Protein AF-0000000087794026 (afdb_homodimer)

Nearest PDB structures (foldseek):
  5hmq-assembly2_B  TM=9.025E-01  e=1.278E-15  Pseudomonas putida KT2440
  5hmq-assembly1_C  TM=8.848E-01  e=8.235E-16  Pseudomonas putida KT2440
  5hmq-assembly3_E  TM=8.953E-01  e=4.053E-15  Pseudomonas putida KT2440
  5hmq-assembly1_A  TM=8.916E-01  e=6.292E-15  Pseudomonas putida KT2440
  3dx5-assembly1_A  TM=8.039E-01  e=3.290E-13  Bacillus anthracis

Organism: NCBI:txid1960156

Structure (mmCIF, N/CA/C/O backbone):
data_AF-0000000087794026-model_v1
#
loop_
_entity.id
_entity.type
_entity.pdbx_description
1 polymer 'Sugar phosphate isomerase/epimerase'
#
loop_
_atom_site.group_PDB
_atom_site.id
_atom_site.type_symbol
_atom_site.label_atom_id
_atom_site.label_alt_id
_atom_site.label_comp_id
_atom_site.label_asym_id
_atom_site.label_entity_id
_atom_site.label_seq_id
_atom_site.pdbx_PDB_ins_code
_atom_site.Cartn_x
_atom_site.Cartn_y
_atom_site.Cartn_z
_atom_site.occupancy
_atom_site.B_iso_or_equiv
_atom_site.auth_seq_id
_atom_site.auth_comp_id
_atom_site.auth_asym_id
_atom_site.auth_atom_id
_atom_site.pdbx_PDB_model_num
ATOM 1 N N . MET A 1 1 ? -10.797 -4.504 -21.172 1 78.38 1 MET A N 1
ATOM 2 C CA . MET A 1 1 ? -11.219 -5.824 -20.719 1 78.38 1 MET A CA 1
ATOM 3 C C . MET A 1 1 ? -10.094 -6.523 -19.969 1 78.38 1 MET A C 1
ATOM 5 O O . MET A 1 1 ? -8.93 -6.418 -20.328 1 78.38 1 MET A O 1
ATOM 9 N N . PHE A 1 2 ? -10.461 -7.211 -18.781 1 92.44 2 PHE A N 1
ATOM 10 C CA . PHE A 1 2 ? -9.461 -7.938 -18.016 1 92.44 2 PHE A CA 1
ATOM 11 C C . PHE A 1 2 ? -9 -9.18 -18.766 1 92.44 2 PHE A C 1
ATOM 13 O O . PHE A 1 2 ? -9.797 -9.852 -19.422 1 92.44 2 PHE A O 1
ATOM 20 N N . LYS A 1 3 ? -7.754 -9.453 -18.75 1 96.81 3 LYS A N 1
ATOM 21 C CA . LYS A 1 3 ? -7.199 -10.695 -19.266 1 96.81 3 LYS A CA 1
ATOM 22 C C . LYS A 1 3 ? -7.449 -11.852 -18.297 1 96.81 3 LYS A C 1
ATOM 24 O O . LYS A 1 3 ? -7.355 -11.68 -17.078 1 96.81 3 LYS A O 1
ATOM 29 N N . THR A 1 4 ? -7.824 -12.977 -18.891 1 98.31 4 THR A N 1
ATOM 30 C CA . THR A 1 4 ? -8.219 -14.117 -18.062 1 98.31 4 THR A CA 1
ATOM 31 C C . THR A 1 4 ? -7.129 -15.188 -18.062 1 98.31 4 THR A C 1
ATOM 33 O O . THR A 1 4 ? -6.441 -15.375 -19.078 1 98.31 4 THR A O 1
ATOM 36 N N . CYS A 1 5 ? -6.957 -15.852 -16.953 1 98.81 5 CYS A N 1
ATOM 37 C CA . CYS A 1 5 ? -5.969 -16.891 -16.734 1 98.81 5 CYS A CA 1
ATOM 38 C C . CYS A 1 5 ? -6.598 -18.109 -16.047 1 98.81 5 CYS A C 1
ATOM 40 O O . CYS A 1 5 ? -7.52 -17.953 -15.242 1 98.81 5 CYS A O 1
ATOM 42 N N . LEU A 1 6 ? -6.172 -19.297 -16.438 1 98.88 6 LEU A N 1
ATOM 43 C CA . LEU A 1 6 ? -6.613 -20.516 -15.789 1 98.88 6 LEU A CA 1
ATOM 44 C C . LEU A 1 6 ? -5.539 -21.047 -14.844 1 98.88 6 LEU A C 1
ATOM 46 O O . LEU A 1 6 ? -4.48 -21.5 -15.289 1 98.88 6 LEU A O 1
ATOM 50 N N . ASN A 1 7 ? -5.766 -20.938 -13.562 1 98.88 7 ASN A N 1
ATOM 51 C CA . ASN A 1 7 ? -4.961 -21.672 -12.602 1 98.88 7 ASN A CA 1
ATOM 52 C C . ASN A 1 7 ? -5.242 -23.172 -12.68 1 98.88 7 ASN A C 1
ATOM 54 O O . ASN A 1 7 ? -6.398 -23.594 -12.586 1 98.88 7 ASN A O 1
ATOM 58 N N . THR A 1 8 ? -4.242 -23.984 -12.75 1 98.62 8 THR A N 1
ATOM 59 C CA . THR A 1 8 ? -4.434 -25.406 -13.055 1 98.62 8 THR A CA 1
ATOM 60 C C . THR A 1 8 ? -5.023 -26.141 -11.859 1 98.62 8 THR A C 1
ATOM 62 O O . THR A 1 8 ? -5.5 -27.266 -12 1 98.62 8 THR A O 1
ATOM 65 N N . SER A 1 9 ? -5.062 -25.516 -10.695 1 98.25 9 SER A N 1
ATOM 66 C CA . SER A 1 9 ? -5.766 -26.125 -9.57 1 98.25 9 SER A CA 1
ATOM 67 C C . SER A 1 9 ? -7.238 -26.344 -9.906 1 98.25 9 SER A C 1
ATOM 69 O O . SER A 1 9 ? -7.859 -27.281 -9.383 1 98.25 9 SER A O 1
ATOM 71 N N . THR A 1 10 ? -7.773 -25.516 -10.797 1 98.75 10 THR A N 1
ATOM 72 C CA . THR A 1 10 ? -9.164 -25.641 -11.219 1 98.75 10 THR A CA 1
ATOM 73 C C . THR A 1 10 ? -9.414 -27 -11.883 1 98.75 10 THR A C 1
ATOM 75 O O . THR A 1 10 ? -10.539 -27.5 -11.859 1 98.75 10 THR A O 1
ATOM 78 N N . LEU A 1 11 ? -8.375 -27.656 -12.398 1 98.56 11 LEU A N 1
ATOM 79 C CA . LEU A 1 11 ? -8.492 -28.906 -13.125 1 98.56 11 LEU A CA 1
ATOM 80 C C . LEU A 1 11 ? -7.789 -30.031 -12.367 1 98.56 11 LEU A C 1
ATOM 82 O O . LEU A 1 11 ? -7.598 -31.125 -12.906 1 98.56 11 LEU A O 1
ATOM 86 N N . ARG A 1 12 ? -7.402 -29.828 -11.109 1 96.5 12 ARG A N 1
ATOM 87 C CA . ARG A 1 12 ? -6.465 -30.672 -10.383 1 96.5 12 ARG A CA 1
ATOM 88 C C . ARG A 1 12 ? -7.031 -32.094 -10.211 1 96.5 12 ARG A C 1
ATOM 90 O O . ARG A 1 12 ? -6.281 -33.062 -10.219 1 96.5 12 ARG A O 1
ATOM 97 N N . GLY A 1 13 ? -8.289 -32.281 -10.25 1 96.81 13 GLY A N 1
ATOM 98 C CA . GLY A 1 13 ? -8.898 -33.562 -9.977 1 96.81 13 GLY A CA 1
ATOM 99 C C . GLY A 1 13 ? -8.992 -34.438 -11.203 1 96.81 13 GLY A C 1
ATOM 100 O O . GLY A 1 13 ? -9.359 -35.625 -11.094 1 96.81 13 GLY A O 1
ATOM 101 N N . TYR A 1 14 ? -8.773 -34.094 -12.531 1 95.81 14 TYR A N 1
ATOM 102 C CA . TYR A 1 14 ? -8.945 -34.812 -13.781 1 95.81 14 TYR A CA 1
ATOM 103 C C . TYR A 1 14 ? -7.676 -35.594 -14.141 1 95.81 14 TYR A C 1
ATOM 105 O O . TYR A 1 14 ? -7.652 -36.344 -15.125 1 95.81 14 TYR A O 1
ATOM 113 N N . ASP A 1 15 ? -6.684 -35.844 -13.359 1 87.88 15 ASP A N 1
ATOM 114 C CA . ASP A 1 15 ? -5.445 -36.562 -13.656 1 87.88 15 ASP A CA 1
ATOM 115 C C . ASP A 1 15 ? -4.887 -36.156 -15.016 1 87.88 15 ASP A C 1
ATOM 117 O O . ASP A 1 15 ? -4.746 -36.969 -15.914 1 87.88 15 ASP A O 1
ATOM 121 N N . LEU A 1 16 ? -4.672 -34.969 -15.375 1 97.25 16 LEU A N 1
ATOM 122 C CA . LEU A 1 16 ? -4.121 -34.406 -16.609 1 97.25 16 LEU A CA 1
ATOM 123 C C . LEU A 1 16 ? -2.652 -34.031 -16.422 1 97.25 16 LEU A C 1
ATOM 125 O O . LEU A 1 16 ? -2.227 -33.688 -15.305 1 97.25 16 LEU A O 1
ATOM 129 N N . ASN A 1 17 ? -1.905 -34.188 -17.5 1 97.75 17 ASN A N 1
ATOM 130 C CA . ASN A 1 17 ? -0.588 -33.562 -17.469 1 97.75 17 ASN A CA 1
ATOM 131 C C . ASN A 1 17 ? -0.649 -32.094 -17.938 1 97.75 17 ASN A C 1
ATOM 133 O O . ASN A 1 17 ? -1.682 -31.656 -18.438 1 97.75 17 ASN A O 1
ATOM 137 N N . LEU A 1 18 ? 0.445 -31.359 -17.766 1 98.44 18 LEU A N 1
ATOM 138 C CA . LEU A 1 18 ? 0.449 -29.922 -18.016 1 98.44 18 LEU A CA 1
ATOM 139 C C . LEU A 1 18 ? 0.168 -29.625 -19.484 1 98.44 18 LEU A C 1
ATOM 141 O O . LEU A 1 18 ? -0.511 -28.656 -19.812 1 98.44 18 LEU A O 1
ATOM 145 N N . SER A 1 19 ? 0.687 -30.453 -20.406 1 98.44 19 SER A N 1
ATOM 146 C CA . SER A 1 19 ? 0.435 -30.281 -21.844 1 98.44 19 SER A CA 1
ATOM 147 C C . SER A 1 19 ? -1.058 -30.328 -22.141 1 98.44 19 SER A C 1
ATOM 149 O O . SER A 1 19 ? -1.566 -29.516 -22.922 1 98.44 19 SER A O 1
ATOM 151 N N . GLN A 1 20 ? -1.771 -31.25 -21.547 1 98.5 20 GLN A N 1
ATOM 152 C CA . GLN A 1 20 ? -3.215 -31.375 -21.719 1 98.5 20 GLN A CA 1
ATOM 153 C C . GLN A 1 20 ? -3.949 -30.172 -21.141 1 98.5 20 GLN A C 1
ATOM 155 O O . GLN A 1 20 ? -4.93 -29.703 -21.719 1 98.5 20 GLN A O 1
ATOM 160 N N . GLU A 1 21 ? -3.504 -29.703 -20.016 1 98.75 21 GLU A N 1
ATOM 161 C CA . GLU A 1 21 ? -4.113 -28.531 -19.391 1 98.75 21 GLU A CA 1
ATOM 162 C C . GLU A 1 21 ? -3.943 -27.281 -20.266 1 98.75 21 GLU A C 1
ATOM 164 O O . GLU A 1 21 ? -4.848 -26.453 -20.359 1 98.75 21 GLU A O 1
ATOM 169 N N . ILE A 1 22 ? -2.777 -27.156 -20.906 1 98.75 22 ILE A N 1
ATOM 170 C CA . ILE A 1 22 ? -2.525 -26.078 -21.844 1 98.75 22 ILE A CA 1
ATOM 171 C C . ILE A 1 22 ? -3.527 -26.141 -23 1 98.75 22 ILE A C 1
ATOM 173 O O . ILE A 1 22 ? -4.125 -25.125 -23.375 1 98.75 22 ILE A O 1
ATOM 177 N N . ASP A 1 23 ? -3.781 -27.375 -23.516 1 98.75 23 ASP A N 1
ATOM 178 C CA . ASP A 1 23 ? -4.754 -27.562 -24.594 1 98.75 23 ASP A CA 1
ATOM 179 C C . ASP A 1 23 ? -6.148 -27.125 -24.156 1 98.75 23 ASP A C 1
ATOM 181 O O . ASP A 1 23 ? -6.867 -26.469 -24.906 1 98.75 23 ASP A O 1
ATOM 185 N N . ILE A 1 24 ? -6.492 -27.484 -22.953 1 98.81 24 ILE A N 1
ATOM 186 C CA . ILE A 1 24 ? -7.82 -27.203 -22.422 1 98.81 24 ILE A CA 1
ATOM 187 C C . ILE A 1 24 ? -7.988 -25.703 -22.219 1 98.81 24 ILE A C 1
ATOM 189 O O . ILE A 1 24 ? -9.016 -25.125 -22.594 1 98.81 24 ILE A O 1
ATOM 193 N N . ALA A 1 25 ? -6.984 -25.031 -21.625 1 98.81 25 ALA A N 1
ATOM 194 C CA . ALA A 1 25 ? -7.039 -23.594 -21.422 1 98.81 25 ALA A CA 1
ATOM 195 C C . ALA A 1 25 ? -7.219 -22.844 -22.75 1 98.81 25 ALA A C 1
ATOM 197 O O . ALA A 1 25 ? -8.047 -21.938 -22.859 1 98.81 25 ALA A O 1
ATOM 198 N N . ALA A 1 26 ? -6.438 -23.297 -23.766 1 98.75 26 ALA A N 1
ATOM 199 C CA . ALA A 1 26 ? -6.504 -22.688 -25.094 1 98.75 26 ALA A CA 1
ATOM 200 C C . ALA A 1 26 ? -7.875 -22.891 -25.719 1 98.75 26 ALA A C 1
ATOM 202 O O . ALA A 1 26 ? -8.484 -21.953 -26.234 1 98.75 26 ALA A O 1
ATOM 203 N N . ARG A 1 27 ? -8.352 -24.125 -25.703 1 98.62 27 ARG A N 1
ATOM 204 C CA . ARG A 1 27 ? -9.641 -24.469 -26.297 1 98.62 27 ARG A CA 1
ATOM 205 C C . ARG A 1 27 ? -10.781 -23.719 -25.609 1 98.62 27 ARG A C 1
ATOM 207 O O . ARG A 1 27 ? -11.75 -23.328 -26.266 1 98.62 27 ARG A O 1
ATOM 214 N N . ALA A 1 28 ? -10.688 -23.531 -24.312 1 98.75 28 ALA A N 1
ATOM 215 C CA . ALA A 1 28 ? -11.734 -22.859 -23.547 1 98.75 28 ALA A CA 1
ATOM 216 C C . ALA A 1 28 ? -11.734 -21.359 -23.828 1 98.75 28 ALA A C 1
ATOM 218 O O . ALA A 1 28 ? -12.742 -20.688 -23.609 1 98.75 28 ALA A O 1
ATOM 219 N N . GLY A 1 29 ? -10.555 -20.797 -24.188 1 98.56 29 GLY A N 1
ATOM 220 C CA . GLY A 1 29 ? -10.516 -19.406 -24.578 1 98.56 29 GLY A CA 1
ATOM 221 C C . GLY A 1 29 ? -9.836 -18.516 -23.562 1 98.56 29 GLY A C 1
ATOM 222 O O . GLY A 1 29 ? -10.031 -17.297 -23.562 1 98.56 29 GLY A O 1
ATOM 223 N N . TYR A 1 30 ? -9.078 -19.047 -22.656 1 98.69 30 TYR A N 1
ATOM 224 C CA . TYR A 1 30 ? -8.312 -18.234 -21.719 1 98.69 30 TYR A CA 1
ATOM 225 C C . TYR A 1 30 ? -7.184 -17.5 -22.422 1 98.69 30 TYR A C 1
ATOM 227 O O . TYR A 1 30 ? -6.77 -17.891 -23.516 1 98.69 30 TYR A O 1
ATOM 235 N N . ASN A 1 31 ? -6.75 -16.375 -21.844 1 98.44 31 ASN A N 1
ATOM 236 C CA . ASN A 1 31 ? -5.609 -15.641 -22.359 1 98.44 31 ASN A CA 1
ATOM 237 C C . ASN A 1 31 ? -4.289 -16.203 -21.844 1 98.44 31 ASN A C 1
ATOM 239 O O . ASN A 1 31 ? -3.244 -16.031 -22.469 1 98.44 31 ASN A O 1
ATOM 243 N N . ALA A 1 32 ? -4.328 -16.906 -20.688 1 98.81 32 ALA A N 1
ATOM 244 C CA . ALA A 1 32 ? -3.109 -17.359 -20.016 1 98.81 32 ALA A CA 1
ATOM 245 C C . ALA A 1 32 ? -3.371 -18.609 -19.172 1 98.81 32 ALA A C 1
ATOM 247 O O . ALA A 1 32 ? -4.523 -18.984 -18.969 1 98.81 32 ALA A O 1
ATOM 248 N N . ILE A 1 33 ? -2.309 -19.25 -18.781 1 98.75 33 ILE A N 1
ATOM 249 C CA . ILE A 1 33 ? -2.354 -20.391 -17.875 1 98.75 33 ILE A CA 1
ATOM 250 C C . ILE A 1 33 ? -1.404 -20.172 -16.703 1 98.75 33 ILE A C 1
ATOM 252 O O . ILE A 1 33 ? -0.383 -19.484 -16.844 1 98.75 33 ILE A O 1
ATOM 256 N N . GLU A 1 34 ? -1.772 -20.625 -15.555 1 98.88 34 GLU A N 1
ATOM 257 C CA . GLU A 1 34 ? -0.992 -20.547 -14.32 1 98.88 34 GLU A CA 1
ATOM 258 C C . GLU A 1 34 ? -0.77 -21.938 -13.727 1 98.88 34 GLU A C 1
ATOM 260 O O . GLU A 1 34 ? -1.564 -22.406 -12.906 1 98.88 34 GLU A O 1
ATOM 265 N N . PRO A 1 35 ? 0.297 -22.578 -14.117 1 98.75 35 PRO A N 1
ATOM 266 C CA . PRO A 1 35 ? 0.576 -23.922 -13.617 1 98.75 35 PRO A CA 1
ATOM 267 C C . PRO A 1 35 ? 1.189 -23.922 -12.219 1 98.75 35 PRO A C 1
ATOM 269 O O . PRO A 1 35 ? 1.544 -22.859 -11.695 1 98.75 35 PRO A O 1
ATOM 272 N N . TRP A 1 36 ? 1.216 -25.047 -11.664 1 98.25 36 TRP A N 1
ATOM 273 C CA . TRP A 1 36 ? 1.954 -25.281 -10.43 1 98.25 36 TRP A CA 1
ATOM 274 C C . TRP A 1 36 ? 3.324 -25.875 -10.711 1 98.25 36 TRP A C 1
ATOM 276 O O . TRP A 1 36 ? 3.48 -26.672 -11.648 1 98.25 36 TRP A O 1
ATOM 286 N N . ILE A 1 37 ? 4.285 -25.578 -9.898 1 98.5 37 ILE A N 1
ATOM 287 C CA . ILE A 1 37 ? 5.672 -25.969 -10.133 1 98.5 37 ILE A CA 1
ATOM 288 C C . ILE A 1 37 ? 5.762 -27.5 -10.234 1 98.5 37 ILE A C 1
ATOM 290 O O . ILE A 1 37 ? 6.504 -28.031 -11.07 1 98.5 37 ILE A O 1
ATOM 294 N N . PHE A 1 38 ? 5.023 -28.219 -9.422 1 97.19 38 PHE A N 1
ATOM 295 C CA . PHE A 1 38 ? 5.129 -29.672 -9.445 1 97.19 38 PHE A CA 1
ATOM 296 C C . PHE A 1 38 ? 4.68 -30.219 -10.789 1 97.19 38 PHE A C 1
ATOM 298 O O . PHE A 1 38 ? 5.156 -31.281 -11.227 1 97.19 38 PHE A O 1
ATOM 305 N N . GLU A 1 39 ? 3.752 -29.562 -11.531 1 98.12 39 GLU A N 1
ATOM 306 C CA . GLU A 1 39 ? 3.326 -30 -12.859 1 98.12 39 GLU A CA 1
ATOM 307 C C . GLU A 1 39 ? 4.434 -29.781 -13.883 1 98.12 39 GLU A C 1
ATOM 309 O O . GLU A 1 39 ? 4.613 -30.609 -14.789 1 98.12 39 GLU A O 1
ATOM 314 N N . ILE A 1 40 ? 5.105 -28.641 -13.719 1 98.56 40 ILE A N 1
ATOM 315 C CA . ILE A 1 40 ? 6.242 -28.359 -14.594 1 98.56 40 ILE A CA 1
ATOM 316 C C . ILE A 1 40 ? 7.34 -29.406 -14.359 1 98.56 40 ILE A C 1
ATOM 318 O O . ILE A 1 40 ? 7.898 -29.953 -15.312 1 98.56 40 ILE A O 1
ATOM 322 N N . GLU A 1 41 ? 7.582 -29.719 -13.125 1 97.69 41 GLU A N 1
ATOM 323 C CA . GLU A 1 41 ? 8.562 -30.734 -12.758 1 97.69 41 GLU A CA 1
ATOM 324 C C . GLU A 1 41 ? 8.18 -32.094 -13.312 1 97.69 41 GLU A C 1
ATOM 326 O O . GLU A 1 41 ? 9.039 -32.844 -13.797 1 97.69 41 GLU A O 1
ATOM 331 N N . ALA A 1 42 ? 6.93 -32.406 -13.195 1 97.69 42 ALA A N 1
ATOM 332 C CA . ALA A 1 42 ? 6.445 -33.688 -13.695 1 97.69 42 ALA A CA 1
ATOM 333 C C . ALA A 1 42 ? 6.672 -33.812 -15.203 1 97.69 42 ALA A C 1
ATOM 335 O O . ALA A 1 42 ? 7.047 -34.875 -15.695 1 97.69 42 ALA A O 1
ATOM 336 N N . HIS A 1 43 ? 6.406 -32.75 -15.906 1 98.25 43 HIS A N 1
ATOM 337 C CA . HIS A 1 43 ? 6.652 -32.75 -17.344 1 98.25 43 HIS A CA 1
ATOM 338 C C . HIS A 1 43 ? 8.117 -33.031 -17.656 1 98.25 43 HIS A C 1
ATOM 340 O O . HIS A 1 43 ? 8.414 -33.875 -18.516 1 98.25 43 HIS A O 1
ATOM 346 N N . GLN A 1 44 ? 9.023 -32.375 -16.922 1 97.12 44 GLN A N 1
ATOM 347 C CA . GLN A 1 44 ? 10.453 -32.562 -17.094 1 97.12 44 GLN A CA 1
ATOM 348 C C . GLN A 1 44 ? 10.852 -34 -16.75 1 97.12 44 GLN A C 1
ATOM 350 O O . GLN A 1 44 ? 11.633 -34.625 -17.469 1 97.12 44 GLN A O 1
ATOM 355 N N . SER A 1 45 ? 10.352 -34.531 -15.703 1 97.12 45 SER A N 1
ATOM 356 C CA . SER A 1 45 ? 10.695 -35.844 -15.219 1 97.12 45 SER A CA 1
ATOM 357 C C . SER A 1 45 ? 10.227 -36.938 -16.188 1 97.12 45 SER A C 1
ATOM 359 O O . SER A 1 45 ? 10.836 -38 -16.281 1 97.12 45 SER A O 1
ATOM 361 N N . ALA A 1 46 ? 9.203 -36.625 -16.906 1 97.12 46 ALA A N 1
ATOM 362 C CA . ALA A 1 46 ? 8.656 -37.562 -17.875 1 97.12 46 ALA A CA 1
ATOM 363 C C . ALA A 1 46 ? 9.398 -37.469 -19.203 1 97.12 46 ALA A C 1
ATOM 365 O O . ALA A 1 46 ? 9.023 -38.125 -20.188 1 97.12 46 ALA A O 1
ATOM 366 N N . GLY A 1 47 ? 10.391 -36.625 -19.266 1 97 47 GLY A N 1
ATOM 367 C CA . GLY A 1 47 ? 11.227 -36.5 -20.453 1 97 47 GLY A CA 1
ATOM 368 C C . GLY A 1 47 ? 10.82 -35.375 -21.375 1 97 47 GLY A C 1
ATOM 369 O O . GLY A 1 47 ? 11.375 -35.219 -22.453 1 97 47 GLY A O 1
ATOM 370 N N . GLY A 1 48 ? 9.859 -34.594 -20.844 1 97.56 48 GLY A N 1
ATOM 371 C CA . GLY A 1 48 ? 9.414 -33.5 -21.672 1 97.56 48 GLY A CA 1
ATOM 372 C C . GLY A 1 48 ? 10.367 -32.312 -21.672 1 97.56 48 GLY A C 1
ATOM 373 O O . GLY A 1 48 ? 11.023 -32.031 -20.656 1 97.56 48 GLY A O 1
ATOM 374 N N . SER A 1 49 ? 10.406 -31.578 -22.766 1 98.12 49 SER A N 1
ATOM 375 C CA . SER A 1 49 ? 11.188 -30.359 -22.891 1 98.12 49 SER A CA 1
ATOM 376 C C . SER A 1 49 ? 10.406 -29.141 -22.422 1 98.12 49 SER A C 1
ATOM 378 O O . SER A 1 49 ? 9.273 -28.906 -22.875 1 98.12 49 SER A O 1
ATOM 380 N N . LEU A 1 50 ? 11.008 -28.375 -21.531 1 98.38 50 LEU A N 1
ATOM 381 C CA . LEU A 1 50 ? 10.367 -27.141 -21.094 1 98.38 50 LEU A CA 1
ATOM 382 C C . LEU A 1 50 ? 10.281 -26.141 -22.234 1 98.38 50 LEU A C 1
ATOM 384 O O . LEU A 1 50 ? 9.289 -25.406 -22.359 1 98.38 50 LEU A O 1
ATOM 388 N N . GLN A 1 51 ? 11.25 -26.109 -23.047 1 97.81 51 GLN A N 1
ATOM 389 C CA . GLN A 1 51 ? 11.242 -25.234 -24.234 1 97.81 51 GLN A CA 1
ATOM 390 C C . GLN A 1 51 ? 10.07 -25.562 -25.141 1 97.81 51 GLN A C 1
ATOM 392 O O . GLN A 1 51 ? 9.375 -24.672 -25.609 1 97.81 51 GLN A O 1
ATOM 397 N N . ASP A 1 52 ? 9.898 -26.891 -25.375 1 98.31 52 ASP A N 1
ATOM 398 C CA . ASP A 1 52 ? 8.781 -27.328 -26.219 1 98.31 52 ASP A CA 1
ATOM 399 C C . ASP A 1 52 ? 7.441 -26.969 -25.578 1 98.31 52 ASP A C 1
ATOM 401 O O . ASP A 1 52 ? 6.492 -26.609 -26.281 1 98.31 52 ASP A O 1
ATOM 405 N N . LEU A 1 53 ? 7.414 -27.156 -24.297 1 98.31 53 LEU A N 1
ATOM 406 C CA . LEU A 1 53 ? 6.195 -26.812 -23.578 1 98.31 53 LEU A CA 1
ATOM 407 C C . LEU A 1 53 ? 5.879 -25.328 -23.703 1 98.31 53 LEU A C 1
ATOM 409 O O . LEU A 1 53 ? 4.727 -24.953 -23.938 1 98.31 53 LEU A O 1
ATOM 413 N N . GLY A 1 54 ? 6.895 -24.453 -23.516 1 98.38 54 GLY A N 1
ATOM 414 C CA . GLY A 1 54 ? 6.719 -23.031 -23.734 1 98.38 54 GLY A CA 1
ATOM 415 C C . GLY A 1 54 ? 6.273 -22.688 -25.141 1 98.38 54 GLY A C 1
ATOM 416 O O . GLY A 1 54 ? 5.418 -21.812 -25.328 1 98.38 54 GLY A O 1
ATOM 417 N N . GLN A 1 55 ? 6.836 -23.359 -26.109 1 98.44 55 GLN A N 1
ATOM 418 C CA . GLN A 1 55 ? 6.438 -23.156 -27.5 1 98.44 55 GLN A CA 1
ATOM 419 C C . GLN A 1 55 ? 4.977 -23.531 -27.719 1 98.44 55 GLN A C 1
ATOM 421 O O . GLN A 1 55 ? 4.254 -22.844 -28.438 1 98.44 55 GLN A O 1
ATOM 426 N N . LYS A 1 56 ? 4.617 -24.625 -27.078 1 98.5 56 LYS A N 1
ATOM 427 C CA . LYS A 1 56 ? 3.217 -25.031 -27.172 1 98.5 56 LYS A CA 1
ATOM 428 C C . LYS A 1 56 ? 2.291 -23.938 -26.656 1 98.5 56 LYS A C 1
ATOM 430 O O . LYS A 1 56 ? 1.266 -23.641 -27.266 1 98.5 56 LYS A O 1
ATOM 435 N N . VAL A 1 57 ? 2.605 -23.344 -25.5 1 98.62 57 VAL A N 1
ATOM 436 C CA . VAL A 1 57 ? 1.825 -22.25 -24.938 1 98.62 57 VAL A CA 1
ATOM 437 C C . VAL A 1 57 ? 1.701 -21.125 -25.938 1 98.62 57 VAL A C 1
ATOM 439 O O . VAL A 1 57 ? 0.596 -20.656 -26.234 1 98.62 57 VAL A O 1
ATOM 442 N N . ARG A 1 58 ? 2.805 -20.719 -26.578 1 98.19 58 ARG A N 1
ATOM 443 C CA . ARG A 1 58 ? 2.836 -19.625 -27.547 1 98.19 58 ARG A CA 1
ATOM 444 C C . ARG A 1 58 ? 2.053 -19.969 -28.797 1 98.19 58 ARG A C 1
ATOM 446 O O . ARG A 1 58 ? 1.352 -19.125 -29.359 1 98.19 58 ARG A O 1
ATOM 453 N N . ASP A 1 59 ? 2.17 -21.203 -29.234 1 98.44 59 ASP A N 1
ATOM 454 C CA . ASP A 1 59 ? 1.468 -21.641 -30.438 1 98.44 59 ASP A CA 1
ATOM 455 C C . ASP A 1 59 ? -0.045 -21.531 -30.25 1 98.44 59 ASP A C 1
ATOM 457 O O . ASP A 1 59 ? -0.775 -21.312 -31.219 1 98.44 59 ASP A O 1
ATOM 461 N N . HIS A 1 60 ? -0.496 -21.656 -29.031 1 98.31 60 HIS A N 1
ATOM 462 C CA . HIS A 1 60 ? -1.922 -21.562 -28.734 1 98.31 60 HIS A CA 1
ATOM 463 C C . HIS A 1 60 ? -2.355 -20.125 -28.516 1 98.31 60 HIS A C 1
ATOM 465 O O . HIS A 1 60 ? -3.535 -19.859 -28.281 1 98.31 60 HIS A O 1
ATOM 471 N N . GLY A 1 61 ? -1.372 -19.203 -28.547 1 97.81 61 GLY A N 1
ATOM 472 C CA . GLY A 1 61 ? -1.682 -17.812 -28.266 1 97.81 61 GLY A CA 1
ATOM 473 C C . GLY A 1 61 ? -1.872 -17.531 -26.781 1 97.81 61 GLY A C 1
ATOM 474 O O . GLY A 1 61 ? -2.453 -16.5 -26.406 1 97.81 61 GLY A O 1
ATOM 475 N N . LEU A 1 62 ? -1.466 -18.469 -25.906 1 98.25 62 LEU A N 1
ATOM 476 C CA . LEU A 1 62 ? -1.52 -18.312 -24.453 1 98.25 62 LEU A CA 1
ATOM 477 C C . LEU A 1 62 ? -0.22 -17.719 -23.922 1 98.25 62 LEU A C 1
ATOM 479 O O . LEU A 1 62 ? 0.791 -17.703 -24.625 1 98.25 62 LEU A O 1
ATOM 483 N N . THR A 1 63 ? -0.223 -17.188 -22.781 1 98.06 63 THR A N 1
ATOM 484 C CA . THR A 1 63 ? 0.967 -16.859 -22 1 98.06 63 THR A CA 1
ATOM 485 C C . THR A 1 63 ? 0.981 -17.625 -20.688 1 98.06 63 THR A C 1
ATOM 487 O O . THR A 1 63 ? -0.049 -18.141 -20.25 1 98.06 63 THR A O 1
ATOM 490 N N . VAL A 1 64 ? 2.152 -17.828 -20.141 1 97.88 64 VAL A N 1
ATOM 491 C CA . VAL A 1 64 ? 2.311 -18.297 -18.766 1 97.88 64 VAL A CA 1
ATOM 492 C C . VAL A 1 64 ? 2.445 -17.109 -17.812 1 97.88 64 VA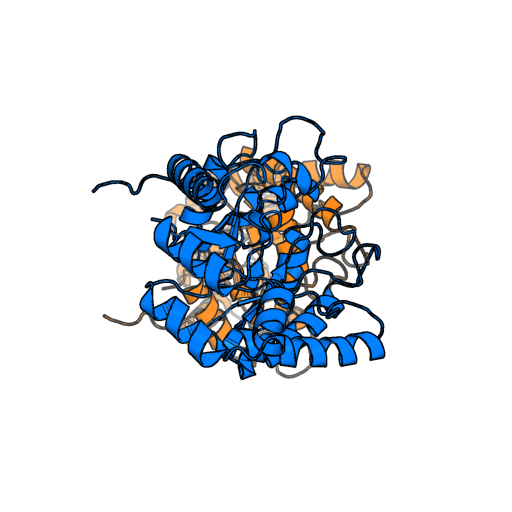L A C 1
ATOM 494 O O . VAL A 1 64 ? 3.531 -16.547 -17.672 1 97.88 64 VAL A O 1
ATOM 497 N N . GLN A 1 65 ? 1.393 -16.672 -17.203 1 94.25 65 GLN A N 1
ATOM 498 C CA . GLN A 1 65 ? 1.391 -15.422 -16.438 1 94.25 65 GLN A CA 1
ATOM 499 C C . GLN A 1 65 ? 1.974 -15.633 -15.039 1 94.25 65 GLN A C 1
ATOM 501 O O . GLN A 1 65 ? 2.566 -14.719 -14.461 1 94.25 65 GLN A O 1
ATOM 506 N N . GLY A 1 66 ? 1.894 -16.797 -14.547 1 94.69 66 GLY A N 1
ATOM 507 C CA . GLY A 1 66 ? 2.416 -17.109 -13.227 1 94.69 66 GLY A CA 1
ATOM 508 C C . GLY A 1 66 ? 2.488 -18.594 -12.953 1 94.69 66 GLY A C 1
ATOM 509 O O . GLY A 1 66 ? 1.971 -19.406 -13.727 1 94.69 66 GLY A O 1
ATOM 510 N N . ALA A 1 67 ? 3.188 -18.922 -11.938 1 98.5 67 ALA A N 1
ATOM 511 C CA . ALA A 1 67 ? 3.221 -20.281 -11.406 1 98.5 67 ALA A CA 1
ATOM 512 C C . ALA A 1 67 ? 3.154 -20.281 -9.883 1 98.5 67 ALA A C 1
ATOM 514 O O . ALA A 1 67 ? 3.488 -19.281 -9.242 1 98.5 67 ALA A O 1
ATOM 515 N N . ILE A 1 68 ? 2.658 -21.359 -9.383 1 97.44 68 ILE A N 1
ATOM 516 C CA . ILE A 1 68 ? 2.535 -21.469 -7.938 1 97.44 68 ILE A CA 1
ATOM 517 C C . ILE A 1 68 ? 3.654 -22.344 -7.391 1 97.44 68 ILE A C 1
ATOM 519 O O . ILE A 1 68 ? 3.789 -23.516 -7.789 1 97.44 68 ILE A O 1
ATOM 523 N N . GLY A 1 69 ? 4.504 -21.766 -6.613 1 90.94 69 GLY A N 1
ATOM 524 C CA . GLY A 1 69 ? 5.551 -22.5 -5.926 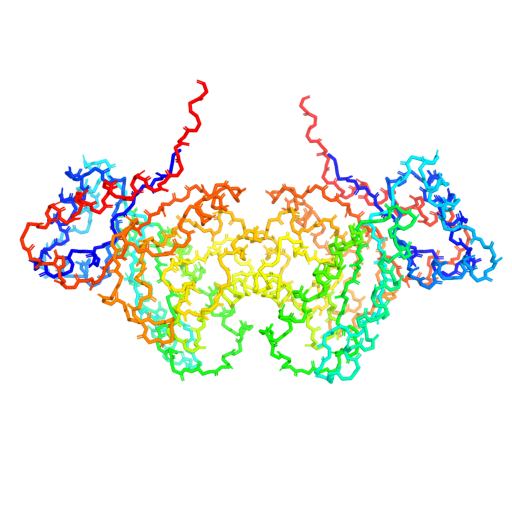1 90.94 69 GLY A CA 1
ATOM 525 C C . GLY A 1 69 ? 5.445 -22.422 -4.414 1 90.94 69 GLY A C 1
ATOM 526 O O . GLY A 1 69 ? 4.688 -21.609 -3.883 1 90.94 69 GLY A O 1
ATOM 527 N N . PHE A 1 70 ? 6.242 -23.328 -3.658 1 95.56 70 PHE A N 1
ATOM 528 C CA . PHE A 1 70 ? 6.086 -23.422 -2.211 1 95.56 70 PHE A CA 1
ATOM 529 C C . PHE A 1 70 ? 7.441 -23.359 -1.516 1 95.56 70 PHE A C 1
ATOM 531 O O . PHE A 1 70 ? 7.641 -23.984 -0.47 1 95.56 70 PHE A O 1
ATOM 538 N N . PHE A 1 71 ? 8.398 -22.641 -2.096 1 98.12 71 PHE A N 1
ATOM 539 C CA . PHE A 1 71 ? 9.664 -22.453 -1.4 1 98.12 71 PHE A CA 1
ATOM 540 C C . PHE A 1 71 ? 9.477 -21.641 -0.13 1 98.12 71 PHE A C 1
ATOM 542 O O . PHE A 1 71 ? 8.711 -20.672 -0.118 1 98.12 71 PHE A O 1
ATOM 549 N N . GLU A 1 72 ? 10.141 -22.016 0.982 1 98.5 72 GLU A N 1
ATOM 550 C CA . GLU A 1 72 ? 9.938 -21.469 2.318 1 98.5 72 GLU A CA 1
ATOM 551 C C . GLU A 1 72 ? 10.766 -20.203 2.525 1 98.5 72 GLU A C 1
ATOM 553 O O . GLU A 1 72 ? 11.555 -20.109 3.467 1 98.5 72 GLU A O 1
ATOM 558 N N . TRP A 1 73 ? 10.492 -19.141 1.782 1 98.62 73 TRP A N 1
ATOM 559 C CA . TRP A 1 73 ? 11.305 -17.922 1.708 1 98.62 73 TRP A CA 1
ATOM 560 C C . TRP A 1 73 ? 11.172 -17.109 2.986 1 98.62 73 TRP A C 1
ATOM 562 O O . TRP A 1 73 ? 12.078 -16.359 3.346 1 98.62 73 TRP A O 1
ATOM 572 N N . ILE A 1 74 ? 10.125 -17.297 3.748 1 98.69 74 ILE A N 1
ATOM 573 C CA . ILE A 1 74 ? 9.695 -16.312 4.746 1 98.69 74 ILE A CA 1
ATOM 574 C C . ILE A 1 74 ? 10.164 -16.766 6.133 1 98.69 74 ILE A C 1
ATOM 576 O O . ILE A 1 74 ? 10.156 -15.969 7.074 1 98.69 74 ILE A O 1
ATOM 580 N N . VAL A 1 75 ? 10.664 -17.953 6.305 1 98 75 VAL A N 1
ATOM 581 C CA . VAL A 1 75 ? 10.875 -18.562 7.613 1 98 75 VAL A CA 1
ATOM 582 C C . VAL A 1 75 ? 12.047 -17.875 8.32 1 98 75 VAL A C 1
ATOM 584 O O . VAL A 1 75 ? 12.938 -17.328 7.668 1 98 75 VAL A O 1
ATOM 587 N N . ASP A 1 76 ? 12.125 -17.922 9.609 1 96.19 76 ASP A N 1
ATOM 588 C CA . ASP A 1 76 ? 13.164 -17.297 10.422 1 96.19 76 ASP A CA 1
ATOM 589 C C . ASP A 1 76 ? 14.461 -18.094 10.367 1 96.19 76 ASP A C 1
ATOM 591 O O . ASP A 1 76 ? 15.555 -17.531 10.422 1 96.19 76 ASP A O 1
ATOM 595 N N . ASP A 1 77 ? 14.359 -19.391 10.266 1 96.81 77 ASP A N 1
ATOM 596 C CA . ASP A 1 77 ? 15.539 -20.25 10.242 1 96.81 77 ASP A CA 1
ATOM 597 C C . ASP A 1 77 ? 16.391 -19.984 9 1 96.81 77 ASP A C 1
ATOM 599 O O . ASP A 1 77 ? 15.945 -20.234 7.875 1 96.81 77 ASP A O 1
ATOM 603 N N . GLU A 1 78 ? 17.531 -19.531 9.219 1 96.75 78 GLU A N 1
ATOM 604 C CA . GLU A 1 78 ? 18.406 -19.109 8.125 1 96.75 78 GLU A CA 1
ATOM 605 C C . GLU A 1 78 ? 18.781 -20.281 7.23 1 96.75 78 GLU A C 1
ATOM 607 O O . GLU A 1 78 ? 18.875 -20.141 6.008 1 96.75 78 GLU A O 1
ATOM 612 N N . THR A 1 79 ? 19.078 -21.422 7.801 1 98 79 THR A N 1
ATOM 613 C CA . THR A 1 79 ? 19.438 -22.609 7.027 1 98 79 THR A CA 1
ATOM 614 C C . THR A 1 79 ? 18.281 -23.031 6.113 1 98 79 THR A C 1
ATOM 616 O O . THR A 1 79 ? 18.484 -23.266 4.922 1 98 79 THR A O 1
ATOM 619 N N . ARG A 1 80 ? 17.094 -23.062 6.684 1 97.81 80 ARG A N 1
ATOM 620 C CA . ARG A 1 80 ? 15.906 -23.391 5.898 1 97.81 80 ARG A CA 1
ATOM 621 C C . ARG A 1 80 ? 15.672 -22.359 4.801 1 97.81 80 ARG A C 1
ATOM 623 O O . ARG A 1 80 ? 15.328 -22.703 3.67 1 97.81 80 ARG A O 1
ATOM 630 N N . ARG A 1 81 ? 15.883 -21.078 5.07 1 97.75 81 ARG A N 1
ATOM 631 C CA . ARG A 1 81 ? 15.672 -20 4.098 1 97.75 81 ARG A CA 1
ATOM 632 C C . ARG A 1 81 ? 16.688 -20.078 2.963 1 97.75 81 ARG A C 1
ATOM 634 O O . ARG A 1 81 ? 16.344 -19.844 1.802 1 97.75 81 ARG A O 1
ATOM 641 N N . ARG A 1 82 ? 17.938 -20.406 3.285 1 97.69 82 ARG A N 1
ATOM 642 C CA . ARG A 1 82 ? 18.953 -20.578 2.252 1 97.69 82 ARG A CA 1
ATOM 643 C C . ARG A 1 82 ? 18.578 -21.719 1.305 1 97.69 82 ARG A C 1
ATOM 645 O O . ARG A 1 82 ? 18.703 -21.578 0.086 1 97.69 82 ARG A O 1
ATOM 652 N N . ALA A 1 83 ? 18.156 -22.828 1.91 1 98.19 83 ALA A N 1
ATOM 653 C CA . ALA A 1 83 ? 17.688 -23.938 1.096 1 98.19 83 ALA A CA 1
ATOM 654 C C . ALA A 1 83 ? 16.5 -23.531 0.241 1 98.19 83 ALA A C 1
ATOM 656 O O . ALA A 1 83 ? 16.391 -23.953 -0.917 1 98.19 83 ALA A O 1
ATOM 657 N N . ALA A 1 84 ? 15.609 -22.719 0.802 1 98.31 84 ALA A N 1
ATOM 658 C CA . ALA A 1 84 ? 14.414 -22.25 0.099 1 98.31 84 ALA A CA 1
ATOM 659 C C . ALA A 1 84 ? 14.789 -21.375 -1.101 1 98.31 84 ALA A C 1
ATOM 661 O O . ALA A 1 84 ? 14.133 -21.438 -2.143 1 98.31 84 ALA A O 1
ATOM 662 N N . LEU A 1 85 ? 15.82 -20.594 -0.948 1 98.25 85 LEU A N 1
ATOM 663 C CA . LEU A 1 85 ? 16.25 -19.734 -2.053 1 98.25 85 LEU A CA 1
ATOM 664 C C . LEU A 1 85 ? 16.812 -20.578 -3.195 1 98.25 85 LEU A C 1
ATOM 666 O O . LEU A 1 85 ? 16.672 -20.219 -4.367 1 98.25 85 LEU A O 1
ATOM 670 N N . GLU A 1 86 ? 17.406 -21.672 -2.879 1 98.38 86 GLU A N 1
ATOM 671 C CA . GLU A 1 86 ? 17.875 -22.594 -3.92 1 98.38 86 GLU A CA 1
ATOM 672 C C . GLU A 1 86 ? 16.703 -23.234 -4.648 1 98.38 86 GLU A C 1
ATOM 674 O O . GLU A 1 86 ? 16.734 -23.406 -5.871 1 98.38 86 GLU A O 1
ATOM 679 N N . ILE A 1 87 ? 15.758 -23.609 -3.879 1 98.62 87 ILE A N 1
ATOM 680 C CA . ILE A 1 87 ? 14.555 -24.156 -4.488 1 98.62 87 ILE A CA 1
ATOM 681 C C . ILE A 1 87 ? 13.891 -23.094 -5.371 1 98.62 87 ILE A C 1
ATOM 683 O O . ILE A 1 87 ? 13.508 -23.375 -6.508 1 98.62 87 ILE A O 1
ATOM 687 N N . ALA A 1 88 ? 13.812 -21.859 -4.844 1 98.75 88 ALA A N 1
ATOM 688 C CA . ALA A 1 88 ? 13.227 -20.75 -5.602 1 98.75 88 ALA A CA 1
ATOM 689 C C . ALA A 1 88 ? 13.984 -20.531 -6.91 1 98.75 88 ALA A C 1
ATOM 691 O O . ALA A 1 88 ? 13.367 -20.281 -7.949 1 98.75 88 ALA A O 1
ATOM 692 N N . ARG A 1 89 ? 15.266 -20.625 -6.836 1 98.5 89 ARG A N 1
ATOM 693 C CA . ARG A 1 89 ? 16.094 -20.484 -8.031 1 98.5 89 ARG A CA 1
ATOM 694 C C . ARG A 1 89 ? 15.695 -21.484 -9.102 1 98.5 89 ARG A C 1
ATOM 696 O O . ARG A 1 89 ? 15.469 -21.125 -10.258 1 98.5 89 ARG A O 1
ATOM 703 N N . ARG A 1 90 ? 15.578 -22.734 -8.727 1 98.19 90 ARG A N 1
ATOM 704 C CA . ARG A 1 90 ? 15.219 -23.797 -9.664 1 98.19 90 ARG A CA 1
ATOM 705 C C . ARG A 1 90 ? 13.805 -23.594 -10.203 1 98.19 90 ARG A C 1
ATOM 707 O O . ARG A 1 90 ? 13.562 -23.766 -11.398 1 98.19 90 ARG A O 1
ATOM 714 N N . ASP A 1 91 ? 12.93 -23.234 -9.297 1 98.62 91 ASP A N 1
ATOM 715 C CA . ASP A 1 91 ? 11.547 -23.016 -9.703 1 98.62 91 ASP A CA 1
ATOM 716 C C . ASP A 1 91 ? 11.43 -21.844 -10.672 1 98.62 91 ASP A C 1
ATOM 718 O O . ASP A 1 91 ? 10.75 -21.938 -11.695 1 98.62 91 ASP A O 1
ATOM 722 N N . MET A 1 92 ? 12.094 -20.734 -10.398 1 98.69 92 MET A N 1
ATOM 723 C CA . MET A 1 92 ? 12.039 -19.547 -11.25 1 98.69 92 MET A CA 1
ATOM 724 C C . MET A 1 92 ? 12.68 -19.812 -12.602 1 98.69 92 MET A C 1
ATOM 726 O O . MET A 1 92 ? 12.211 -19.328 -13.633 1 98.69 92 MET A O 1
ATOM 730 N N . GLU A 1 93 ? 13.719 -20.609 -12.594 1 98 93 GLU A N 1
ATOM 731 C CA . GLU A 1 93 ? 14.305 -21.031 -13.859 1 98 93 GLU A CA 1
ATOM 732 C C . GLU A 1 93 ? 13.305 -21.812 -14.703 1 98 93 GLU A C 1
ATOM 734 O O . GLU A 1 93 ? 13.172 -21.562 -15.898 1 98 93 GLU A O 1
ATOM 739 N N . ARG A 1 94 ? 12.648 -22.781 -14.062 1 98.19 94 ARG A N 1
ATOM 740 C CA . ARG A 1 94 ? 11.641 -23.578 -14.766 1 98.19 94 ARG A CA 1
ATOM 741 C C . ARG A 1 94 ? 10.555 -22.688 -15.352 1 98.19 94 ARG A C 1
ATOM 743 O O . ARG A 1 94 ? 10.172 -22.844 -16.516 1 98.19 94 ARG A O 1
ATOM 750 N N . VAL A 1 95 ? 10.086 -21.734 -14.555 1 98.75 95 VAL A N 1
ATOM 751 C CA . VAL A 1 95 ? 9.031 -20.828 -14.969 1 98.75 95 VAL A CA 1
ATOM 752 C C . VAL A 1 95 ? 9.5 -20 -16.172 1 98.75 95 VAL A C 1
ATOM 754 O O . VAL A 1 95 ? 8.781 -19.875 -17.156 1 98.75 95 VAL A O 1
ATOM 757 N N . SER A 1 96 ? 10.719 -19.484 -16.062 1 98.38 96 SER A N 1
ATOM 758 C CA . SER A 1 96 ? 11.297 -18.688 -17.141 1 98.38 96 SER A CA 1
ATOM 759 C C . SER A 1 96 ? 11.406 -19.5 -18.438 1 98.38 96 SER A C 1
ATOM 761 O O . SER A 1 96 ? 11.125 -18.984 -19.516 1 98.38 96 SER A O 1
ATOM 763 N N . ARG A 1 97 ? 11.734 -20.703 -18.391 1 97.81 97 ARG A N 1
ATOM 764 C CA . ARG A 1 97 ? 11.977 -21.562 -19.547 1 97.81 97 ARG A CA 1
ATOM 765 C C . ARG A 1 97 ? 10.68 -21.844 -20.297 1 97.81 97 ARG A C 1
ATOM 767 O O . ARG A 1 97 ? 10.695 -22.109 -21.5 1 97.81 97 ARG A O 1
ATOM 774 N N . ILE A 1 98 ? 9.586 -21.797 -19.609 1 98.5 98 ILE A N 1
ATOM 775 C CA . ILE A 1 98 ? 8.328 -22.031 -20.312 1 98.5 98 ILE A CA 1
ATOM 776 C C . ILE A 1 98 ? 7.668 -20.688 -20.641 1 98.5 98 ILE A C 1
ATOM 778 O O . ILE A 1 98 ? 6.508 -20.656 -21.062 1 98.5 98 ILE A O 1
ATOM 782 N N . GLY A 1 99 ? 8.375 -19.578 -20.375 1 98 99 GLY A N 1
ATOM 783 C CA . GLY A 1 99 ? 7.93 -18.25 -20.797 1 98 99 GLY A CA 1
ATOM 784 C C . GLY A 1 99 ? 7.148 -17.516 -19.719 1 98 99 GLY A C 1
ATOM 785 O O . GLY A 1 99 ? 6.469 -16.531 -20 1 98 99 GLY A O 1
ATOM 786 N N . GLY A 1 100 ? 7.223 -18.031 -18.469 1 98.25 100 GLY A N 1
ATOM 787 C CA . GLY A 1 100 ? 6.523 -17.375 -17.375 1 98.25 100 GLY A CA 1
ATOM 788 C C . GLY A 1 100 ? 7.273 -16.188 -16.812 1 98.25 100 GLY A C 1
ATOM 789 O O . GLY A 1 100 ? 8.5 -16.094 -16.938 1 98.25 100 GLY A O 1
ATOM 790 N N . GLU A 1 101 ? 6.488 -15.258 -16.156 1 97.81 101 GLU A N 1
ATOM 791 C CA . GLU A 1 101 ? 7.125 -14.031 -15.695 1 97.81 101 GLU A CA 1
ATOM 792 C C . GLU A 1 101 ? 6.844 -13.797 -14.211 1 97.81 101 GLU A C 1
ATOM 794 O O . GLU A 1 101 ? 7.371 -12.852 -13.617 1 97.81 101 GLU A O 1
ATOM 799 N N . LEU A 1 102 ? 5.957 -14.609 -13.641 1 98.81 102 LEU A N 1
ATOM 800 C CA . LEU A 1 102 ? 5.562 -14.422 -12.25 1 98.81 102 LEU A CA 1
ATOM 801 C C . LEU A 1 102 ? 5.582 -15.75 -11.492 1 98.81 102 LEU A C 1
ATOM 803 O O . LEU A 1 102 ? 5.383 -16.812 -12.094 1 98.81 102 LEU A O 1
ATOM 807 N N . ILE A 1 103 ? 5.82 -15.695 -10.234 1 98.88 103 ILE A N 1
ATOM 808 C CA . ILE A 1 103 ? 5.711 -16.875 -9.383 1 98.88 103 ILE A CA 1
ATOM 809 C C . ILE A 1 103 ? 5.156 -16.469 -8.016 1 98.88 103 ILE A C 1
ATOM 811 O O . ILE A 1 103 ? 5.566 -15.461 -7.445 1 98.88 103 ILE A O 1
ATOM 815 N N . ALA A 1 104 ? 4.195 -17.219 -7.523 1 98.88 104 ALA A N 1
ATOM 816 C CA . ALA A 1 104 ? 3.619 -16.938 -6.211 1 98.88 104 ALA A CA 1
ATOM 817 C C . ALA A 1 104 ? 4.621 -17.234 -5.098 1 98.88 104 ALA A C 1
ATOM 819 O O . ALA A 1 104 ? 5.363 -18.219 -5.16 1 98.88 104 ALA A O 1
ATOM 820 N N . ALA A 1 105 ? 4.676 -16.391 -4.137 1 98.62 105 ALA A N 1
ATOM 821 C CA . ALA A 1 105 ? 5.48 -16.578 -2.93 1 98.62 105 ALA A CA 1
ATOM 822 C C . ALA A 1 105 ? 4.609 -16.516 -1.678 1 98.62 105 ALA A C 1
ATOM 824 O O . ALA A 1 105 ? 4.645 -15.539 -0.928 1 98.62 105 ALA A O 1
ATOM 825 N N . PRO A 1 106 ? 3.842 -17.562 -1.417 1 98.62 106 PRO A N 1
ATOM 826 C CA . PRO A 1 106 ? 3.021 -17.625 -0.204 1 98.62 106 PRO A CA 1
ATOM 827 C C . PRO A 1 106 ? 3.855 -17.812 1.062 1 98.62 106 PRO A C 1
ATOM 829 O O . PRO A 1 106 ? 5.062 -18.062 0.98 1 98.62 106 PRO A O 1
ATOM 832 N N . PRO A 1 107 ? 3.248 -17.656 2.178 1 98.38 107 PRO A N 1
ATOM 833 C CA . PRO A 1 107 ? 3.996 -17.828 3.424 1 98.38 107 PRO A CA 1
ATOM 834 C C . PRO A 1 107 ? 4.211 -19.297 3.783 1 98.38 107 PRO A C 1
ATOM 836 O O . PRO A 1 107 ? 4.027 -19.688 4.938 1 98.38 107 PRO A O 1
ATOM 839 N N . MET A 1 108 ? 4.664 -20.078 2.789 1 97.94 108 MET A N 1
ATOM 840 C CA . MET A 1 108 ? 4.98 -21.484 3.002 1 97.94 108 MET A CA 1
ATOM 841 C C . MET A 1 108 ? 6.035 -21.641 4.094 1 97.94 108 MET A C 1
ATOM 843 O O . MET A 1 108 ? 7.031 -20.922 4.113 1 97.94 108 MET A O 1
ATOM 847 N N . GLY A 1 109 ? 5.809 -22.594 5.023 1 97.69 109 GLY A N 1
ATOM 848 C CA . GLY A 1 109 ? 6.738 -22.844 6.117 1 97.69 109 GLY A CA 1
ATOM 849 C C . GLY A 1 109 ? 6.465 -22 7.34 1 97.69 109 GLY A C 1
ATOM 850 O O . GLY A 1 109 ? 7.051 -22.219 8.398 1 97.69 109 GLY A O 1
ATOM 851 N N . ALA A 1 110 ? 5.508 -20.969 7.207 1 97.75 110 ALA A N 1
ATOM 852 C CA . ALA A 1 110 ? 5.227 -20.078 8.336 1 97.75 110 ALA A CA 1
ATOM 853 C C . ALA A 1 110 ? 3.725 -19.906 8.539 1 97.75 110 ALA A C 1
ATOM 855 O O . ALA A 1 110 ? 3.271 -18.891 9.062 1 97.75 110 ALA A O 1
ATOM 856 N N . THR A 1 111 ? 2.889 -20.859 8.094 1 97.25 111 THR A N 1
ATOM 857 C CA . THR A 1 111 ? 1.438 -20.734 8.195 1 97.25 111 THR A CA 1
ATOM 858 C C . THR A 1 111 ? 0.99 -20.766 9.656 1 97.25 111 THR A C 1
ATOM 860 O O . THR A 1 111 ? -0.071 -20.234 9.992 1 97.25 111 THR A O 1
ATOM 863 N N . GLU A 1 112 ? 1.854 -21.328 10.5 1 97.06 112 GLU A N 1
ATOM 864 C CA . GLU A 1 112 ? 1.471 -21.469 11.906 1 97.06 112 GLU A CA 1
ATOM 865 C C . GLU A 1 112 ? 2.287 -20.516 12.789 1 97.06 112 GLU A C 1
ATOM 867 O O . GLU A 1 112 ? 2.299 -20.672 14.016 1 97.06 112 GLU A O 1
ATOM 872 N N . VAL A 1 113 ? 3.08 -19.688 12.18 1 94.88 113 VAL A N 1
ATOM 873 C CA . VAL A 1 113 ? 3.922 -18.75 12.914 1 94.88 113 VAL A CA 1
ATOM 874 C C . VAL A 1 113 ? 3.221 -17.391 13.023 1 94.88 113 VAL A C 1
ATOM 876 O O . VAL A 1 113 ? 2.916 -16.766 12.008 1 94.88 113 VAL A O 1
ATOM 879 N N . SER A 1 114 ? 3.023 -17.047 14.289 1 90.38 114 SER A N 1
ATOM 880 C CA . SER A 1 114 ? 2.406 -15.75 14.516 1 90.38 114 SER A CA 1
ATOM 881 C C . SER A 1 114 ? 3.459 -14.68 14.797 1 90.38 114 SER A C 1
ATOM 883 O O . SER A 1 114 ? 4.574 -14.992 15.219 1 90.38 114 SER A O 1
ATOM 885 N N . ASN A 1 115 ? 3.225 -13.477 14.484 1 87 115 ASN A N 1
ATOM 886 C CA . ASN A 1 115 ? 3.99 -12.305 14.891 1 87 115 ASN A CA 1
ATOM 887 C C . ASN A 1 115 ? 5.355 -12.266 14.211 1 87 115 ASN A C 1
ATOM 889 O O . ASN A 1 115 ? 6.363 -11.961 14.852 1 87 115 ASN A O 1
ATOM 893 N N . LEU A 1 116 ? 5.477 -12.812 12.961 1 93.06 116 LEU A N 1
ATOM 894 C CA . LEU A 1 116 ? 6.703 -12.562 12.219 1 93.06 116 LEU A CA 1
ATOM 895 C C . LEU A 1 116 ? 7 -11.062 12.148 1 93.06 116 LEU A C 1
ATOM 897 O O . LEU A 1 116 ? 6.086 -10.25 11.992 1 93.06 116 LEU A O 1
ATOM 901 N N . ASP A 1 117 ? 8.242 -10.734 12.328 1 96.12 117 ASP A N 1
ATOM 902 C CA . ASP A 1 117 ? 8.688 -9.359 12.117 1 96.12 117 ASP A CA 1
ATOM 903 C C . ASP A 1 117 ? 8.586 -8.977 10.641 1 96.12 117 ASP A C 1
ATOM 905 O O . ASP A 1 117 ? 9.422 -9.383 9.828 1 96.12 117 ASP A O 1
ATOM 909 N N . LEU A 1 118 ? 7.652 -8.211 10.289 1 97.75 118 LEU A N 1
ATOM 910 C CA . LEU A 1 118 ? 7.379 -7.891 8.891 1 97.75 118 LEU A CA 1
ATOM 911 C C . LEU A 1 118 ? 8.555 -7.16 8.258 1 97.75 118 LEU A C 1
ATOM 913 O O . LEU A 1 118 ? 8.75 -7.215 7.043 1 97.75 118 LEU A O 1
ATOM 917 N N . ARG A 1 119 ? 9.336 -6.43 9.055 1 97.62 119 ARG A N 1
ATOM 918 C CA . ARG A 1 119 ? 10.523 -5.789 8.516 1 97.62 119 ARG A CA 1
ATOM 919 C C . ARG A 1 119 ? 11.531 -6.824 8.023 1 97.62 119 ARG A C 1
ATOM 921 O O . ARG A 1 119 ? 12.109 -6.676 6.941 1 97.62 119 ARG A O 1
ATOM 928 N N . ARG A 1 120 ? 11.672 -7.859 8.828 1 98.19 120 ARG A N 1
ATOM 929 C CA . ARG A 1 120 ? 12.555 -8.945 8.414 1 98.19 120 ARG A CA 1
ATOM 930 C C . ARG A 1 120 ? 11.984 -9.688 7.207 1 98.19 120 ARG A C 1
ATOM 932 O O . ARG A 1 120 ? 12.727 -10.062 6.297 1 98.19 120 ARG A O 1
ATOM 939 N N . VAL A 1 121 ? 10.711 -9.883 7.238 1 98.62 121 VAL A N 1
ATOM 940 C CA . VAL A 1 121 ? 10.055 -10.531 6.105 1 98.62 121 VAL A CA 1
ATOM 941 C C . VAL A 1 121 ? 10.289 -9.719 4.836 1 98.62 121 VAL A C 1
ATOM 943 O O . VAL A 1 121 ? 10.562 -10.281 3.773 1 98.62 121 VAL A O 1
ATOM 946 N N . ALA A 1 122 ? 10.211 -8.375 4.957 1 98.88 122 ALA A N 1
ATOM 947 C CA . ALA A 1 122 ? 10.445 -7.508 3.807 1 98.88 122 ALA A CA 1
ATOM 948 C C . ALA A 1 122 ? 11.875 -7.656 3.289 1 98.88 122 ALA A C 1
ATOM 950 O O . ALA A 1 122 ? 12.109 -7.652 2.078 1 98.88 122 ALA A O 1
ATOM 951 N N . GLU A 1 123 ? 12.812 -7.785 4.191 1 98.69 123 GLU A N 1
ATOM 952 C CA . GLU A 1 123 ? 14.195 -8.016 3.797 1 98.69 123 GLU A CA 1
ATOM 953 C C . GLU A 1 123 ? 14.336 -9.328 3.035 1 98.69 123 GLU A C 1
ATOM 955 O O . GLU A 1 123 ? 15.047 -9.398 2.027 1 98.69 123 GLU A O 1
ATOM 960 N N . ARG A 1 124 ? 13.695 -10.359 3.537 1 98.81 124 ARG A N 1
ATOM 961 C CA . ARG A 1 124 ? 13.719 -11.664 2.875 1 98.81 124 ARG A CA 1
ATOM 962 C C . ARG A 1 124 ? 13.078 -11.586 1.493 1 98.81 124 ARG A C 1
ATOM 964 O O . ARG A 1 124 ? 13.586 -12.164 0.532 1 98.81 124 ARG A O 1
ATOM 971 N N . TYR A 1 125 ? 12 -10.891 1.412 1 98.88 125 TYR A N 1
ATOM 972 C CA . TYR A 1 125 ? 11.305 -10.719 0.142 1 98.88 125 TYR A CA 1
ATOM 973 C C . TYR A 1 125 ? 12.156 -9.938 -0.846 1 98.88 125 TYR A C 1
ATOM 975 O O . TYR A 1 125 ? 12.164 -10.234 -2.043 1 98.88 125 TYR A O 1
ATOM 983 N N . HIS A 1 126 ? 12.836 -8.883 -0.313 1 98.88 126 HIS A N 1
ATOM 984 C CA . HIS A 1 126 ? 13.773 -8.164 -1.169 1 98.88 126 HIS A CA 1
ATOM 985 C C . HIS A 1 126 ? 14.773 -9.117 -1.812 1 98.88 126 HIS A C 1
ATOM 987 O O . HIS A 1 126 ? 15.023 -9.039 -3.018 1 98.88 126 HIS A O 1
ATOM 993 N N . ALA A 1 127 ? 15.328 -9.992 -1.019 1 98.69 127 ALA A N 1
ATOM 994 C CA . ALA A 1 127 ? 16.281 -10.969 -1.524 1 98.69 127 ALA A CA 1
ATOM 995 C C . ALA A 1 127 ? 15.648 -11.875 -2.568 1 98.69 127 ALA A C 1
ATOM 997 O O . ALA A 1 127 ? 16.281 -12.219 -3.572 1 98.69 127 ALA A O 1
ATOM 998 N N . LEU A 1 128 ? 14.461 -12.289 -2.334 1 98.81 128 LEU A N 1
ATOM 999 C CA . LEU A 1 128 ? 13.727 -13.117 -3.275 1 98.81 128 LEU A CA 1
ATOM 1000 C C . LEU A 1 128 ? 13.508 -12.391 -4.594 1 98.81 128 LEU A C 1
ATOM 1002 O O . LEU A 1 128 ? 13.625 -12.984 -5.668 1 98.81 128 LEU A O 1
ATOM 1006 N N . CYS A 1 129 ? 13.188 -11.086 -4.531 1 98.81 129 CYS A N 1
ATOM 1007 C CA . CYS A 1 129 ? 13.008 -10.266 -5.727 1 98.81 129 CYS A CA 1
ATOM 1008 C C . CYS A 1 129 ? 14.312 -10.164 -6.512 1 98.81 129 CYS A C 1
ATOM 1010 O O . CYS A 1 129 ? 14.305 -10.219 -7.742 1 98.81 129 CYS A O 1
ATOM 1012 N N . GLU A 1 130 ? 15.398 -10.023 -5.777 1 98.62 130 GLU A N 1
ATOM 1013 C CA . GLU A 1 130 ? 16.703 -9.992 -6.449 1 98.62 130 GLU A CA 1
ATOM 1014 C C . GLU A 1 130 ? 16.938 -11.273 -7.246 1 98.62 130 GLU A C 1
ATOM 1016 O O . GLU A 1 130 ? 17.391 -11.219 -8.391 1 98.62 130 GLU A O 1
ATOM 1021 N N . LEU A 1 131 ? 16.656 -12.344 -6.613 1 98.38 131 LEU A N 1
ATOM 1022 C CA . LEU A 1 131 ? 16.812 -13.633 -7.277 1 98.38 131 LEU A CA 1
ATOM 1023 C C . LEU A 1 131 ? 15.922 -13.711 -8.516 1 98.38 131 LEU A C 1
ATOM 1025 O O . LEU A 1 131 ? 16.375 -14.109 -9.586 1 98.38 131 LEU A O 1
ATOM 1029 N N . GLY A 1 132 ? 14.633 -13.336 -8.367 1 98.38 132 GLY A N 1
ATOM 1030 C CA . GLY A 1 132 ? 13.703 -13.359 -9.484 1 98.38 132 GLY A CA 1
ATOM 1031 C C . GLY A 1 132 ? 14.141 -12.5 -10.648 1 98.38 132 GLY A C 1
ATOM 1032 O O . GLY A 1 132 ? 13.93 -12.859 -11.812 1 98.38 132 GLY A O 1
ATOM 1033 N N . HIS A 1 133 ? 14.75 -11.383 -10.32 1 97.75 133 HIS A N 1
ATOM 1034 C CA . HIS A 1 133 ? 15.219 -10.438 -11.328 1 97.75 133 HIS A CA 1
ATOM 1035 C C . HIS A 1 133 ? 16.203 -11.094 -12.281 1 97.75 133 HIS A C 1
ATOM 1037 O O . HIS A 1 133 ? 16.219 -10.789 -13.477 1 97.75 133 HIS A O 1
ATOM 1043 N N . GLU A 1 134 ? 16.969 -12.039 -11.812 1 96.94 134 GLU A N 1
ATOM 1044 C CA . GLU A 1 134 ? 17.969 -12.742 -12.617 1 96.94 134 GLU A CA 1
ATOM 1045 C C . GLU A 1 134 ? 17.312 -13.594 -13.695 1 96.94 134 GLU A C 1
ATOM 1047 O O . GLU A 1 134 ? 17.906 -13.852 -14.742 1 96.94 134 GLU A O 1
ATOM 1052 N N . PHE A 1 135 ? 16.094 -14.031 -13.492 1 96.88 135 PHE A N 1
ATOM 1053 C CA . PHE A 1 135 ? 15.414 -14.953 -14.391 1 96.88 135 PHE A CA 1
ATOM 1054 C C . PHE A 1 135 ? 14.297 -14.25 -15.148 1 96.88 135 PHE A C 1
ATOM 1056 O O . PHE A 1 135 ? 13.641 -14.852 -16 1 96.88 135 PHE A O 1
ATOM 1063 N N . GLY A 1 136 ? 14.078 -12.961 -14.781 1 97.94 136 GLY A N 1
ATOM 1064 C CA . GLY A 1 136 ? 12.914 -12.281 -15.328 1 97.94 136 GLY A CA 1
ATOM 1065 C C . GLY A 1 136 ? 11.602 -12.82 -14.797 1 97.94 136 GLY A C 1
ATOM 1066 O O . GLY A 1 136 ? 10.609 -12.875 -15.523 1 97.94 136 GLY A O 1
ATOM 1067 N N . VAL A 1 137 ? 11.594 -13.391 -13.641 1 98.69 137 VAL A N 1
ATOM 1068 C CA . VAL A 1 137 ? 10.414 -13.938 -12.969 1 98.69 137 VAL A CA 1
ATOM 1069 C C . VAL A 1 137 ? 10.203 -13.219 -11.633 1 98.69 137 VAL A C 1
ATOM 1071 O O . VAL A 1 137 ? 10.984 -13.391 -10.695 1 98.69 137 VAL A O 1
ATOM 1074 N N . ARG A 1 138 ? 9.203 -12.445 -11.5 1 98.62 138 ARG A N 1
ATOM 1075 C CA . ARG A 1 138 ? 8.922 -11.688 -10.289 1 98.62 138 ARG A CA 1
ATOM 1076 C C . ARG A 1 138 ? 8.148 -12.539 -9.281 1 98.62 138 ARG A C 1
ATOM 1078 O O . ARG A 1 138 ? 7.125 -13.133 -9.625 1 98.62 138 ARG A O 1
ATOM 1085 N N . PRO A 1 139 ? 8.672 -12.641 -8.07 1 98.88 139 PRO A N 1
ATOM 1086 C CA . PRO A 1 139 ? 7.875 -13.289 -7.023 1 98.88 139 PRO A CA 1
ATOM 1087 C C . PRO A 1 139 ? 6.777 -12.391 -6.473 1 98.88 139 PRO A C 1
ATOM 1089 O O . PRO A 1 139 ? 6.996 -11.195 -6.27 1 98.88 139 PRO A O 1
ATOM 1092 N N . LEU A 1 140 ? 5.613 -12.914 -6.305 1 98.88 140 LEU A N 1
ATOM 1093 C CA . LEU A 1 140 ? 4.48 -12.164 -5.766 1 98.88 140 LEU A CA 1
ATOM 1094 C C . LEU A 1 140 ? 4.246 -12.523 -4.301 1 98.88 140 LEU A C 1
ATOM 1096 O O . LEU A 1 140 ? 3.93 -13.664 -3.979 1 98.88 140 LEU A O 1
ATOM 1100 N N . VAL A 1 141 ? 4.473 -11.586 -3.398 1 98.88 141 VAL A N 1
ATOM 1101 C CA . VAL A 1 141 ? 4.121 -11.867 -2.012 1 98.88 141 VAL A CA 1
ATOM 1102 C C . VAL A 1 141 ? 2.625 -12.156 -1.906 1 98.88 141 VAL A C 1
ATOM 1104 O O . VAL A 1 141 ? 1.796 -11.297 -2.199 1 98.88 141 VAL A O 1
ATOM 1107 N N . GLU A 1 142 ? 2.318 -13.352 -1.469 1 98.88 142 GLU A N 1
ATOM 1108 C CA . GLU A 1 142 ? 0.944 -13.828 -1.603 1 98.88 142 GLU A CA 1
ATOM 1109 C C . GLU A 1 142 ? 0.228 -13.836 -0.255 1 98.88 142 GLU A C 1
ATOM 1111 O O . GLU A 1 142 ? 0.785 -14.289 0.748 1 98.88 142 GLU A O 1
ATOM 1116 N N . VAL A 1 143 ? -1.02 -13.375 -0.261 1 98.81 143 VAL A N 1
ATOM 1117 C CA . VAL A 1 143 ? -1.901 -13.43 0.9 1 98.81 143 VAL A CA 1
ATOM 1118 C C . VAL A 1 143 ? -2.525 -14.82 1.008 1 98.81 143 VAL A C 1
ATOM 1120 O O . VAL A 1 143 ? -3.191 -15.281 0.078 1 98.81 143 VAL A O 1
ATOM 1123 N N . TRP A 1 144 ? -2.254 -15.5 2.119 1 98.56 144 TRP A N 1
ATOM 1124 C CA . TRP A 1 144 ? -2.951 -16.734 2.475 1 98.56 144 TRP A CA 1
ATOM 1125 C C . TRP A 1 144 ? -3.846 -16.516 3.689 1 98.56 144 TRP A C 1
ATOM 1127 O O . TRP A 1 144 ? -3.371 -16.516 4.828 1 98.56 144 TRP A O 1
ATOM 1137 N N . GLY A 1 145 ? -5.113 -16.422 3.439 1 98.38 145 GLY A N 1
ATOM 1138 C CA . GLY A 1 145 ? -6.059 -16.016 4.465 1 98.38 145 GLY A CA 1
ATOM 1139 C C . GLY A 1 145 ? -6.109 -16.969 5.645 1 98.38 145 GLY A C 1
ATOM 1140 O O . GLY A 1 145 ? -6.457 -16.562 6.758 1 98.38 145 GLY A O 1
ATOM 1141 N N . PHE A 1 146 ? -5.773 -18.203 5.496 1 97.81 146 PHE A N 1
ATOM 1142 C CA . PHE A 1 146 ? -5.844 -19.188 6.566 1 97.81 146 PHE A CA 1
ATOM 1143 C C . PHE A 1 146 ? -4.57 -19.172 7.402 1 97.81 146 PHE A C 1
ATOM 1145 O O . PHE A 1 146 ? -4.523 -19.781 8.477 1 97.81 146 PHE A O 1
ATOM 1152 N N . SER A 1 147 ? -3.453 -18.594 6.852 1 98.06 147 SER A N 1
ATOM 1153 C CA . SER A 1 147 ? -2.152 -18.547 7.512 1 98.06 147 SER A CA 1
ATOM 1154 C C . SER A 1 147 ? -2.152 -17.578 8.68 1 98.06 147 SER A C 1
ATOM 1156 O O . SER A 1 147 ? -2.986 -16.672 8.742 1 98.06 147 SER A O 1
ATOM 1158 N N . GLN A 1 148 ? -1.328 -17.797 9.625 1 97.06 148 GLN A N 1
ATOM 1159 C CA . GLN A 1 148 ? -1.141 -16.797 10.68 1 97.06 148 GLN A CA 1
ATOM 1160 C C . GLN A 1 148 ? -0.226 -15.672 10.219 1 97.06 148 GLN A C 1
ATOM 1162 O O . GLN A 1 148 ? -0.263 -14.562 10.766 1 97.06 148 GLN A O 1
ATOM 1167 N N . SER A 1 149 ? 0.64 -16.031 9.172 1 97.5 149 SER A N 1
ATOM 1168 C CA . SER A 1 149 ? 1.503 -15.047 8.531 1 97.5 149 SER A CA 1
ATOM 1169 C C . SER A 1 149 ? 1.011 -14.711 7.133 1 97.5 149 SER A C 1
ATOM 1171 O O . SER A 1 149 ? 0.619 -15.602 6.375 1 97.5 149 SER A O 1
ATOM 1173 N N . LEU A 1 150 ? 1.058 -13.375 6.832 1 98.5 150 LEU A N 1
ATOM 1174 C CA . LEU A 1 150 ? 0.613 -12.859 5.539 1 98.5 150 LEU A CA 1
ATOM 1175 C C . LEU A 1 150 ? -0.831 -13.266 5.262 1 98.5 150 LEU A C 1
ATOM 1177 O O . LEU A 1 150 ? -1.149 -13.727 4.164 1 98.5 150 LEU A O 1
ATOM 1181 N N . SER A 1 151 ? -1.675 -13.211 6.309 1 98.25 151 SER A N 1
ATOM 1182 C CA . SER A 1 151 ? -3.09 -13.547 6.184 1 98.25 151 SER A CA 1
ATOM 1183 C C . SER A 1 151 ? -3.902 -12.336 5.73 1 98.25 151 SER A C 1
ATOM 1185 O O . SER A 1 151 ? -5.059 -12.477 5.324 1 98.25 151 SER A O 1
ATOM 1187 N N . ARG A 1 152 ? -3.225 -11.141 5.785 1 98.38 152 ARG A N 1
ATOM 1188 C CA . ARG A 1 152 ? -3.91 -9.883 5.523 1 98.38 152 ARG A CA 1
ATOM 1189 C C . ARG A 1 152 ? -3.252 -9.125 4.371 1 98.38 152 ARG A C 1
ATOM 1191 O O . ARG A 1 152 ? -2.031 -9.172 4.215 1 98.38 152 ARG A O 1
ATOM 1198 N N . LEU A 1 153 ? -4.094 -8.422 3.631 1 98.94 153 LEU A N 1
ATOM 1199 C CA . LEU A 1 153 ? -3.59 -7.594 2.543 1 98.94 153 LEU A CA 1
ATOM 1200 C C . LEU A 1 153 ? -2.6 -6.559 3.062 1 98.94 153 LEU A C 1
ATOM 1202 O O . LEU A 1 153 ? -1.6 -6.266 2.402 1 98.94 153 LEU A O 1
ATOM 1206 N N . GLY A 1 154 ? -2.867 -6.027 4.254 1 98.88 154 GLY A N 1
ATOM 1207 C CA . GLY A 1 154 ? -1.985 -5.043 4.859 1 98.88 154 GLY A CA 1
ATOM 1208 C C . GLY A 1 154 ? -0.584 -5.566 5.109 1 98.88 154 GLY A C 1
ATOM 1209 O O . GLY A 1 154 ? 0.394 -4.832 4.973 1 98.88 154 GLY A O 1
ATOM 1210 N N . GLU A 1 155 ? -0.477 -6.816 5.504 1 98.81 155 GLU A N 1
ATOM 1211 C CA . GLU A 1 155 ? 0.837 -7.418 5.715 1 98.81 155 GLU A CA 1
ATOM 1212 C C . GLU A 1 155 ? 1.618 -7.504 4.406 1 98.81 155 GLU A C 1
ATOM 1214 O O . GLU A 1 155 ? 2.811 -7.195 4.367 1 98.81 155 GLU A O 1
ATOM 1219 N N . ALA A 1 156 ? 0.933 -7.953 3.369 1 98.94 156 ALA A N 1
ATOM 1220 C CA . ALA A 1 156 ? 1.583 -8.039 2.062 1 98.94 156 ALA A CA 1
ATOM 1221 C C . ALA A 1 156 ? 2.002 -6.656 1.571 1 98.94 156 ALA A C 1
ATOM 1223 O O . ALA A 1 156 ? 3.09 -6.492 1.014 1 98.94 156 ALA A O 1
ATOM 1224 N N . ALA A 1 157 ? 1.135 -5.648 1.808 1 98.94 157 ALA A N 1
ATOM 1225 C CA . ALA A 1 157 ? 1.461 -4.273 1.439 1 98.94 157 ALA A CA 1
ATOM 1226 C C . ALA A 1 157 ? 2.695 -3.783 2.191 1 98.94 157 ALA A C 1
ATOM 1228 O O . ALA A 1 157 ? 3.586 -3.17 1.602 1 98.94 157 ALA A O 1
ATOM 1229 N N . PHE A 1 158 ? 2.723 -4.07 3.479 1 98.94 158 PHE A N 1
ATOM 1230 C CA . PHE A 1 158 ? 3.881 -3.723 4.293 1 98.94 158 PHE A CA 1
ATOM 1231 C C . PHE A 1 158 ? 5.156 -4.301 3.697 1 98.94 158 PHE A C 1
ATOM 1233 O O . PHE A 1 158 ? 6.137 -3.584 3.5 1 98.94 158 PHE A O 1
ATOM 1240 N N . VAL A 1 159 ? 5.094 -5.555 3.371 1 98.94 159 VAL A N 1
ATOM 1241 C CA . VAL A 1 159 ? 6.27 -6.277 2.9 1 98.94 159 VAL A CA 1
ATOM 1242 C C . VAL A 1 159 ? 6.707 -5.727 1.544 1 98.94 159 VAL A C 1
ATOM 1244 O O . VAL A 1 159 ? 7.891 -5.477 1.323 1 98.94 159 VAL A O 1
ATOM 1247 N N . ALA A 1 160 ? 5.758 -5.527 0.653 1 98.94 160 ALA A N 1
ATOM 1248 C CA . ALA A 1 160 ? 6.074 -4.996 -0.671 1 98.94 160 ALA A CA 1
ATOM 1249 C C . ALA A 1 160 ? 6.699 -3.607 -0.571 1 98.94 160 ALA A C 1
ATOM 1251 O O . ALA A 1 160 ? 7.73 -3.336 -1.188 1 98.94 160 ALA A O 1
ATOM 1252 N N . VAL A 1 161 ? 6.121 -2.746 0.245 1 98.94 161 VAL A N 1
ATOM 1253 C CA . VAL A 1 161 ? 6.574 -1.367 0.41 1 98.94 161 VAL A CA 1
ATOM 1254 C C . VAL A 1 161 ? 7.98 -1.352 1.001 1 98.94 161 VAL A C 1
ATOM 1256 O O . VAL A 1 161 ? 8.883 -0.702 0.462 1 98.94 161 VAL A O 1
ATOM 1259 N N . GLU A 1 162 ? 8.188 -2.129 2.02 1 98.94 162 GLU A N 1
ATOM 1260 C CA . GLU A 1 162 ? 9.438 -2.051 2.775 1 98.94 162 GLU A CA 1
ATOM 1261 C C . GLU A 1 162 ? 10.547 -2.838 2.09 1 98.94 162 GLU A C 1
ATOM 1263 O O . GLU A 1 162 ? 11.727 -2.672 2.414 1 98.94 162 GLU A O 1
ATOM 1268 N N . SER A 1 163 ? 10.18 -3.738 1.141 1 98.88 163 SER A N 1
ATOM 1269 C CA . SER A 1 163 ? 11.227 -4.398 0.367 1 98.88 163 SER A CA 1
ATOM 1270 C C . SER A 1 163 ? 12.016 -3.391 -0.466 1 98.88 163 SER A C 1
ATOM 1272 O O . SER A 1 163 ? 13.203 -3.592 -0.731 1 98.88 163 SER A O 1
ATOM 1274 N N . GLY A 1 164 ? 11.281 -2.369 -0.969 1 98.69 164 GLY A N 1
ATOM 1275 C CA . GLY A 1 164 ? 11.906 -1.314 -1.749 1 98.69 164 GLY A CA 1
ATOM 1276 C C . GLY A 1 164 ? 12.352 -1.772 -3.125 1 98.69 164 GLY A C 1
ATOM 1277 O O . GLY A 1 164 ? 13.008 -1.026 -3.85 1 98.69 164 GLY A O 1
ATOM 1278 N N . HIS A 1 165 ? 12.023 -2.984 -3.457 1 98.75 165 HIS A N 1
ATOM 1279 C CA . HIS A 1 165 ? 12.5 -3.521 -4.727 1 98.75 165 HIS A CA 1
ATOM 1280 C C . HIS A 1 165 ? 11.578 -3.125 -5.875 1 98.75 165 HIS A C 1
ATOM 1282 O O . HIS A 1 165 ? 10.352 -3.133 -5.723 1 98.75 165 HIS A O 1
ATOM 1288 N N . GLU A 1 166 ? 12.07 -2.834 -7 1 97.81 166 GLU A N 1
ATOM 1289 C CA . GLU A 1 166 ? 11.289 -2.379 -8.148 1 97.81 166 GLU A CA 1
ATOM 1290 C C . GLU A 1 166 ? 10.352 -3.475 -8.648 1 97.81 166 GLU A C 1
ATOM 1292 O O . GLU A 1 166 ? 9.305 -3.184 -9.234 1 97.81 166 GLU A O 1
ATOM 1297 N N . ASP A 1 167 ? 10.672 -4.75 -8.336 1 98.44 167 ASP A N 1
ATOM 1298 C CA . ASP A 1 167 ? 9.883 -5.875 -8.82 1 98.44 167 ASP A CA 1
ATOM 1299 C C . ASP A 1 167 ? 8.875 -6.336 -7.773 1 98.44 167 ASP A C 1
ATOM 1301 O O . ASP A 1 167 ? 8.211 -7.359 -7.949 1 98.44 167 ASP A O 1
ATOM 1305 N N . ALA A 1 168 ? 8.781 -5.582 -6.645 1 98.81 168 ALA A N 1
ATOM 1306 C CA . ALA A 1 168 ? 7.852 -5.977 -5.59 1 98.81 168 ALA A CA 1
ATOM 1307 C C . ALA A 1 168 ? 6.414 -5.992 -6.102 1 98.81 168 ALA A C 1
ATOM 1309 O O . ALA A 1 168 ? 5.949 -5.02 -6.703 1 98.81 168 ALA A O 1
ATOM 1310 N N . CYS A 1 169 ? 5.73 -7.117 -5.883 1 98.69 169 CYS A N 1
ATOM 1311 C CA . CYS A 1 169 ? 4.34 -7.305 -6.277 1 98.69 169 CYS A CA 1
ATOM 1312 C C . CYS A 1 169 ? 3.584 -8.133 -5.242 1 98.69 169 CYS A C 1
ATOM 1314 O O . CYS A 1 169 ? 4.195 -8.852 -4.449 1 98.69 169 CYS A O 1
ATOM 1316 N N . ILE A 1 170 ? 2.299 -7.953 -5.27 1 98.94 170 ILE A N 1
ATOM 1317 C CA . ILE A 1 170 ? 1.403 -8.633 -4.34 1 98.94 170 ILE A CA 1
ATOM 1318 C C . ILE A 1 170 ? 0.456 -9.547 -5.109 1 98.94 170 ILE A C 1
ATOM 1320 O O . ILE A 1 170 ? -0.024 -9.188 -6.188 1 98.94 170 ILE A O 1
ATOM 1324 N N . LEU A 1 171 ? 0.284 -10.727 -4.668 1 98.94 171 LEU A N 1
ATOM 1325 C CA . LEU A 1 171 ? -0.765 -11.617 -5.148 1 98.94 171 LEU A CA 1
ATOM 1326 C C . LEU A 1 171 ? -1.903 -11.711 -4.137 1 98.94 171 LEU A C 1
ATOM 1328 O O . LEU A 1 171 ? -1.725 -12.258 -3.043 1 98.94 171 LEU A O 1
ATOM 1332 N N . ALA A 1 172 ? -2.996 -11.094 -4.465 1 98.81 172 ALA A N 1
ATOM 1333 C CA . ALA A 1 172 ? -4.215 -11.203 -3.662 1 98.81 172 ALA A CA 1
ATOM 1334 C C . ALA A 1 172 ? -5.215 -12.156 -4.312 1 98.81 172 ALA A C 1
ATOM 1336 O O . ALA A 1 172 ? -4.984 -12.648 -5.414 1 98.81 172 ALA A O 1
ATOM 1337 N N . ASP A 1 173 ? -6.152 -12.562 -3.609 1 98.75 173 ASP A N 1
ATOM 1338 C CA . ASP A 1 173 ? -7.133 -13.594 -3.918 1 98.75 173 ASP A CA 1
ATOM 1339 C C . ASP A 1 173 ? -8.477 -13.297 -3.256 1 98.75 173 ASP A C 1
ATOM 1341 O O . ASP A 1 173 ? -8.531 -13.016 -2.057 1 98.75 173 ASP A O 1
ATOM 1345 N N . VAL A 1 174 ? -9.594 -13.398 -4.012 1 98.88 174 VAL A N 1
ATOM 1346 C CA . VAL A 1 174 ? -10.938 -13.102 -3.518 1 98.88 174 VAL A CA 1
ATOM 1347 C C . VAL A 1 174 ? -11.203 -13.891 -2.24 1 98.88 174 VAL A C 1
ATOM 1349 O O . VAL A 1 174 ? -11.586 -13.32 -1.218 1 98.88 174 VAL A O 1
ATOM 1352 N N . TYR A 1 175 ? -11.016 -15.141 -2.285 1 98.81 175 TYR A N 1
ATOM 1353 C CA . TYR A 1 175 ? -11.242 -16.031 -1.147 1 98.81 175 TYR A CA 1
ATOM 1354 C C . TYR A 1 175 ? -10.305 -15.68 0.004 1 98.81 175 TYR A C 1
ATOM 1356 O O . TYR A 1 175 ? -10.734 -15.594 1.157 1 98.81 175 TYR A O 1
ATOM 1364 N N . HIS A 1 176 ? -8.992 -15.406 -0.233 1 98.88 176 HIS A N 1
ATOM 1365 C CA . HIS A 1 176 ? -8.016 -15.188 0.826 1 98.88 176 HIS A CA 1
ATOM 1366 C C . HIS A 1 176 ? -8.234 -13.836 1.504 1 98.88 176 HIS A C 1
ATOM 1368 O O . HIS A 1 176 ? -8 -13.695 2.707 1 98.88 176 HIS A O 1
ATOM 1374 N N . LEU A 1 177 ? -8.695 -12.836 0.73 1 98.88 177 LEU A N 1
ATOM 1375 C CA . LEU A 1 177 ? -9.055 -11.578 1.374 1 98.88 177 LEU A CA 1
ATOM 1376 C C . LEU A 1 177 ? -10.18 -11.789 2.381 1 98.88 177 LEU A C 1
ATOM 1378 O O . LEU A 1 177 ? -10.109 -11.289 3.508 1 98.88 177 LEU A O 1
ATOM 1382 N N . HIS A 1 178 ? -11.195 -12.602 1.974 1 98.69 178 HIS A N 1
ATOM 1383 C CA . HIS A 1 178 ? -12.312 -12.922 2.857 1 98.69 178 HIS A CA 1
ATOM 1384 C C . HIS A 1 178 ? -11.852 -13.734 4.059 1 98.69 178 HIS A C 1
ATOM 1386 O O . HIS A 1 178 ? -12.07 -13.336 5.207 1 98.69 178 HIS A O 1
ATOM 1392 N N . LYS A 1 179 ? -11.125 -14.828 3.793 1 98.69 179 LYS A N 1
ATOM 1393 C CA . LYS A 1 179 ? -10.688 -15.758 4.828 1 98.69 179 LYS A CA 1
ATOM 1394 C C . LYS A 1 179 ? -9.781 -15.062 5.844 1 98.69 179 LYS A C 1
ATOM 1396 O O . LYS A 1 179 ? -9.906 -15.289 7.047 1 98.69 179 LYS A O 1
ATOM 1401 N N . GLY A 1 180 ? -8.914 -14.203 5.387 1 98.25 180 GLY A N 1
ATOM 1402 C CA . GLY A 1 180 ? -7.977 -13.516 6.254 1 98.25 180 GLY A CA 1
ATOM 1403 C C . GLY A 1 180 ? -8.586 -12.32 6.965 1 98.25 180 GLY A C 1
ATOM 1404 O O . GLY A 1 180 ? -8.023 -11.82 7.941 1 98.25 180 GLY A O 1
ATOM 1405 N N . GLY A 1 181 ? -9.711 -11.789 6.398 1 98.38 181 GLY A N 1
ATOM 1406 C CA . GLY A 1 181 ? -10.422 -10.711 7.062 1 98.38 181 GLY A CA 1
ATOM 1407 C C . GLY A 1 181 ? -10.023 -9.336 6.562 1 98.38 181 GLY A C 1
ATOM 1408 O O . GLY A 1 181 ? -10.312 -8.328 7.203 1 98.38 181 GLY A O 1
ATOM 1409 N N . SER A 1 182 ? -9.312 -9.211 5.48 1 98.62 182 SER A N 1
ATOM 1410 C CA . SER A 1 182 ? -8.984 -7.906 4.906 1 98.62 182 SER A CA 1
ATOM 1411 C C . SER A 1 182 ? -10.18 -7.32 4.16 1 98.62 182 SER A C 1
ATOM 1413 O O . SER A 1 182 ? -10.891 -8.039 3.455 1 98.62 182 SER A O 1
ATOM 1415 N N . PRO A 1 183 ? -10.445 -6.035 4.359 1 98.69 183 PRO A N 1
ATOM 1416 C CA . PRO A 1 183 ? -11.414 -5.406 3.455 1 98.69 183 PRO A CA 1
ATOM 1417 C C . PRO A 1 183 ? -10.922 -5.344 2.014 1 98.69 183 PRO A C 1
ATOM 1419 O O . PRO A 1 183 ? -9.781 -4.938 1.765 1 98.69 183 PRO A O 1
ATOM 1422 N N . HIS A 1 184 ? -11.773 -5.758 1.079 1 98.69 184 HIS A N 1
ATOM 1423 C CA . HIS A 1 184 ? -11.359 -5.703 -0.319 1 98.69 184 HIS A CA 1
ATOM 1424 C C . HIS A 1 184 ? -11.125 -4.266 -0.77 1 98.69 184 HIS A C 1
ATOM 1426 O O . HIS A 1 184 ? -10.359 -4.02 -1.701 1 98.69 184 HIS A O 1
ATOM 1432 N N . SER A 1 185 ? -11.781 -3.268 -0.068 1 98.81 185 SER A N 1
ATOM 1433 C CA . SER A 1 185 ? -11.609 -1.859 -0.416 1 98.81 185 SER A CA 1
ATOM 1434 C C . SER A 1 185 ? -10.164 -1.411 -0.219 1 98.81 185 SER A C 1
ATOM 1436 O O . SER A 1 185 ? -9.734 -0.415 -0.802 1 98.81 185 SER A O 1
ATOM 1438 N N . GLY A 1 186 ? -9.43 -2.178 0.609 1 98.88 186 GLY A N 1
ATOM 1439 C CA . GLY A 1 186 ? -8.023 -1.861 0.828 1 98.88 186 GLY A CA 1
ATOM 1440 C C . GLY A 1 186 ? -7.191 -1.938 -0.437 1 98.88 186 GLY A C 1
ATOM 1441 O O . GLY A 1 186 ? -6.121 -1.331 -0.521 1 98.88 186 GLY A O 1
ATOM 1442 N N . LEU A 1 187 ? -7.66 -2.689 -1.448 1 98.88 187 LEU A N 1
ATOM 1443 C CA . LEU A 1 187 ? -6.984 -2.787 -2.738 1 98.88 187 LEU A CA 1
ATOM 1444 C C . LEU A 1 187 ? -6.824 -1.409 -3.373 1 98.88 187 LEU A C 1
ATOM 1446 O O . LEU A 1 187 ? -5.883 -1.177 -4.133 1 98.88 187 LEU A O 1
ATOM 1450 N N . SER A 1 188 ? -7.664 -0.471 -3.025 1 98.81 188 SER A N 1
ATOM 1451 C CA . SER A 1 188 ? -7.695 0.843 -3.658 1 98.81 188 SER A CA 1
ATOM 1452 C C . SER A 1 188 ? -6.445 1.647 -3.324 1 98.81 188 SER A C 1
ATOM 1454 O O . SER A 1 188 ? -6.117 2.613 -4.016 1 98.81 188 SER A O 1
ATOM 1456 N N . VAL A 1 189 ? -5.773 1.248 -2.26 1 98.88 189 VAL A N 1
ATOM 1457 C CA . VAL A 1 189 ? -4.602 1.984 -1.798 1 98.88 189 VAL A CA 1
ATOM 1458 C C . VAL A 1 189 ? -3.387 1.609 -2.645 1 98.88 189 VAL A C 1
ATOM 1460 O O . VAL A 1 189 ? -2.398 2.346 -2.684 1 98.88 189 VAL A O 1
ATOM 1463 N N . LEU A 1 190 ? -3.418 0.501 -3.316 1 98.88 190 LEU A N 1
ATOM 1464 C CA . LEU A 1 190 ? -2.275 -0.075 -4.016 1 98.88 190 LEU A CA 1
ATOM 1465 C C . LEU A 1 190 ? -2.326 0.259 -5.504 1 98.88 190 LEU A C 1
ATOM 1467 O O . LEU A 1 190 ? -3.408 0.41 -6.074 1 98.88 190 LEU A O 1
ATOM 1471 N N . ARG A 1 191 ? -1.225 0.337 -6.141 1 98.62 191 ARG A N 1
ATOM 1472 C CA . ARG A 1 191 ? -1.157 0.531 -7.586 1 98.62 191 ARG A CA 1
ATOM 1473 C C . ARG A 1 191 ? -1.368 -0.786 -8.328 1 98.62 191 ARG A C 1
ATOM 1475 O O . ARG A 1 191 ? -0.796 -1.812 -7.953 1 98.62 191 ARG A O 1
ATOM 1482 N N . GLY A 1 192 ? -2.154 -0.697 -9.391 1 98.19 192 GLY A N 1
ATOM 1483 C CA . GLY A 1 192 ? -2.441 -1.882 -10.18 1 98.19 192 GLY A CA 1
ATOM 1484 C C . GLY A 1 192 ? -1.198 -2.529 -10.766 1 98.19 192 GLY A C 1
ATOM 1485 O O . GLY A 1 192 ? -1.149 -3.748 -10.938 1 98.19 192 GLY A O 1
ATOM 1486 N N . ALA A 1 193 ? -0.144 -1.746 -11.008 1 97.75 193 ALA A N 1
ATOM 1487 C CA . ALA A 1 193 ? 1.105 -2.229 -11.586 1 97.75 193 ALA A CA 1
ATOM 1488 C C . ALA A 1 193 ? 1.807 -3.205 -10.648 1 97.75 193 ALA A C 1
ATOM 1490 O O . ALA A 1 193 ? 2.635 -4.012 -11.078 1 97.75 193 ALA A O 1
ATOM 1491 N N . HIS A 1 194 ? 1.479 -3.16 -9.352 1 98.62 194 HIS A N 1
ATOM 1492 C CA . HIS A 1 194 ? 2.098 -4.039 -8.367 1 98.62 194 HIS A CA 1
ATOM 1493 C C . HIS A 1 194 ? 1.181 -5.207 -8.016 1 98.62 194 HIS A C 1
ATOM 1495 O O . HIS A 1 194 ? 1.433 -5.934 -7.055 1 98.62 194 HIS A O 1
ATOM 1501 N N . LEU A 1 195 ? 0.082 -5.359 -8.719 1 98.38 195 LEU A N 1
ATOM 1502 C CA . LEU A 1 195 ? -0.825 -6.504 -8.68 1 98.38 195 LEU A CA 1
ATOM 1503 C C . LEU A 1 195 ? -0.944 -7.152 -10.055 1 98.38 195 LEU A C 1
ATOM 1505 O O . LEU A 1 195 ? -2.033 -7.203 -10.633 1 98.38 195 LEU A O 1
ATOM 1509 N N . PRO A 1 196 ? 0.112 -7.715 -10.602 1 98.12 196 PRO A N 1
ATOM 1510 C CA . PRO A 1 196 ? 0.079 -8.195 -11.984 1 98.12 196 PRO A CA 1
ATOM 1511 C C . PRO A 1 196 ? -0.756 -9.461 -12.156 1 98.12 196 PRO A C 1
ATOM 1513 O O . PRO A 1 196 ? -1.014 -9.891 -13.281 1 98.12 196 PRO A O 1
ATOM 1516 N N . LEU A 1 197 ? -1.135 -10.07 -11.117 1 98.56 197 LEU A N 1
ATOM 1517 C CA . LEU A 1 197 ? -1.976 -11.266 -11.07 1 98.56 197 LEU A CA 1
ATOM 1518 C C . LEU A 1 197 ? -2.951 -11.195 -9.906 1 98.56 197 LEU A C 1
ATOM 1520 O O . LEU A 1 197 ? -2.596 -10.734 -8.82 1 98.56 197 LEU A O 1
ATOM 1524 N N . PHE A 1 198 ? -4.16 -11.547 -10.109 1 98.81 198 PHE A N 1
ATOM 1525 C CA . PHE A 1 198 ? -5.195 -11.562 -9.086 1 98.81 198 PHE A CA 1
ATOM 1526 C C . PHE A 1 198 ? -6.008 -12.852 -9.156 1 98.81 198 PHE A C 1
ATOM 1528 O O . PHE A 1 198 ? -6.605 -13.156 -10.188 1 98.81 198 PHE A O 1
ATOM 1535 N N . HIS A 1 199 ? -5.934 -13.656 -8.117 1 98.94 199 HIS A N 1
ATOM 1536 C CA . HIS A 1 199 ? -6.707 -14.891 -8.117 1 98.94 199 HIS A CA 1
ATOM 1537 C C . HIS A 1 199 ? -8.188 -14.609 -7.898 1 98.94 199 HIS A C 1
ATOM 1539 O O . HIS A 1 199 ? -8.562 -13.906 -6.953 1 98.94 199 HIS A O 1
ATOM 1545 N N . VAL A 1 200 ? -9.008 -15.203 -8.781 1 98.81 200 VAL A N 1
ATOM 1546 C CA . VAL A 1 200 ? -10.445 -14.969 -8.719 1 98.81 200 VAL A CA 1
ATOM 1547 C C . VAL A 1 200 ? -11.18 -16.297 -8.531 1 98.81 200 VAL A C 1
ATOM 1549 O O . VAL A 1 200 ? -10.773 -17.328 -9.078 1 98.81 200 VAL A O 1
ATOM 1552 N N . ASN A 1 201 ? -12.125 -16.234 -7.836 1 98.88 201 ASN A N 1
ATOM 1553 C CA . ASN A 1 201 ? -13.086 -17.266 -7.445 1 98.88 201 ASN A CA 1
ATOM 1554 C C . ASN A 1 201 ? -14.336 -16.641 -6.832 1 98.88 201 ASN A C 1
ATOM 1556 O O . ASN A 1 201 ? -14.672 -15.492 -7.113 1 98.88 201 ASN A O 1
ATOM 1560 N N . ASP A 1 202 ? -15.07 -17.406 -6.188 1 98.94 202 ASP A N 1
ATOM 1561 C CA . ASP A 1 202 ? -16.172 -17 -5.336 1 98.94 202 ASP A CA 1
ATOM 1562 C C . ASP A 1 202 ? -16.328 -17.938 -4.141 1 98.94 202 ASP A C 1
ATOM 1564 O O . ASP A 1 202 ? -15.578 -18.891 -3.998 1 98.94 202 ASP A O 1
ATOM 1568 N N . TYR A 1 203 ? -17.109 -17.547 -3.201 1 98.88 203 TYR A N 1
ATOM 1569 C CA . TYR A 1 203 ? -17.328 -18.406 -2.039 1 98.88 203 TYR A CA 1
ATOM 1570 C C . TYR A 1 203 ? -18.781 -18.328 -1.581 1 98.88 203 TYR A C 1
ATOM 1572 O O . TYR A 1 203 ? -19.453 -17.312 -1.78 1 98.88 203 TYR A O 1
ATOM 1580 N N . PRO A 1 204 ? -19.297 -19.438 -0.997 1 98.56 204 PRO A N 1
ATOM 1581 C CA . PRO A 1 204 ? -20.688 -19.453 -0.544 1 98.56 204 PRO A CA 1
ATOM 1582 C C . PRO A 1 204 ? -20.906 -18.641 0.729 1 98.56 204 PRO A C 1
ATOM 1584 O O . PRO A 1 204 ? -19.938 -18.25 1.388 1 98.56 204 PRO A O 1
ATOM 1587 N N . ALA A 1 205 ? -22.141 -18.359 1.026 1 98 205 ALA A N 1
ATOM 1588 C CA . ALA A 1 205 ? -22.5 -17.609 2.229 1 98 205 ALA A CA 1
ATOM 1589 C C . ALA A 1 205 ? -22.109 -18.359 3.488 1 98 205 ALA A C 1
ATOM 1591 O O . ALA A 1 205 ? -21.719 -17.766 4.496 1 98 205 ALA A O 1
ATOM 1592 N N . GLU A 1 206 ? -22.219 -19.781 3.422 1 97.56 206 GLU A N 1
ATOM 1593 C CA . GLU A 1 206 ? -21.844 -20.656 4.523 1 97.56 206 GLU A CA 1
ATOM 1594 C C . GLU A 1 206 ? -20.859 -21.734 4.062 1 97.56 206 GLU A C 1
ATOM 1596 O O . GLU A 1 206 ? -20.984 -22.25 2.953 1 97.56 206 GLU A O 1
ATOM 1601 N N . PRO A 1 207 ? -19.875 -22.109 4.824 1 97.56 207 PRO A N 1
ATOM 1602 C CA . PRO A 1 207 ? -19.656 -21.609 6.184 1 97.56 207 PRO A CA 1
ATOM 1603 C C . PRO A 1 207 ? -19.047 -20.219 6.215 1 97.56 207 PRO A C 1
ATOM 1605 O O . PRO A 1 207 ? -18.609 -19.703 5.176 1 97.56 207 PRO A O 1
ATOM 1608 N N . GLY A 1 208 ? -19.016 -19.625 7.328 1 96.62 208 GLY A N 1
ATOM 1609 C CA . GLY A 1 208 ? -18.484 -18.281 7.48 1 96.62 208 GLY A CA 1
ATOM 1610 C C . GLY A 1 208 ? -16.969 -18.219 7.324 1 96.62 208 GLY A C 1
ATOM 1611 O O . GLY A 1 208 ? -16.312 -19.25 7.176 1 96.62 208 GLY A O 1
ATOM 1612 N N . ARG A 1 209 ? -16.469 -17.094 7.285 1 96.31 209 ARG A N 1
ATOM 1613 C CA . ARG A 1 209 ? -15.086 -16.75 6.992 1 96.31 209 ARG A CA 1
ATOM 1614 C C . ARG A 1 209 ? -14.125 -17.594 7.812 1 96.31 209 ARG A C 1
ATOM 1616 O O . ARG A 1 209 ? -13.109 -18.062 7.297 1 96.31 209 ARG A O 1
ATOM 1623 N N . GLU A 1 210 ? -14.391 -17.844 9.031 1 96.12 210 GLU A N 1
ATOM 1624 C CA . GLU A 1 210 ? -13.484 -18.516 9.961 1 96.12 210 GLU A CA 1
ATOM 1625 C C . GLU A 1 210 ? -13.367 -20 9.656 1 96.12 210 GLU A C 1
ATOM 1627 O O . GLU A 1 210 ? -12.344 -20.625 9.953 1 96.12 210 GLU A O 1
ATOM 1632 N N . ARG A 1 211 ? -14.438 -20.562 9.008 1 97.81 211 ARG A N 1
ATOM 1633 C CA . ARG A 1 211 ? -14.492 -22.016 8.867 1 97.81 211 ARG A CA 1
ATOM 1634 C C . ARG A 1 211 ? -14.297 -22.438 7.418 1 97.81 211 ARG A C 1
ATOM 1636 O O . ARG A 1 211 ? -13.938 -23.578 7.141 1 97.81 211 ARG A O 1
ATOM 1643 N N . ILE A 1 212 ? -14.539 -21.578 6.516 1 98.5 212 ILE A N 1
ATOM 1644 C CA . ILE A 1 212 ? -14.547 -21.922 5.098 1 98.5 212 ILE A CA 1
ATOM 1645 C C . ILE A 1 212 ? -13.164 -22.422 4.684 1 98.5 212 ILE A C 1
ATOM 1647 O O . ILE A 1 212 ? -12.148 -21.922 5.172 1 98.5 212 ILE A O 1
ATOM 1651 N N . LYS A 1 213 ? -13.117 -23.375 3.754 1 98.38 213 LYS A N 1
ATOM 1652 C CA . LYS A 1 213 ? -11.883 -23.969 3.244 1 98.38 213 LYS A CA 1
ATOM 1653 C C . LYS A 1 213 ? -11.766 -23.781 1.735 1 98.38 213 LYS A C 1
ATOM 1655 O O . LYS A 1 213 ? -12.742 -23.422 1.07 1 98.38 213 LYS A O 1
ATOM 1660 N N . ASP A 1 214 ? -10.594 -24.016 1.239 1 98.06 214 ASP A N 1
ATOM 1661 C CA . ASP A 1 214 ? -10.281 -23.844 -0.176 1 98.06 214 ASP A CA 1
ATOM 1662 C C . ASP A 1 214 ? -11.234 -24.656 -1.052 1 98.06 214 ASP A C 1
ATOM 1664 O O . ASP A 1 214 ? -11.641 -24.203 -2.123 1 98.06 214 ASP A O 1
ATOM 1668 N N . GLU A 1 215 ? -11.625 -25.812 -0.609 1 98.38 215 GLU A N 1
ATOM 1669 C CA . GLU A 1 215 ? -12.43 -26.734 -1.411 1 98.38 215 GLU A CA 1
ATOM 1670 C C . GLU A 1 215 ? -13.867 -26.234 -1.543 1 98.38 215 GLU A C 1
ATOM 1672 O O . GLU A 1 215 ? -14.664 -26.812 -2.293 1 98.38 215 GLU A O 1
ATOM 1677 N N . GLU A 1 216 ? -14.188 -25.141 -0.811 1 98.44 216 GLU A N 1
ATOM 1678 C CA . GLU A 1 216 ? -15.547 -24.609 -0.842 1 98.44 216 GLU A CA 1
ATOM 1679 C C . GLU A 1 216 ? -15.656 -23.422 -1.784 1 98.44 216 GLU A C 1
ATOM 1681 O O . GLU A 1 216 ? -16.734 -22.859 -1.964 1 98.44 216 GLU A O 1
ATOM 1686 N N . ARG A 1 217 ? -14.531 -23.062 -2.412 1 98.75 217 ARG A N 1
ATOM 1687 C CA . ARG A 1 217 ? -14.578 -22.047 -3.461 1 98.75 217 ARG A CA 1
ATOM 1688 C C . ARG A 1 217 ? -15.484 -22.484 -4.605 1 98.75 217 ARG A C 1
ATOM 1690 O O . ARG A 1 217 ? -15.477 -23.656 -5 1 98.75 217 ARG A O 1
ATOM 1697 N N . VAL A 1 218 ? -16.25 -21.531 -5.125 1 98.88 218 VAL A N 1
ATOM 1698 C CA . VAL A 1 218 ? -17.172 -21.828 -6.215 1 98.88 218 VAL A CA 1
ATOM 1699 C C . VAL A 1 218 ? -16.859 -20.953 -7.422 1 98.88 218 VAL A C 1
ATOM 1701 O O . VAL A 1 218 ? -15.969 -20.094 -7.363 1 98.88 218 VAL A O 1
ATOM 1704 N N . TYR A 1 219 ? -17.531 -21.203 -8.539 1 98.88 219 TYR A N 1
ATOM 1705 C CA . TYR A 1 219 ? -17.359 -20.391 -9.742 1 98.88 219 TYR A CA 1
ATOM 1706 C C . TYR A 1 219 ? -17.75 -18.938 -9.477 1 98.88 219 TYR A C 1
ATOM 1708 O O . TYR A 1 219 ? -18.672 -18.672 -8.703 1 98.88 219 TYR A O 1
ATOM 1716 N N . PRO A 1 220 ? -17 -18.031 -10.141 1 98.81 220 PRO A N 1
ATOM 1717 C CA . PRO A 1 220 ? -17.422 -16.641 -10.031 1 98.81 220 PRO A CA 1
ATOM 1718 C C . PRO A 1 220 ? -18.906 -16.438 -10.375 1 98.81 220 PRO A C 1
ATOM 1720 O O . PRO A 1 220 ? -19.375 -16.953 -11.383 1 98.81 220 PRO A O 1
ATOM 1723 N N . GLY A 1 221 ? -19.594 -15.758 -9.523 1 98.62 221 GLY A N 1
ATOM 1724 C CA . GLY A 1 221 ? -21.016 -15.5 -9.742 1 98.62 221 GLY A CA 1
ATOM 1725 C C . GLY A 1 221 ? -21.922 -16.469 -9 1 98.62 221 GLY A C 1
ATOM 1726 O O . GLY A 1 221 ? -23.125 -16.219 -8.867 1 98.62 221 GLY A O 1
ATOM 1727 N N . ASP A 1 222 ? -21.375 -17.578 -8.539 1 98.75 222 ASP A N 1
ATOM 1728 C CA . ASP A 1 222 ? -22.188 -18.578 -7.875 1 98.75 222 ASP A CA 1
ATOM 1729 C C . ASP A 1 222 ? -22.188 -18.391 -6.359 1 98.75 222 ASP A C 1
ATOM 1731 O O . ASP A 1 222 ? -22.859 -19.125 -5.629 1 98.75 222 ASP A O 1
ATOM 1735 N N . GLY A 1 223 ? -21.375 -17.469 -5.816 1 98.75 223 GLY A N 1
ATOM 1736 C CA . GLY A 1 223 ? -21.281 -17.219 -4.391 1 98.75 223 GLY A CA 1
ATOM 1737 C C . GLY A 1 223 ? -21.719 -15.82 -3.996 1 98.75 223 GLY A C 1
ATOM 1738 O O . GLY A 1 223 ? -22.641 -15.266 -4.594 1 98.75 223 GLY A O 1
ATOM 1739 N N . VAL A 1 224 ? -21.141 -15.32 -2.865 1 98.75 224 VAL A N 1
ATOM 1740 C CA . VAL A 1 224 ? -21.625 -14.055 -2.318 1 98.75 224 VAL A CA 1
ATOM 1741 C C . VAL A 1 224 ? -20.469 -13.055 -2.26 1 98.75 224 VAL A C 1
ATOM 1743 O O . VAL A 1 224 ? -20.594 -11.984 -1.657 1 98.75 224 VAL A O 1
ATOM 1746 N N . ALA A 1 225 ? -19.297 -13.445 -2.846 1 98.81 225 ALA A N 1
ATOM 1747 C CA . ALA A 1 225 ? -18.156 -12.531 -2.826 1 98.81 225 ALA A CA 1
ATOM 1748 C C . ALA A 1 225 ? -18.516 -11.203 -3.498 1 98.81 225 ALA A C 1
ATOM 1750 O O . ALA A 1 225 ? -19.297 -11.172 -4.445 1 98.81 225 ALA A O 1
ATOM 1751 N N . PRO A 1 226 ? -18.031 -10.117 -3.029 1 98.56 226 PRO A N 1
ATOM 1752 C CA . PRO A 1 226 ? -18.297 -8.82 -3.652 1 98.56 226 PRO A CA 1
ATOM 1753 C C . PRO A 1 226 ? -17.484 -8.602 -4.93 1 98.56 226 PRO A C 1
ATOM 1755 O O . PRO A 1 226 ? -16.75 -7.621 -5.035 1 98.56 226 PRO A O 1
ATOM 1758 N N . LEU A 1 227 ? -17.719 -9.461 -5.91 1 98.69 227 LEU A N 1
ATOM 1759 C CA . LEU A 1 227 ? -16.891 -9.484 -7.109 1 98.69 227 LEU A CA 1
ATOM 1760 C C . LEU A 1 227 ? -17.031 -8.195 -7.902 1 98.69 227 LEU A C 1
ATOM 1762 O O . LEU A 1 227 ? -16.047 -7.656 -8.414 1 98.69 227 LEU A O 1
ATOM 1766 N N . ARG A 1 228 ? -18.219 -7.691 -8.039 1 97.31 228 ARG A N 1
ATOM 1767 C CA . ARG A 1 228 ? -18.438 -6.449 -8.781 1 97.31 228 ARG A CA 1
ATOM 1768 C C . ARG A 1 228 ? -17.609 -5.316 -8.188 1 97.31 228 ARG A C 1
ATOM 1770 O O . ARG A 1 228 ? -16.938 -4.582 -8.922 1 97.31 228 ARG A O 1
ATOM 1777 N N . GLU A 1 229 ? -17.625 -5.176 -6.871 1 98.06 229 GLU A N 1
ATOM 1778 C CA . GLU A 1 229 ? -16.859 -4.137 -6.195 1 98.06 229 GLU A CA 1
ATOM 1779 C C . GLU A 1 229 ? -15.352 -4.344 -6.395 1 98.06 229 GLU A C 1
ATOM 1781 O O . GLU A 1 229 ? -14.617 -3.389 -6.656 1 98.06 229 GLU A O 1
ATOM 1786 N N . ILE A 1 230 ? -14.93 -5.582 -6.266 1 98.69 230 ILE A N 1
ATOM 1787 C CA . ILE A 1 230 ? -13.516 -5.898 -6.402 1 98.69 230 ILE A CA 1
ATOM 1788 C C . ILE A 1 230 ? -13.039 -5.539 -7.805 1 98.69 230 ILE A C 1
ATOM 1790 O O . ILE A 1 230 ? -12 -4.887 -7.969 1 98.69 230 ILE A O 1
ATOM 1794 N N . PHE A 1 231 ? -13.82 -5.902 -8.812 1 98.31 231 PHE A N 1
ATOM 1795 C CA . PHE A 1 231 ? -13.406 -5.641 -10.188 1 98.31 231 PHE A CA 1
ATOM 1796 C C . PHE A 1 231 ? -13.461 -4.148 -10.492 1 98.31 231 PHE A C 1
ATOM 1798 O O . PHE A 1 231 ? -12.641 -3.637 -11.25 1 98.31 231 PHE A O 1
ATOM 1805 N N . GLU A 1 232 ? -14.398 -3.455 -9.922 1 97.25 232 GLU A N 1
ATOM 1806 C CA . GLU A 1 232 ? -14.43 -2.002 -10.07 1 97.25 232 GLU A CA 1
ATOM 1807 C C . GLU A 1 232 ? -13.188 -1.359 -9.461 1 97.25 232 GLU A C 1
ATOM 1809 O O . GLU A 1 232 ? -12.617 -0.431 -10.039 1 97.25 232 GLU A O 1
ATOM 1814 N N . ILE A 1 233 ? -12.766 -1.811 -8.312 1 98.25 233 ILE A N 1
ATOM 1815 C CA . ILE A 1 233 ? -11.547 -1.306 -7.684 1 98.25 233 ILE A CA 1
ATOM 1816 C C . ILE A 1 233 ? -10.344 -1.608 -8.57 1 98.25 233 ILE A C 1
ATOM 1818 O O . ILE A 1 233 ? -9.508 -0.735 -8.812 1 98.25 233 ILE A O 1
ATOM 1822 N N . LEU A 1 234 ? -10.258 -2.863 -9.047 1 98.31 234 LEU A N 1
ATOM 1823 C CA . LEU A 1 234 ? -9.141 -3.23 -9.906 1 98.31 234 LEU A CA 1
ATOM 1824 C C . LEU A 1 234 ? -9.07 -2.324 -11.133 1 98.31 234 LEU A C 1
ATOM 1826 O O . LEU A 1 234 ? -7.984 -1.899 -11.539 1 98.31 234 LEU A O 1
ATOM 1830 N N . ARG A 1 235 ? -10.188 -2.025 -11.703 1 96.75 235 ARG A N 1
ATOM 1831 C CA . ARG A 1 235 ? -10.219 -1.093 -12.828 1 96.75 235 ARG A CA 1
ATOM 1832 C C . ARG A 1 235 ? -9.719 0.285 -12.406 1 96.75 235 ARG A C 1
ATOM 1834 O O . ARG A 1 235 ? -8.891 0.886 -13.102 1 96.75 235 ARG A O 1
ATOM 1841 N N . THR A 1 236 ? -10.164 0.747 -11.289 1 95.88 236 THR A N 1
ATOM 1842 C CA . THR A 1 236 ? -9.859 2.084 -10.797 1 95.88 236 THR A CA 1
ATOM 1843 C C . THR A 1 236 ? -8.359 2.23 -10.531 1 95.88 236 THR A C 1
ATOM 1845 O O . THR A 1 236 ? -7.781 3.291 -10.773 1 95.88 236 THR A O 1
ATOM 1848 N N . ILE A 1 237 ? -7.75 1.158 -10.117 1 97.5 237 ILE A N 1
ATOM 1849 C CA . ILE A 1 237 ? -6.352 1.273 -9.711 1 97.5 237 ILE A CA 1
ATOM 1850 C C . ILE A 1 237 ? -5.445 1.007 -10.914 1 97.5 237 ILE A C 1
ATOM 1852 O O . ILE A 1 237 ? -4.219 0.951 -10.773 1 97.5 237 ILE A O 1
ATOM 1856 N N . GLY A 1 238 ? -6.016 0.822 -12.078 1 96.12 238 GLY A N 1
ATOM 1857 C CA . GLY A 1 238 ? -5.234 0.635 -13.289 1 96.12 238 GLY A CA 1
ATOM 1858 C C . GLY A 1 238 ? -4.672 -0.767 -13.422 1 96.12 238 GLY A C 1
ATOM 1859 O O . GLY A 1 238 ? -3.566 -0.95 -13.938 1 96.12 238 GLY A O 1
ATOM 1860 N N . PHE A 1 239 ? -5.395 -1.744 -12.883 1 97.06 239 PHE A N 1
ATOM 1861 C CA . PHE A 1 239 ? -4.996 -3.141 -13.016 1 97.06 239 PHE A CA 1
ATOM 1862 C C . PHE A 1 239 ? -4.945 -3.547 -14.484 1 97.06 239 PHE A C 1
ATOM 1864 O O . PHE A 1 239 ? -5.934 -3.406 -15.211 1 97.06 239 PHE A O 1
ATOM 1871 N N . ASP A 1 240 ? -3.803 -4.035 -14.875 1 95.88 240 ASP A N 1
ATOM 1872 C CA . ASP A 1 240 ? -3.629 -4.5 -16.25 1 95.88 240 ASP A CA 1
ATOM 1873 C C . ASP A 1 240 ? -3.076 -5.922 -16.281 1 95.88 240 ASP A C 1
ATOM 1875 O O . ASP A 1 240 ? -2.484 -6.34 -17.281 1 95.88 240 ASP A O 1
ATOM 1879 N N . GLY A 1 241 ? -3.145 -6.617 -15.188 1 95.94 241 GLY A N 1
ATOM 1880 C CA . GLY A 1 241 ? -2.699 -8 -15.109 1 95.94 241 GLY A CA 1
ATOM 1881 C C . GLY A 1 241 ? -3.768 -9 -15.508 1 95.94 241 GLY A C 1
ATOM 1882 O O . GLY A 1 241 ? -4.641 -8.688 -16.328 1 95.94 241 GLY A O 1
ATOM 1883 N N . HIS A 1 242 ? -3.619 -10.227 -15.117 1 98 242 HIS A N 1
ATOM 1884 C CA . HIS A 1 242 ? -4.582 -11.281 -15.398 1 98 242 HIS A CA 1
ATOM 1885 C C . HIS A 1 242 ? -5.395 -11.633 -14.156 1 98 242 HIS A C 1
ATOM 1887 O O . HIS A 1 242 ? -4.855 -11.68 -13.047 1 98 242 HIS A O 1
ATOM 1893 N N . VAL A 1 243 ? -6.699 -11.766 -14.328 1 98.5 243 VAL A N 1
ATOM 1894 C CA . VAL A 1 243 ? -7.508 -12.438 -13.32 1 98.5 243 VAL A CA 1
ATOM 1895 C C . VAL A 1 243 ? -7.457 -13.945 -13.531 1 98.5 243 VAL A C 1
ATOM 1897 O O . VAL A 1 243 ? -7.809 -14.438 -14.609 1 98.5 243 VAL A O 1
ATOM 1900 N N . SER A 1 244 ? -6.969 -14.641 -12.578 1 98.88 244 SER A N 1
ATOM 1901 C CA . SER A 1 244 ? -6.707 -16.078 -12.688 1 98.88 244 SER A CA 1
ATOM 1902 C C . SER A 1 244 ? -7.742 -16.891 -11.914 1 98.88 244 SER A C 1
ATOM 1904 O O . SER A 1 244 ? -7.828 -16.781 -10.688 1 98.88 244 SER A O 1
ATOM 1906 N N . LEU A 1 245 ? -8.555 -17.688 -12.648 1 98.94 245 LEU A N 1
ATOM 1907 C CA . LEU A 1 245 ? -9.539 -18.547 -12 1 98.94 245 LEU A CA 1
ATOM 1908 C C . LEU A 1 245 ? -8.844 -19.656 -11.219 1 98.94 245 LEU A C 1
ATOM 1910 O O . LEU A 1 245 ? -8.156 -20.5 -11.797 1 98.94 245 LEU A O 1
ATOM 1914 N N . GLU A 1 246 ? -9.039 -19.594 -9.945 1 98.88 246 GLU A N 1
ATOM 1915 C CA . GLU A 1 246 ? -8.406 -20.578 -9.062 1 98.88 246 GLU A CA 1
ATOM 1916 C C . GLU A 1 246 ? -9.445 -21.281 -8.188 1 98.88 246 GLU A C 1
ATOM 1918 O O . GLU A 1 246 ? -9.945 -20.688 -7.23 1 98.88 246 GLU A O 1
ATOM 1923 N N . LEU A 1 247 ? -9.727 -22.5 -8.523 1 98.81 247 LEU A N 1
ATOM 1924 C CA . LEU A 1 247 ? -10.688 -23.312 -7.789 1 98.81 247 LEU A CA 1
ATOM 1925 C C . LEU A 1 247 ? -10.055 -24.609 -7.293 1 98.81 247 LEU A C 1
ATOM 1927 O O . LEU A 1 247 ? -9.039 -25.047 -7.84 1 98.81 247 LEU A O 1
ATOM 1931 N N . PHE A 1 248 ? -10.633 -25.156 -6.262 1 98.19 248 PHE A N 1
ATOM 1932 C CA . PHE A 1 248 ? -10.188 -26.391 -5.633 1 98.19 248 PHE A CA 1
ATOM 1933 C C . PHE A 1 248 ? -11.375 -27.297 -5.312 1 98.19 248 PHE A C 1
ATOM 1935 O O . PHE A 1 248 ? -11.25 -28.234 -4.516 1 98.19 248 PHE A O 1
ATOM 1942 N N . ASN A 1 249 ? -12.469 -27.125 -5.852 1 98.19 249 ASN A N 1
ATOM 1943 C CA . ASN A 1 249 ? -13.742 -27.75 -5.488 1 98.19 249 ASN A CA 1
ATOM 1944 C C . ASN A 1 249 ? -13.883 -29.141 -6.109 1 98.19 249 ASN A C 1
ATOM 1946 O O . ASN A 1 249 ? -14.07 -29.266 -7.32 1 98.19 249 ASN A O 1
ATOM 1950 N N . PRO A 1 250 ? -13.922 -30.203 -5.309 1 97.5 250 PRO A N 1
ATOM 1951 C CA . PRO A 1 250 ? -13.945 -31.547 -5.867 1 97.5 250 PRO A CA 1
ATOM 1952 C C . PRO A 1 250 ? -15.25 -31.859 -6.609 1 97.5 250 PRO A C 1
ATOM 1954 O O . PRO A 1 250 ? -15.281 -32.75 -7.461 1 97.5 250 PRO A O 1
ATOM 1957 N N . THR A 1 251 ? -16.312 -31.156 -6.336 1 97.06 251 THR A N 1
ATOM 1958 C CA . THR A 1 251 ? -17.578 -31.406 -6.996 1 97.06 251 THR A CA 1
ATOM 1959 C C . THR A 1 251 ? -17.516 -31.016 -8.469 1 97.06 251 THR A C 1
ATOM 1961 O O . THR A 1 251 ? -18.391 -31.391 -9.258 1 97.06 251 THR A O 1
ATOM 1964 N N . TYR A 1 252 ? -16.516 -30.219 -8.812 1 97.56 252 TYR A N 1
ATOM 1965 C CA . TYR A 1 252 ? -16.375 -29.7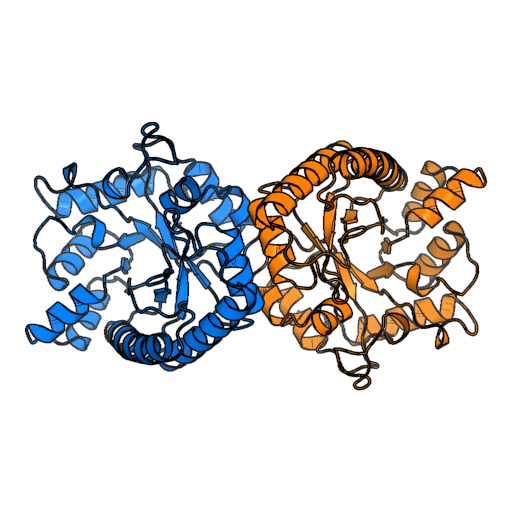81 -10.195 1 97.56 252 TYR A CA 1
ATOM 1966 C C . TYR A 1 252 ? -15.609 -30.812 -11.016 1 97.56 252 TYR A C 1
ATOM 1968 O O . TYR A 1 252 ? -15.586 -30.734 -12.25 1 97.56 252 TYR A O 1
ATOM 1976 N N . TRP A 1 253 ? -15.016 -31.781 -10.281 1 96.94 253 TRP A N 1
ATOM 1977 C CA . TRP A 1 253 ? -14.117 -32.719 -10.961 1 96.94 253 TRP A CA 1
ATOM 1978 C C . TRP A 1 253 ? -14.844 -34 -11.336 1 96.94 253 TRP A C 1
ATOM 1980 O O . TRP A 1 253 ? -14.312 -35.094 -11.141 1 96.94 253 TRP A O 1
ATOM 1990 N N . ASN A 1 254 ? -16.156 -33.781 -11.609 1 90.5 254 ASN A N 1
ATOM 1991 C CA . ASN A 1 254 ? -16.984 -34.875 -12.117 1 90.5 254 ASN A CA 1
ATOM 1992 C C . ASN A 1 254 ? -17.391 -34.625 -13.57 1 90.5 254 ASN A C 1
ATOM 1994 O O . ASN A 1 254 ? -17.719 -33.5 -13.945 1 90.5 254 ASN A O 1
ATOM 1998 N N . GLY A 1 255 ? -16.812 -35.281 -14.547 1 91.25 255 GLY A N 1
ATOM 1999 C CA . GLY A 1 255 ? -17.156 -35.094 -15.945 1 91.25 255 GLY A CA 1
ATOM 2000 C C . GLY A 1 255 ? -15.953 -34.75 -16.828 1 91.25 255 GLY A C 1
ATOM 2001 O O . GLY A 1 255 ? -14.891 -35.375 -16.672 1 91.25 255 GLY A O 1
ATOM 2002 N N . ASP A 1 256 ? -16.281 -33.625 -17.641 1 96.62 256 ASP A N 1
ATOM 2003 C CA . ASP A 1 256 ? -15.25 -33.281 -18.625 1 96.62 256 ASP A CA 1
ATOM 2004 C C . ASP A 1 256 ? -14.445 -32.062 -18.172 1 96.62 256 ASP A C 1
ATOM 2006 O O . ASP A 1 256 ? -15.016 -31.047 -17.781 1 96.62 256 ASP A O 1
ATOM 2010 N N . ALA A 1 257 ? -13.117 -32.25 -18.172 1 98.38 257 ALA A N 1
ATOM 2011 C CA . ALA A 1 257 ? -12.227 -31.188 -17.734 1 98.38 257 ALA A CA 1
ATOM 2012 C C . ALA A 1 257 ? -12.43 -29.922 -18.578 1 98.38 257 ALA A C 1
ATOM 2014 O O . ALA A 1 257 ? -12.375 -28.812 -18.047 1 98.38 257 ALA A O 1
ATOM 2015 N N . PHE A 1 258 ? -12.633 -30.062 -19.859 1 98.69 258 PHE A N 1
ATOM 2016 C CA . PHE A 1 258 ? -12.875 -28.922 -20.719 1 98.69 258 PHE A CA 1
ATOM 2017 C C . PHE A 1 258 ? -14.117 -28.156 -20.297 1 98.69 258 PHE A C 1
ATOM 2019 O O . PHE A 1 258 ? -14.133 -26.938 -20.281 1 98.69 258 PHE A O 1
ATOM 2026 N N . ASP A 1 259 ? -15.141 -28.844 -19.922 1 98.44 259 ASP A N 1
ATOM 2027 C CA . ASP A 1 259 ? -16.375 -28.219 -19.5 1 98.44 259 ASP A CA 1
ATOM 2028 C C . ASP A 1 259 ? -16.172 -27.406 -18.219 1 98.44 259 ASP A C 1
ATOM 2030 O O . ASP A 1 259 ? -16.766 -26.328 -18.062 1 98.44 259 ASP A O 1
ATOM 2034 N N . THR A 1 260 ? -15.383 -27.938 -17.312 1 98.69 260 THR A N 1
ATOM 2035 C CA . THR A 1 260 ? -15.07 -27.203 -16.078 1 98.69 260 THR A CA 1
ATOM 2036 C C . THR A 1 260 ? -14.367 -25.891 -16.406 1 98.69 260 THR A C 1
ATOM 2038 O O . THR A 1 260 ? -14.758 -24.844 -15.914 1 98.69 260 THR A O 1
ATOM 2041 N N . ALA A 1 261 ? -13.336 -25.969 -17.281 1 98.81 261 ALA A N 1
ATOM 2042 C CA . ALA A 1 261 ? -12.586 -24.781 -17.672 1 98.81 261 ALA A CA 1
ATOM 2043 C C . ALA A 1 261 ? -13.484 -23.781 -18.391 1 98.81 261 ALA A C 1
ATOM 2045 O O . ALA A 1 261 ? -13.469 -22.594 -18.078 1 98.81 261 ALA A O 1
ATOM 2046 N N . ARG A 1 262 ? -14.289 -24.281 -19.359 1 98.75 262 ARG A N 1
ATOM 2047 C CA . ARG A 1 262 ? -15.172 -23.438 -20.156 1 98.75 262 ARG A CA 1
ATOM 2048 C C . ARG A 1 262 ? -16.219 -22.75 -19.281 1 98.75 262 ARG A C 1
ATOM 2050 O O . ARG A 1 262 ? -16.453 -21.547 -19.406 1 98.75 262 ARG A O 1
ATOM 2057 N N . THR A 1 263 ? -16.844 -23.547 -18.391 1 98.69 263 THR A N 1
ATOM 2058 C CA . THR A 1 263 ? -17.859 -23.016 -17.5 1 98.69 263 THR A CA 1
ATOM 2059 C C . THR A 1 263 ? -17.266 -21.922 -16.594 1 98.69 263 THR A C 1
ATOM 2061 O O . THR A 1 263 ? -17.859 -20.875 -16.406 1 98.69 263 THR A O 1
ATOM 2064 N N . GLY A 1 264 ? -16.078 -22.203 -16.047 1 98.69 264 GLY A N 1
ATOM 2065 C CA . GLY A 1 264 ? -15.391 -21.219 -15.219 1 98.69 264 GLY A CA 1
ATOM 2066 C C . GLY A 1 264 ? -15.141 -19.906 -15.93 1 98.69 264 GLY A C 1
ATOM 2067 O O . GLY A 1 264 ? -15.391 -18.828 -15.375 1 98.69 264 GLY A O 1
ATOM 2068 N N . LEU A 1 265 ? -14.711 -19.984 -17.188 1 98.69 265 LEU A N 1
ATOM 2069 C CA . LEU A 1 265 ? -14.422 -18.781 -17.969 1 98.69 265 LEU A CA 1
ATOM 2070 C C . LEU A 1 265 ? -15.703 -18.016 -18.266 1 98.69 265 LEU A C 1
ATOM 2072 O O . LEU A 1 265 ? -15.734 -16.781 -18.156 1 98.69 265 LEU A O 1
ATOM 2076 N N . GLU A 1 266 ? -16.75 -18.703 -18.703 1 98.44 266 GLU A N 1
ATOM 2077 C CA . GLU A 1 266 ? -18.031 -18.078 -19.031 1 98.44 266 GLU A CA 1
ATOM 2078 C C . GLU A 1 266 ? -18.594 -17.328 -17.812 1 98.44 266 GLU A C 1
ATOM 2080 O O . GLU A 1 266 ? -19.047 -16.188 -17.938 1 98.44 266 GLU A O 1
ATOM 2085 N N . LYS A 1 267 ? -18.5 -17.938 -16.703 1 98.56 267 LYS A N 1
ATOM 2086 C CA . LYS A 1 267 ? -19.047 -17.344 -15.492 1 98.56 267 LYS A CA 1
ATOM 2087 C C . LYS A 1 267 ? -18.172 -16.172 -15.031 1 98.56 267 LYS A C 1
ATOM 2089 O O . LYS A 1 267 ? -18.688 -15.164 -14.531 1 98.56 267 LYS A O 1
ATOM 2094 N N . LEU A 1 268 ? -16.875 -16.344 -15.203 1 98.25 268 LEU A N 1
ATOM 2095 C CA . LEU A 1 268 ? -15.969 -15.234 -14.906 1 98.25 268 LEU A CA 1
ATOM 2096 C C . LEU A 1 268 ? -16.281 -14.031 -15.781 1 98.25 268 LEU A C 1
ATOM 2098 O O . LEU A 1 268 ? -16.422 -12.914 -15.281 1 98.25 268 LEU A O 1
ATOM 2102 N N . ARG A 1 269 ? -16.484 -14.25 -17.062 1 96.81 269 ARG A N 1
ATOM 2103 C CA . ARG A 1 269 ? -16.75 -13.172 -18.016 1 96.81 269 ARG A CA 1
ATOM 2104 C C . ARG A 1 269 ? -18.062 -12.461 -17.688 1 96.81 269 ARG A C 1
ATOM 2106 O O . ARG A 1 269 ? -18.188 -11.25 -17.906 1 96.81 269 ARG A O 1
ATOM 2113 N N . ARG A 1 270 ? -18.969 -13.18 -17.141 1 96.44 270 ARG A N 1
ATOM 2114 C CA . ARG A 1 270 ? -20.266 -12.609 -16.812 1 96.44 270 ARG A CA 1
ATOM 2115 C C . ARG A 1 270 ? -20.172 -11.609 -15.664 1 96.44 270 ARG A C 1
ATOM 2117 O O . ARG A 1 270 ? -20.953 -10.672 -15.578 1 96.44 270 ARG A O 1
ATOM 2124 N N . VAL A 1 271 ? -19.156 -11.805 -14.82 1 96.56 271 VAL A N 1
ATOM 2125 C CA . VAL A 1 271 ? -19.078 -10.945 -13.648 1 96.56 271 VAL A CA 1
ATOM 2126 C C . VAL A 1 271 ? -18.016 -9.859 -13.867 1 96.56 271 VAL A C 1
ATOM 2128 O O . VAL A 1 271 ? -17.891 -8.938 -13.062 1 96.56 271 VAL A O 1
ATOM 2131 N N . LEU A 1 272 ? -17.234 -9.953 -14.906 1 94.62 272 LEU A N 1
ATOM 2132 C CA . LEU A 1 272 ? -16.266 -8.914 -15.234 1 94.62 272 LEU A CA 1
ATOM 2133 C C . LEU A 1 272 ? -16.969 -7.656 -15.734 1 94.62 272 LEU A C 1
ATOM 2135 O O . LEU A 1 272 ? -18 -7.742 -16.406 1 94.62 272 LEU A O 1
ATOM 2139 N N . PRO A 1 273 ? -16.422 -6.504 -15.32 1 86.44 273 PRO A N 1
ATOM 2140 C CA . PRO A 1 273 ? -17.031 -5.285 -15.852 1 86.44 273 PRO A CA 1
ATOM 2141 C C . PRO A 1 273 ? -16.984 -5.215 -17.375 1 86.44 273 PRO A C 1
ATOM 2143 O O . PRO A 1 273 ? -16.016 -5.668 -17.984 1 86.44 273 PRO A O 1
ATOM 2146 N N . GLN A 1 274 ? -18.125 -4.961 -17.969 1 72.75 274 GLN A N 1
ATOM 2147 C CA . GLN A 1 274 ? -18.234 -4.844 -19.422 1 72.75 274 GLN A CA 1
ATOM 2148 C C . GLN A 1 274 ? -17.578 -3.566 -19.922 1 72.75 274 GLN A C 1
ATOM 2150 O O . GLN A 1 274 ? -17.531 -2.562 -19.203 1 72.75 274 GLN A O 1
ATOM 2155 N N . SER A 1 275 ? -16.578 -3.871 -20.734 1 62.19 275 SER A N 1
ATOM 2156 C CA . SER A 1 275 ? -15.953 -2.695 -21.344 1 62.19 275 SER A CA 1
ATOM 2157 C C . SER A 1 275 ? -17 -1.661 -21.75 1 62.19 275 SER A C 1
ATOM 2159 O O . SER A 1 275 ? -18.109 -2.016 -22.125 1 62.19 275 SER A O 1
ATOM 2161 N N . ALA A 1 276 ? -17.016 -0.481 -21.141 1 47.97 276 ALA A N 1
ATOM 2162 C CA . ALA A 1 276 ? -17.875 0.569 -21.672 1 47.97 276 ALA A CA 1
ATOM 2163 C C . ALA A 1 276 ? -17.734 0.667 -23.188 1 47.97 276 ALA A C 1
ATOM 2165 O O . ALA A 1 276 ? -16.625 0.757 -23.719 1 47.97 276 ALA A O 1
ATOM 2166 N N . THR A 1 277 ? -18.562 0.04 -24.125 1 32.34 277 THR A N 1
ATOM 2167 C CA . THR A 1 277 ? -18.578 0.49 -25.516 1 32.34 277 THR A CA 1
ATOM 2168 C C . THR A 1 277 ? -18.625 2.014 -25.594 1 32.34 277 THR A C 1
ATOM 2170 O O . THR A 1 277 ? -19.469 2.641 -24.938 1 32.34 277 THR A O 1
ATOM 2173 N N . ALA A 1 278 ? -17.641 2.543 -26.016 1 29.39 278 ALA A N 1
ATOM 2174 C CA . ALA A 1 278 ? -17.703 3.908 -26.531 1 29.39 278 ALA A CA 1
ATOM 2175 C C . ALA A 1 278 ? -18.688 4.008 -27.703 1 29.39 278 ALA A C 1
ATOM 2177 O O . ALA A 1 278 ? -18.656 3.172 -28.609 1 29.39 278 ALA A O 1
ATOM 2178 N N . MET B 1 1 ? 2.922 19.906 -13.375 1 78.19 1 MET B N 1
ATOM 2179 C CA . MET B 1 1 ? 3.689 20.562 -12.328 1 78.19 1 MET B CA 1
ATOM 2180 C C . MET B 1 1 ? 3.094 20.281 -10.953 1 78.19 1 MET B C 1
ATOM 2182 O O . MET B 1 1 ? 1.871 20.234 -10.797 1 78.19 1 MET B O 1
ATOM 2186 N N . PHE B 1 2 ? 4 19.969 -9.914 1 92.38 2 PHE B N 1
ATOM 2187 C CA . PHE B 1 2 ? 3.525 19.719 -8.562 1 92.38 2 PHE B CA 1
ATOM 2188 C C . PHE B 1 2 ? 3.025 21.016 -7.918 1 92.38 2 PHE B C 1
ATOM 2190 O O . PHE B 1 2 ? 3.605 22.078 -8.117 1 92.38 2 PHE B O 1
ATOM 2197 N N . LYS B 1 3 ? 1.951 20.953 -7.23 1 96.81 3 LYS B N 1
ATOM 2198 C CA . LYS B 1 3 ? 1.46 22.062 -6.41 1 96.81 3 LYS B CA 1
ATOM 2199 C C . LYS B 1 3 ? 2.262 22.172 -5.117 1 96.81 3 LYS B C 1
ATOM 2201 O O . LYS B 1 3 ? 2.619 21.172 -4.504 1 96.81 3 LYS B O 1
ATOM 2206 N N . THR B 1 4 ? 2.566 23.422 -4.781 1 98.31 4 THR B N 1
ATOM 2207 C CA . THR B 1 4 ? 3.438 23.672 -3.639 1 98.31 4 THR B CA 1
ATOM 2208 C C . THR B 1 4 ? 2.637 24.203 -2.451 1 98.31 4 THR B C 1
ATOM 2210 O O . THR B 1 4 ? 1.667 24.938 -2.631 1 98.31 4 THR B O 1
ATOM 2213 N N . CYS B 1 5 ? 3.029 23.797 -1.264 1 98.81 5 CYS B N 1
ATOM 2214 C CA . CYS B 1 5 ? 2.4 24.172 -0.001 1 98.81 5 CYS B CA 1
ATOM 2215 C C . CYS B 1 5 ? 3.447 24.594 1.021 1 98.81 5 CYS B C 1
ATOM 2217 O O . CYS B 1 5 ? 4.566 24.078 1.025 1 98.81 5 CYS B O 1
ATOM 2219 N N . LEU B 1 6 ? 3.121 25.609 1.81 1 98.88 6 LEU B N 1
ATOM 2220 C CA . LEU B 1 6 ? 3.986 26.031 2.902 1 98.88 6 LEU B CA 1
ATOM 2221 C C . LEU B 1 6 ? 3.469 25.516 4.242 1 98.88 6 LEU B C 1
ATOM 2223 O O . LEU B 1 6 ? 2.42 25.953 4.719 1 98.88 6 LEU B O 1
ATOM 2227 N N . ASN B 1 7 ? 4.145 24.547 4.805 1 98.88 7 ASN B N 1
ATOM 2228 C CA . ASN B 1 7 ? 3.914 24.219 6.211 1 98.88 7 ASN B CA 1
ATOM 2229 C C . ASN B 1 7 ? 4.406 25.328 7.133 1 98.88 7 ASN B C 1
ATOM 2231 O O . ASN B 1 7 ? 5.562 25.75 7.047 1 98.88 7 ASN B O 1
ATOM 2235 N N . THR B 1 8 ? 3.619 25.75 8.055 1 98.69 8 THR B N 1
ATOM 2236 C CA . THR B 1 8 ? 3.922 26.953 8.82 1 98.69 8 THR B CA 1
ATOM 2237 C C . THR B 1 8 ? 5.047 26.703 9.82 1 98.69 8 THR B C 1
ATOM 2239 O O . THR B 1 8 ? 5.625 27.641 10.367 1 98.69 8 THR B O 1
ATOM 2242 N N . SER B 1 9 ? 5.43 25.438 10.023 1 98.31 9 SER B N 1
ATOM 2243 C CA . SER B 1 9 ? 6.605 25.156 10.844 1 98.31 9 SER B CA 1
ATOM 2244 C C . SER B 1 9 ? 7.852 25.812 10.25 1 98.31 9 SER B C 1
ATOM 2246 O O . SER B 1 9 ? 8.781 26.172 10.977 1 98.31 9 SER B O 1
ATOM 2248 N N . THR B 1 10 ? 7.844 26 8.93 1 98.75 10 THR B N 1
ATOM 2249 C CA . THR B 1 10 ? 8.961 26.641 8.234 1 98.75 10 THR B CA 1
ATOM 2250 C C . THR B 1 10 ? 9.172 28.062 8.734 1 98.75 10 THR B C 1
ATOM 2252 O O . THR B 1 10 ? 10.289 28.578 8.688 1 98.75 10 THR B O 1
ATOM 2255 N N . LEU B 1 11 ? 8.148 28.688 9.312 1 98.56 11 LEU B N 1
ATOM 2256 C CA . LEU B 1 11 ? 8.195 30.078 9.758 1 98.56 11 LEU B CA 1
ATOM 2257 C C . LEU B 1 11 ? 8.047 30.156 11.273 1 98.56 11 LEU B C 1
ATOM 2259 O O . LEU B 1 11 ? 7.848 31.25 11.828 1 98.56 11 LEU B O 1
ATOM 2263 N N . ARG B 1 12 ? 8.141 29.047 11.992 1 96.44 12 ARG B N 1
ATOM 2264 C CA . ARG B 1 12 ? 7.719 28.922 13.383 1 96.44 12 ARG B CA 1
ATOM 2265 C C . ARG B 1 12 ? 8.539 29.844 14.289 1 96.44 12 ARG B C 1
ATOM 2267 O O . ARG B 1 12 ? 8.031 30.375 15.273 1 96.44 12 ARG B O 1
ATOM 2274 N N . GLY B 1 13 ? 9.703 30.234 13.914 1 96.81 13 GLY B N 1
ATOM 2275 C CA . GLY B 1 13 ? 10.586 31 14.766 1 96.81 13 GLY B CA 1
ATOM 2276 C C . GLY B 1 13 ? 10.352 32.5 14.664 1 96.81 13 GLY B C 1
ATOM 2277 O O . GLY B 1 13 ? 10.922 33.281 15.43 1 96.81 13 GLY B O 1
ATOM 2278 N N . TYR B 1 14 ? 9.578 33.188 13.719 1 95.75 14 TYR B N 1
ATOM 2279 C CA . TYR B 1 14 ? 9.383 34.625 13.469 1 95.75 14 TYR B CA 1
ATOM 2280 C C . TYR B 1 14 ? 8.227 35.156 14.297 1 95.75 14 TYR B C 1
ATOM 2282 O O . TYR B 1 14 ? 7.949 36.375 14.258 1 95.75 14 TYR B O 1
ATOM 2290 N N . ASP B 1 15 ? 7.676 34.625 15.328 1 87.94 15 ASP B N 1
ATOM 2291 C CA . ASP B 1 15 ? 6.562 35.094 16.141 1 87.94 15 ASP B CA 1
ATOM 2292 C C . ASP B 1 15 ? 5.457 35.688 15.266 1 87.94 15 ASP B C 1
ATOM 2294 O O . ASP B 1 15 ? 5.129 36.875 15.391 1 87.94 15 ASP B O 1
ATOM 2298 N N . LEU B 1 16 ? 4.918 35.094 14.289 1 97.25 16 LEU B N 1
ATOM 2299 C CA . LEU B 1 16 ? 3.844 35.5 13.391 1 97.25 16 LEU B CA 1
ATOM 2300 C C . LEU B 1 16 ? 2.523 34.844 13.797 1 97.25 16 LEU B C 1
ATOM 2302 O O . LEU B 1 16 ? 2.512 33.781 14.375 1 97.25 16 LEU B O 1
ATOM 2306 N N . ASN B 1 17 ? 1.462 35.594 13.57 1 97.75 17 ASN B N 1
ATOM 2307 C CA . ASN B 1 17 ? 0.17 34.938 13.648 1 97.75 17 ASN B CA 1
ATOM 2308 C C . ASN B 1 17 ? -0.211 34.312 12.305 1 97.75 17 ASN B C 1
ATOM 2310 O O . ASN B 1 17 ? 0.453 34.531 11.297 1 97.75 17 ASN B O 1
ATOM 2314 N N . LEU B 1 18 ? -1.269 33.469 12.289 1 98.44 18 LEU B N 1
ATOM 2315 C CA . LEU B 1 18 ? -1.622 32.688 11.109 1 98.44 18 LEU B CA 1
ATOM 2316 C C . LEU B 1 18 ? -1.988 33.594 9.945 1 98.44 18 LEU B C 1
ATOM 2318 O O . LEU B 1 18 ? -1.669 33.312 8.789 1 98.44 18 LEU B O 1
ATOM 2322 N N . SER B 1 19 ? -2.668 34.75 10.211 1 98.44 19 SER B N 1
ATOM 2323 C CA . SER B 1 19 ? -3.021 35.688 9.156 1 98.44 19 SER B CA 1
ATOM 2324 C C . SER B 1 19 ? -1.781 36.219 8.445 1 98.44 19 SER B C 1
ATOM 2326 O O . SER B 1 19 ? -1.765 36.312 7.215 1 98.44 19 SER B O 1
ATOM 2328 N N . GLN B 1 20 ? -0.739 36.531 9.18 1 98.5 20 GLN B N 1
ATOM 2329 C CA . GLN B 1 20 ? 0.523 37 8.617 1 98.5 20 GLN B CA 1
ATOM 2330 C C . GLN B 1 20 ? 1.201 35.906 7.801 1 98.5 20 GLN B C 1
ATOM 2332 O O . GLN B 1 20 ? 1.785 36.156 6.75 1 98.5 20 GLN B O 1
ATOM 2337 N N . GLU B 1 21 ? 1.147 34.688 8.273 1 98.81 21 GLU B N 1
ATOM 2338 C CA . GLU B 1 21 ? 1.733 33.562 7.551 1 98.81 21 GLU B CA 1
ATOM 2339 C C . GLU B 1 21 ? 1.023 33.344 6.219 1 98.81 21 GLU B C 1
ATOM 2341 O O . GLU B 1 21 ? 1.661 33 5.219 1 98.81 21 GLU B O 1
ATOM 2346 N N . ILE B 1 22 ? -0.294 33.5 6.207 1 98.75 22 ILE B N 1
ATOM 2347 C CA . ILE B 1 22 ? -1.074 33.406 4.98 1 98.75 22 ILE B CA 1
ATOM 2348 C C . ILE B 1 22 ? -0.596 34.438 3.979 1 98.75 22 ILE B C 1
ATOM 2350 O O . ILE B 1 22 ? -0.379 34.156 2.805 1 98.75 22 ILE B O 1
ATOM 2354 N N . ASP B 1 23 ? -0.357 35.688 4.465 1 98.75 23 ASP B N 1
ATOM 2355 C CA . ASP B 1 23 ? 0.144 36.781 3.607 1 98.75 23 ASP B CA 1
ATOM 2356 C C . ASP B 1 23 ? 1.504 36.406 3.016 1 98.75 23 ASP B C 1
ATOM 2358 O O . ASP B 1 23 ? 1.75 36.625 1.829 1 98.75 23 ASP B O 1
ATOM 2362 N N . ILE B 1 24 ? 2.344 35.844 3.834 1 98.81 24 ILE B N 1
ATOM 2363 C CA . ILE B 1 24 ? 3.703 35.5 3.426 1 98.81 24 ILE B CA 1
ATOM 2364 C C . ILE B 1 24 ? 3.67 34.375 2.396 1 98.81 24 ILE B C 1
ATOM 2366 O O . ILE B 1 24 ? 4.359 34.438 1.375 1 98.81 24 ILE B O 1
ATOM 2370 N N . ALA B 1 25 ? 2.865 33.344 2.645 1 98.81 25 ALA B N 1
ATOM 2371 C CA . ALA B 1 25 ? 2.742 32.219 1.702 1 98.81 25 ALA B CA 1
ATOM 2372 C C . ALA B 1 25 ? 2.264 32.719 0.338 1 98.81 25 ALA B C 1
ATOM 2374 O O . ALA B 1 25 ? 2.814 32.312 -0.695 1 98.81 25 ALA B O 1
ATOM 2375 N N . ALA B 1 26 ? 1.242 33.594 0.374 1 98.75 26 ALA B N 1
ATOM 2376 C CA . ALA B 1 26 ? 0.682 34.156 -0.856 1 98.75 26 ALA B CA 1
ATOM 2377 C C . ALA B 1 26 ? 1.715 35 -1.601 1 98.75 26 ALA B C 1
ATOM 2379 O O . ALA B 1 26 ? 1.903 34.844 -2.809 1 98.75 26 ALA B O 1
ATOM 2380 N N . ARG B 1 27 ? 2.373 35.875 -0.885 1 98.62 27 ARG B N 1
ATOM 2381 C CA . ARG B 1 27 ? 3.365 36.781 -1.478 1 98.62 27 ARG B CA 1
ATOM 2382 C C . ARG B 1 27 ? 4.531 36 -2.064 1 98.62 27 ARG B C 1
ATOM 2384 O O . ARG B 1 27 ? 5.086 36.375 -3.096 1 98.62 27 ARG B O 1
ATOM 2391 N N . ALA B 1 28 ? 4.926 34.906 -1.402 1 98.75 28 ALA B N 1
ATOM 2392 C CA . ALA B 1 28 ? 6.051 34.094 -1.853 1 98.75 28 ALA B CA 1
ATOM 2393 C C . ALA B 1 28 ? 5.68 33.281 -3.098 1 98.75 28 ALA B C 1
ATOM 2395 O O . ALA B 1 28 ? 6.559 32.875 -3.855 1 98.75 28 ALA B O 1
ATOM 2396 N N . GLY B 1 29 ? 4.375 32.969 -3.252 1 98.56 29 GLY B N 1
ATOM 2397 C CA . GLY B 1 29 ? 3.939 32.312 -4.473 1 98.56 29 GLY B CA 1
ATOM 2398 C C . GLY B 1 29 ? 3.564 30.844 -4.266 1 98.56 29 GLY B C 1
ATOM 2399 O O . GLY B 1 29 ? 3.52 30.062 -5.223 1 98.56 29 GLY B O 1
ATOM 2400 N N . TYR B 1 30 ? 3.318 30.422 -3.061 1 98.69 30 TYR B N 1
ATOM 2401 C CA . TYR B 1 30 ? 2.842 29.062 -2.805 1 98.69 30 TYR B CA 1
ATOM 2402 C C . TYR B 1 30 ? 1.416 28.891 -3.314 1 98.69 30 TYR B C 1
ATOM 2404 O O . TYR B 1 30 ? 0.688 29.859 -3.502 1 98.69 30 TYR B O 1
ATOM 2412 N N . ASN B 1 31 ? 1.053 27.641 -3.619 1 98.44 31 ASN B N 1
ATOM 2413 C CA . ASN B 1 31 ? -0.312 27.312 -4.016 1 98.44 31 ASN B CA 1
ATOM 2414 C C . ASN B 1 31 ? -1.209 27.094 -2.801 1 98.44 31 ASN B C 1
ATOM 2416 O O . ASN B 1 31 ? -2.43 27.234 -2.889 1 98.44 31 ASN B O 1
ATOM 2420 N N . ALA B 1 32 ? -0.608 26.734 -1.645 1 98.81 32 ALA B N 1
ATOM 2421 C CA . ALA B 1 32 ? -1.376 26.328 -0.467 1 98.81 32 ALA B CA 1
ATOM 2422 C C . ALA B 1 32 ? -0.595 26.609 0.815 1 98.81 32 ALA B C 1
ATOM 2424 O O . ALA B 1 32 ? 0.596 26.922 0.768 1 98.81 32 ALA B O 1
ATOM 2425 N N . ILE B 1 33 ? -1.29 26.578 1.922 1 98.75 33 ILE B N 1
ATOM 2426 C CA . ILE B 1 33 ? -0.701 26.703 3.25 1 98.75 33 ILE B CA 1
ATOM 2427 C C . ILE B 1 33 ? -1.146 25.531 4.125 1 98.75 33 ILE B C 1
ATOM 2429 O O . ILE B 1 33 ? -2.242 25 3.945 1 98.75 33 ILE B O 1
ATOM 2433 N N . GLU B 1 34 ? -0.288 25.078 4.977 1 98.88 34 GLU B N 1
ATOM 2434 C CA . GLU B 1 34 ? -0.531 24 5.934 1 98.88 34 GLU B CA 1
ATOM 2435 C C . GLU B 1 34 ? -0.258 24.469 7.363 1 98.88 34 GLU B C 1
ATOM 2437 O O . GLU B 1 34 ? 0.861 24.328 7.863 1 98.88 34 GLU B O 1
ATOM 2442 N N . PRO B 1 35 ? -1.261 24.984 8.016 1 98.81 35 PRO B N 1
ATOM 2443 C CA . PRO B 1 35 ? -1.084 25.484 9.383 1 98.81 35 PRO B CA 1
ATOM 2444 C C . PRO B 1 35 ? -1.099 24.375 10.422 1 98.81 35 PRO B C 1
ATOM 2446 O O . PRO B 1 35 ? -1.402 23.219 10.102 1 98.81 35 PRO B O 1
ATOM 2449 N N . TRP B 1 36 ? -0.721 24.719 11.57 1 98.25 36 TRP B N 1
ATOM 2450 C CA . TRP B 1 36 ? -0.871 23.844 12.727 1 98.25 36 TRP B CA 1
ATOM 2451 C C . TRP B 1 36 ? -2.115 24.219 13.531 1 98.25 36 TRP B C 1
ATOM 2453 O O . TRP B 1 36 ? -2.477 25.391 13.617 1 98.25 36 TRP B O 1
ATOM 2463 N N . ILE B 1 37 ? -2.723 23.25 14.148 1 98.5 37 ILE B N 1
ATOM 2464 C CA . ILE B 1 37 ? -3.998 23.438 14.836 1 98.5 37 ILE B CA 1
ATOM 2465 C C . ILE B 1 37 ? -3.855 24.531 15.906 1 98.5 37 ILE B C 1
ATOM 2467 O O . ILE B 1 37 ? -4.758 25.344 16.094 1 98.5 37 ILE B O 1
ATOM 2471 N N . PHE B 1 38 ? -2.746 24.547 16.594 1 97.19 38 PHE B N 1
ATOM 2472 C CA . PHE B 1 38 ? -2.598 25.531 17.672 1 97.19 38 PHE B CA 1
ATOM 2473 C C . PHE B 1 38 ? -2.615 26.953 17.125 1 97.19 38 PHE B C 1
ATOM 2475 O O . PHE B 1 38 ? -3.033 27.875 17.812 1 97.19 38 PHE B O 1
ATOM 2482 N N . GLU B 1 39 ? -2.172 27.203 15.859 1 98.19 39 GLU B N 1
ATOM 2483 C CA . GLU B 1 39 ? -2.227 28.516 15.242 1 98.19 39 GLU B CA 1
ATOM 2484 C C . GLU B 1 39 ? -3.664 28.922 14.922 1 98.19 39 GLU B C 1
ATOM 2486 O O . GLU B 1 39 ? -4.031 30.094 15.062 1 98.19 39 GLU B O 1
ATOM 2491 N N . ILE B 1 40 ? -4.41 27.922 14.453 1 98.62 40 ILE B N 1
ATOM 2492 C CA . ILE B 1 40 ? -5.824 28.156 14.188 1 98.62 40 ILE B CA 1
ATOM 2493 C C . ILE B 1 40 ? -6.543 28.484 15.492 1 98.62 40 ILE B C 1
ATOM 2495 O O . ILE B 1 40 ? -7.324 29.438 15.555 1 98.62 40 ILE B O 1
ATOM 2499 N N . GLU B 1 41 ? -6.23 27.766 16.547 1 97.69 41 GLU B N 1
ATOM 2500 C CA . GLU B 1 41 ? -6.801 28.016 17.859 1 97.69 41 GLU B CA 1
ATOM 2501 C C . GLU B 1 41 ? -6.426 29.406 18.375 1 97.69 41 GLU B C 1
ATOM 2503 O O . GLU B 1 41 ? -7.258 30.094 18.969 1 97.69 41 GLU B O 1
ATOM 2508 N N . ALA B 1 42 ? -5.191 29.75 18.188 1 97.69 42 ALA B N 1
ATOM 2509 C CA . ALA B 1 42 ? -4.719 31.062 18.625 1 97.69 42 ALA B CA 1
ATOM 2510 C C . ALA B 1 42 ? -5.484 32.188 17.938 1 97.69 42 ALA B C 1
ATOM 2512 O O . ALA B 1 42 ? -5.828 33.188 18.562 1 97.69 42 ALA B O 1
ATOM 2513 N N . HIS B 1 43 ? -5.711 32 16.656 1 98.25 43 HIS B N 1
ATOM 2514 C CA . HIS B 1 43 ? -6.492 33 15.914 1 98.25 43 HIS B CA 1
ATOM 2515 C C . HIS B 1 43 ? -7.887 33.156 16.516 1 98.25 43 HIS B C 1
ATOM 2517 O O . HIS B 1 43 ? -8.336 34.281 16.734 1 98.25 43 HIS B O 1
ATOM 2523 N N . GLN B 1 44 ? -8.539 32.031 16.812 1 97.12 44 GLN B N 1
ATOM 2524 C CA . GLN B 1 44 ? -9.867 32.031 17.406 1 97.12 44 GLN B CA 1
ATOM 2525 C C . GLN B 1 44 ? -9.844 32.656 18.797 1 97.12 44 GLN B C 1
ATOM 2527 O O . GLN B 1 44 ? -10.719 33.469 19.125 1 97.12 44 GLN B O 1
ATOM 2532 N N . SER B 1 45 ? -8.891 32.344 19.578 1 97.12 45 SER B N 1
ATOM 2533 C CA . SER B 1 45 ? -8.789 32.844 20.953 1 97.12 45 SER B CA 1
ATOM 2534 C C . SER B 1 45 ? -8.547 34.344 20.984 1 97.12 45 SER B C 1
ATOM 2536 O O . SER B 1 45 ? -8.953 35 21.938 1 97.12 45 SER B O 1
ATOM 2538 N N . ALA B 1 46 ? -7.945 34.844 19.969 1 97.12 46 ALA B N 1
ATOM 2539 C CA . ALA B 1 46 ? -7.668 36.281 19.859 1 97.12 46 ALA B CA 1
ATOM 2540 C C . ALA B 1 46 ? -8.875 37.031 19.312 1 97.12 46 ALA B C 1
ATOM 2542 O O . ALA B 1 46 ? -8.797 38.219 19.078 1 97.12 46 ALA B O 1
ATOM 2543 N N . GLY B 1 47 ? -9.945 36.312 19.062 1 97 47 GLY B N 1
ATOM 2544 C CA . GLY B 1 47 ? -11.18 36.938 18.625 1 97 47 GLY B CA 1
ATOM 2545 C C . GLY B 1 47 ? -11.359 36.938 17.125 1 97 47 GLY B C 1
ATOM 2546 O O . GLY B 1 47 ? -12.312 37.5 16.594 1 97 47 GLY B O 1
ATOM 2547 N N . GLY B 1 48 ? -10.43 36.188 16.469 1 97.62 48 GLY B N 1
ATOM 2548 C CA . GLY B 1 48 ? -10.539 36.125 15.016 1 97.62 48 GLY B CA 1
ATOM 2549 C C . GLY B 1 48 ? -11.609 35.156 14.547 1 97.62 48 GLY B C 1
ATOM 2550 O O . GLY B 1 48 ? -11.867 34.156 15.195 1 97.62 48 GLY B O 1
ATOM 2551 N N . SER B 1 49 ? -12.188 35.438 13.406 1 98.12 49 SER B N 1
ATOM 2552 C CA . SER B 1 49 ? -13.164 34.594 12.75 1 98.12 49 SER B CA 1
ATOM 2553 C C . SER B 1 49 ? -12.484 33.562 11.844 1 98.12 49 SER B C 1
ATOM 2555 O O . SER B 1 49 ? -11.672 33.938 10.992 1 98.12 49 SER B O 1
ATOM 2557 N N . LEU B 1 50 ? -12.812 32.312 12.039 1 98.38 50 LEU B N 1
ATOM 2558 C CA . LEU B 1 50 ? -12.281 31.266 11.156 1 98.38 50 LEU B CA 1
ATOM 2559 C C . LEU B 1 50 ? -12.812 31.438 9.734 1 98.38 50 LEU B C 1
ATOM 2561 O O . LEU B 1 50 ? -12.094 31.219 8.766 1 98.38 50 LEU B O 1
ATOM 2565 N N . GLN B 1 51 ? -14.008 31.828 9.617 1 97.81 51 GLN B N 1
ATOM 2566 C CA . GLN B 1 51 ? -14.609 32.094 8.312 1 97.81 51 GLN B CA 1
ATOM 2567 C C . GLN B 1 51 ? -13.844 33.188 7.57 1 97.81 51 GLN B C 1
ATOM 2569 O O . GLN B 1 51 ? -13.555 33.062 6.379 1 97.81 51 GLN B O 1
ATOM 2574 N N . ASP B 1 52 ? -13.547 34.281 8.336 1 98.31 52 ASP B N 1
ATOM 2575 C CA . ASP B 1 52 ? -12.797 35.375 7.727 1 98.31 52 ASP B CA 1
ATOM 2576 C C . ASP B 1 52 ? -11.391 34.906 7.328 1 98.31 52 ASP B C 1
ATOM 2578 O O . ASP B 1 52 ? -10.867 35.344 6.297 1 98.31 52 ASP B O 1
ATOM 2582 N N . LEU B 1 53 ? -10.844 34.125 8.188 1 98.38 53 LEU B N 1
ATOM 2583 C CA . LEU B 1 53 ? -9.516 33.594 7.898 1 98.38 53 LEU B CA 1
ATOM 2584 C C . LEU B 1 53 ? -9.539 32.75 6.625 1 98.38 53 LEU B C 1
ATOM 2586 O O . LEU B 1 53 ? -8.641 32.875 5.785 1 98.38 53 LEU B O 1
ATOM 2590 N N . GLY B 1 54 ? -10.531 31.828 6.488 1 98.38 54 GLY B N 1
ATOM 2591 C CA . GLY B 1 54 ? -10.703 31.062 5.266 1 98.38 54 GLY B CA 1
ATOM 2592 C C . GLY B 1 54 ? -10.906 31.938 4.039 1 98.38 54 GLY B C 1
ATOM 2593 O O . GLY B 1 54 ? -10.359 31.641 2.973 1 98.38 54 GLY B O 1
ATOM 2594 N N . GLN B 1 55 ? -11.68 32.969 4.18 1 98.44 55 GLN B N 1
ATOM 2595 C CA . GLN B 1 55 ? -11.898 33.906 3.078 1 98.44 55 GLN B CA 1
ATOM 2596 C C . GLN B 1 55 ? -10.586 34.594 2.664 1 98.44 55 GLN B C 1
ATOM 2598 O O . GLN B 1 55 ? -10.336 34.781 1.473 1 98.44 55 GLN B O 1
ATOM 2603 N N . LYS B 1 56 ? -9.82 34.938 3.684 1 98.5 56 LYS B N 1
ATOM 2604 C CA . LYS B 1 56 ? -8.523 35.531 3.387 1 98.5 56 LYS B CA 1
ATOM 2605 C C . LYS B 1 56 ? -7.668 34.594 2.539 1 98.5 56 LYS B C 1
ATOM 2607 O O . LYS B 1 56 ? -7.031 35 1.574 1 98.5 56 LYS B O 1
ATOM 2612 N N . VAL B 1 57 ? -7.613 33.312 2.893 1 98.69 57 VAL B N 1
ATOM 2613 C CA . VAL B 1 57 ? -6.871 32.281 2.137 1 98.69 57 VAL B CA 1
ATOM 2614 C C . VAL B 1 57 ? -7.348 32.281 0.686 1 98.69 57 VAL B C 1
ATOM 2616 O O . VAL B 1 57 ? -6.539 32.375 -0.241 1 98.69 57 VAL B O 1
ATOM 2619 N N . ARG B 1 58 ? -8.656 32.281 0.453 1 98.25 58 ARG B N 1
ATOM 2620 C CA . ARG B 1 58 ? -9.25 32.219 -0.88 1 98.25 58 ARG B CA 1
ATOM 2621 C C . ARG B 1 58 ? -8.969 33.5 -1.651 1 98.25 58 ARG B C 1
ATOM 2623 O O . ARG B 1 58 ? -8.703 33.469 -2.855 1 98.25 58 ARG B O 1
ATOM 2630 N N . ASP B 1 59 ? -9.039 34.625 -0.967 1 98.44 59 ASP B N 1
ATOM 2631 C CA . ASP B 1 59 ? -8.789 35.906 -1.607 1 98.44 59 ASP B CA 1
ATOM 2632 C C . ASP B 1 59 ? -7.367 35.969 -2.162 1 98.44 59 ASP B C 1
ATOM 2634 O O . ASP B 1 59 ? -7.121 36.656 -3.158 1 98.44 59 ASP B O 1
ATOM 2638 N N . HIS B 1 60 ? -6.465 35.25 -1.56 1 98.31 60 HIS B N 1
ATOM 2639 C CA . HIS B 1 60 ? -5.074 35.25 -1.998 1 98.31 60 HIS B CA 1
ATOM 2640 C C . HIS B 1 60 ? -4.848 34.188 -3.082 1 98.31 60 HIS B C 1
ATOM 2642 O O . HIS B 1 60 ? -3.732 34.062 -3.588 1 98.31 60 HIS B O 1
ATOM 2648 N N . GLY B 1 61 ? -5.91 33.406 -3.393 1 97.81 61 GLY B N 1
ATOM 2649 C CA . GLY B 1 61 ? -5.766 32.344 -4.355 1 97.81 61 GLY B CA 1
ATOM 2650 C C . GLY B 1 61 ? -5.074 31.125 -3.777 1 97.81 61 GLY B C 1
ATOM 2651 O O . GLY B 1 61 ? -4.594 30.266 -4.523 1 97.81 61 GLY B O 1
ATOM 2652 N N . LEU B 1 62 ? -4.934 31.047 -2.436 1 98.25 62 LEU B N 1
ATOM 2653 C CA . LEU B 1 62 ? -4.355 29.906 -1.729 1 98.25 62 LEU B CA 1
ATOM 2654 C C . LEU B 1 62 ? -5.43 28.891 -1.35 1 98.25 62 LEU B C 1
ATOM 2656 O O . LEU B 1 62 ? -6.621 29.219 -1.378 1 98.25 62 LEU B O 1
ATOM 2660 N N . THR B 1 63 ? -5.082 27.719 -1.08 1 98.06 63 THR B N 1
ATOM 2661 C CA . THR B 1 63 ? -5.918 26.734 -0.409 1 98.06 63 THR B CA 1
ATOM 2662 C C . THR B 1 63 ? -5.285 26.281 0.908 1 98.06 63 THR B C 1
ATOM 2664 O O . THR B 1 63 ? -4.094 26.5 1.134 1 98.06 63 THR B O 1
ATOM 2667 N N . VAL B 1 64 ? -6.098 25.828 1.829 1 97.94 64 VAL B N 1
ATOM 2668 C CA . VAL B 1 64 ? -5.629 25.125 3.021 1 97.94 64 VAL B CA 1
ATOM 2669 C C . VAL B 1 64 ? -5.586 23.625 2.758 1 97.94 64 VAL B C 1
ATOM 2671 O O . VAL B 1 64 ? -6.613 22.938 2.83 1 97.94 64 VAL B O 1
ATOM 2674 N N . GLN B 1 65 ? -4.469 23.078 2.4 1 94.56 65 GLN B N 1
ATOM 2675 C CA . GLN B 1 65 ? -4.379 21.688 1.942 1 94.56 65 GLN B CA 1
ATOM 2676 C C . GLN B 1 65 ? -4.367 20.719 3.121 1 94.56 65 GLN B C 1
ATOM 2678 O O . GLN B 1 65 ? -4.848 19.594 3.006 1 94.56 65 GLN B O 1
ATOM 2683 N N . GLY B 1 66 ? -3.918 21.156 4.219 1 94.75 66 GLY B N 1
ATOM 2684 C CA . GLY B 1 66 ? -3.857 20.328 5.406 1 94.75 66 GLY B CA 1
ATOM 2685 C C . GLY B 1 66 ? -3.523 21.094 6.664 1 94.75 66 GLY B C 1
ATOM 2686 O O . GLY B 1 66 ? -3.195 22.281 6.602 1 94.75 66 GLY B O 1
ATOM 2687 N N . ALA B 1 67 ? -3.695 20.453 7.77 1 98.5 67 ALA B N 1
ATOM 2688 C CA . ALA B 1 67 ? -3.27 20.984 9.062 1 98.5 67 ALA B CA 1
ATOM 2689 C C . ALA B 1 67 ? -2.619 19.891 9.906 1 98.5 67 ALA B C 1
ATOM 2691 O O . ALA B 1 67 ? -2.848 18.703 9.68 1 98.5 67 ALA B O 1
ATOM 2692 N N . ILE B 1 68 ? -1.779 20.328 10.758 1 97.44 68 ILE B N 1
ATOM 2693 C CA . ILE B 1 68 ? -1.093 19.391 11.633 1 97.44 68 ILE B CA 1
ATOM 2694 C C . ILE B 1 68 ? -1.745 19.391 13.008 1 97.44 68 ILE B C 1
ATOM 2696 O O . ILE B 1 68 ? -1.814 20.422 13.672 1 97.44 68 ILE B O 1
ATOM 2700 N N . GLY B 1 69 ? -2.318 18.281 13.375 1 90.75 69 GLY B N 1
ATOM 2701 C CA . GLY B 1 69 ? -2.877 18.094 14.703 1 90.75 69 GLY B CA 1
ATOM 2702 C C . GLY B 1 69 ? -2.213 16.984 15.484 1 90.75 69 GLY B C 1
ATOM 2703 O O . GLY B 1 69 ? -1.46 16.188 14.914 1 90.75 69 GLY B O 1
ATOM 2704 N N . PHE B 1 70 ? -2.469 16.922 16.875 1 95.38 70 PHE B N 1
ATOM 2705 C CA . PHE B 1 70 ? -1.756 15.953 17.719 1 95.38 70 PHE B CA 1
ATOM 2706 C C . PHE B 1 70 ? -2.727 15.18 18.594 1 95.38 70 PHE B C 1
ATOM 2708 O O . PHE B 1 70 ? -2.395 14.82 19.734 1 95.38 70 PHE B O 1
ATOM 2715 N N . PHE B 1 71 ? -3.934 14.93 18.109 1 98.06 71 PHE B N 1
ATOM 2716 C CA . PHE B 1 71 ? -4.848 14.086 18.859 1 98.06 71 PHE B CA 1
ATOM 2717 C C . PHE B 1 71 ? -4.328 12.656 18.938 1 98.06 71 PHE B C 1
ATOM 2719 O O . PHE B 1 71 ? -3.801 12.133 17.953 1 98.06 71 PHE B O 1
ATOM 2726 N N . GLU B 1 72 ? -4.438 11.984 20.109 1 98.44 72 GLU B N 1
ATOM 2727 C CA . GLU B 1 72 ? -3.832 10.688 20.406 1 98.44 72 GLU B CA 1
ATOM 2728 C C . GLU B 1 72 ? -4.723 9.547 19.922 1 98.44 72 GLU B C 1
ATOM 2730 O O . GLU B 1 72 ? -5.086 8.664 20.703 1 98.44 72 GLU B O 1
ATOM 2735 N N . TRP B 1 73 ? -4.965 9.43 18.625 1 98.56 73 TRP B N 1
ATOM 2736 C CA . TRP B 1 73 ? -5.938 8.523 18.031 1 98.56 73 TRP B CA 1
ATOM 2737 C C . TRP B 1 73 ? -5.465 7.078 18.109 1 98.56 73 TRP B C 1
ATOM 2739 O O . TRP B 1 73 ? -6.281 6.152 18.125 1 98.56 73 TRP B O 1
ATOM 2749 N N . ILE B 1 74 ? -4.195 6.836 18.281 1 98.69 74 ILE B N 1
ATOM 2750 C CA . ILE B 1 74 ? -3.586 5.543 18 1 98.69 74 ILE B CA 1
ATOM 2751 C C . ILE B 1 74 ? -3.395 4.758 19.297 1 98.69 74 ILE B C 1
ATOM 2753 O O . ILE B 1 74 ? -3.166 3.545 19.266 1 98.69 74 ILE B O 1
ATOM 2757 N N . VAL B 1 75 ? -3.576 5.34 20.438 1 97.88 75 VAL B N 1
ATOM 2758 C CA . VAL B 1 75 ? -3.15 4.766 21.719 1 97.88 75 VAL B CA 1
ATOM 2759 C C . VAL B 1 75 ? -4.062 3.602 22.094 1 97.88 75 VAL B C 1
ATOM 2761 O O . VAL B 1 75 ? -5.219 3.547 21.656 1 97.88 75 VAL B O 1
ATOM 2764 N N . ASP B 1 76 ? -3.633 2.68 22.875 1 96 76 ASP B N 1
ATOM 2765 C CA . ASP B 1 76 ? -4.371 1.493 23.297 1 96 76 ASP B CA 1
ATOM 2766 C C . ASP B 1 76 ? -5.418 1.844 24.359 1 96 76 ASP B C 1
ATOM 2768 O O . ASP B 1 76 ? -6.488 1.23 24.406 1 96 76 ASP B O 1
ATOM 2772 N N . ASP B 1 77 ? -5.125 2.801 25.188 1 96.69 77 ASP B N 1
ATOM 2773 C CA . ASP B 1 77 ? -6.047 3.193 26.25 1 96.69 77 ASP B CA 1
ATOM 2774 C C . ASP B 1 77 ? -7.34 3.764 25.672 1 96.69 77 ASP B C 1
ATOM 2776 O O . ASP B 1 77 ? -7.328 4.824 25.047 1 96.69 77 ASP B O 1
ATOM 2780 N N . GLU B 1 78 ? -8.383 3.09 25.906 1 96.62 78 GLU B N 1
ATOM 2781 C CA . GLU B 1 78 ? -9.672 3.439 25.312 1 96.62 78 GLU B CA 1
ATOM 2782 C C . GLU B 1 78 ? -10.148 4.809 25.797 1 96.62 78 GLU B C 1
ATOM 2784 O O . GLU B 1 78 ? -10.727 5.574 25.016 1 96.62 78 GLU B O 1
ATOM 2789 N N . THR B 1 79 ? -9.992 5.109 27.062 1 98 79 THR B N 1
ATOM 2790 C CA . THR B 1 79 ? -10.414 6.395 27.609 1 98 79 THR B CA 1
ATOM 2791 C C . THR B 1 79 ? -9.648 7.539 26.938 1 98 79 THR B C 1
ATOM 2793 O O . THR B 1 79 ? -10.25 8.523 26.5 1 98 79 THR B O 1
ATOM 2796 N N . ARG B 1 80 ? -8.344 7.359 26.828 1 97.75 80 ARG B N 1
ATOM 2797 C CA . ARG B 1 80 ? -7.516 8.359 26.156 1 97.75 80 ARG B CA 1
ATOM 2798 C C . ARG B 1 80 ? -7.91 8.5 24.688 1 97.75 80 ARG B C 1
ATOM 2800 O O . ARG B 1 80 ? -7.973 9.609 24.172 1 97.75 80 ARG B O 1
ATOM 2807 N N . ARG B 1 81 ? -8.227 7.41 24 1 97.62 81 ARG B N 1
ATOM 2808 C CA . ARG B 1 81 ? -8.594 7.43 22.594 1 97.62 81 ARG B CA 1
ATOM 2809 C C . ARG B 1 81 ? -9.93 8.125 22.375 1 97.62 81 ARG B C 1
ATOM 2811 O O . ARG B 1 81 ? -10.109 8.859 21.406 1 97.62 81 ARG B O 1
ATOM 2818 N N . ARG B 1 82 ? -10.891 7.875 23.281 1 97.56 82 ARG B N 1
ATOM 2819 C CA . ARG B 1 82 ? -12.18 8.562 23.203 1 97.56 82 ARG B CA 1
ATOM 2820 C C . ARG B 1 82 ? -12.008 10.07 23.328 1 97.56 82 ARG B C 1
ATOM 2822 O O . ARG B 1 82 ? -12.609 10.836 22.578 1 97.56 82 ARG B O 1
ATOM 2829 N N . ALA B 1 83 ? -11.195 10.453 24.312 1 98.12 83 ALA B N 1
ATOM 2830 C CA . ALA B 1 83 ? -10.891 11.875 24.469 1 98.12 83 ALA B CA 1
ATOM 2831 C C . ALA B 1 83 ? -10.211 12.43 23.234 1 98.12 83 ALA B C 1
ATOM 2833 O O . ALA B 1 83 ? -10.484 13.562 22.812 1 98.12 83 ALA B O 1
ATOM 2834 N N . ALA B 1 84 ? -9.336 11.633 22.609 1 98.25 84 ALA B N 1
ATOM 2835 C CA . ALA B 1 84 ? -8.602 12.039 21.422 1 98.25 84 ALA B CA 1
ATOM 2836 C C . ALA B 1 84 ? -9.555 12.25 20.25 1 98.25 84 ALA B C 1
ATOM 2838 O O . ALA B 1 84 ? -9.352 13.156 19.422 1 98.25 84 ALA B O 1
ATOM 2839 N N . LEU B 1 85 ? -10.578 11.422 20.156 1 98.19 85 LEU B N 1
ATOM 2840 C CA . LEU B 1 85 ? -11.539 11.57 19.078 1 98.19 85 LEU B CA 1
ATOM 2841 C C . LEU B 1 85 ? -12.344 12.859 19.234 1 98.19 85 LEU B C 1
ATOM 2843 O O . LEU B 1 85 ? -12.727 13.484 18.25 1 98.19 85 LEU B O 1
ATOM 2847 N N . GLU B 1 86 ? -12.562 13.266 20.438 1 98.31 86 GLU B N 1
ATOM 2848 C CA . GLU B 1 86 ? -13.227 14.547 20.672 1 98.31 86 GLU B CA 1
ATOM 2849 C C . GLU B 1 86 ? -12.336 15.711 20.266 1 98.31 86 GLU B C 1
ATOM 2851 O O . GLU B 1 86 ? -12.805 16.688 19.688 1 98.31 86 GLU B O 1
ATOM 2856 N N . ILE B 1 87 ? -11.117 15.57 20.609 1 98.56 87 ILE B N 1
ATOM 2857 C CA . ILE B 1 87 ? -10.164 16.594 20.188 1 98.56 87 ILE B CA 1
ATOM 2858 C C . ILE B 1 87 ? -10.094 16.625 18.672 1 98.56 87 ILE B C 1
ATOM 2860 O O . ILE B 1 87 ? -10.133 17.703 18.062 1 98.56 87 ILE B O 1
ATOM 2864 N N . ALA B 1 88 ? -10.039 15.438 18.047 1 98.75 88 ALA B N 1
ATOM 2865 C CA . ALA B 1 88 ? -10 15.336 16.578 1 98.75 88 ALA B CA 1
ATOM 2866 C C . ALA B 1 88 ? -11.227 15.992 15.961 1 98.75 88 ALA B C 1
ATOM 2868 O O . ALA B 1 88 ? -11.117 16.688 14.938 1 98.75 88 ALA B O 1
ATOM 2869 N N . ARG B 1 89 ? -12.336 15.781 16.578 1 98.5 89 ARG B N 1
ATOM 2870 C CA . ARG B 1 89 ? -13.57 16.391 16.094 1 98.5 89 ARG B CA 1
ATOM 2871 C C . ARG B 1 89 ? -13.453 17.906 16.047 1 98.5 89 ARG B C 1
ATOM 2873 O O . ARG B 1 89 ? -13.758 18.531 15.031 1 98.5 89 ARG B O 1
ATOM 2880 N N . ARG B 1 90 ? -12.984 18.5 17.125 1 98.19 90 ARG B N 1
ATOM 2881 C CA . ARG B 1 90 ? -12.836 19.953 17.203 1 98.19 90 ARG B CA 1
ATOM 2882 C C . ARG B 1 90 ? -11.805 20.453 16.203 1 98.19 90 ARG B C 1
ATOM 2884 O O . ARG B 1 90 ? -12.016 21.484 15.547 1 98.19 90 ARG B O 1
ATOM 2891 N N . ASP B 1 91 ? -10.719 19.719 16.125 1 98.62 91 ASP B N 1
ATOM 2892 C CA . ASP B 1 91 ? -9.656 20.109 15.203 1 98.62 91 ASP B CA 1
ATOM 2893 C C . ASP B 1 91 ? -10.133 20.047 13.75 1 98.62 91 ASP B C 1
ATOM 2895 O O . ASP B 1 91 ? -9.891 20.969 12.969 1 98.62 91 ASP B O 1
ATOM 2899 N N . MET B 1 92 ? -10.828 18.969 13.367 1 98.69 92 MET B N 1
ATOM 2900 C CA . MET B 1 92 ? -11.312 18.812 12 1 98.69 92 MET B CA 1
ATOM 2901 C C . MET B 1 92 ? -12.367 19.844 11.664 1 98.69 92 MET B C 1
ATOM 2903 O O . MET B 1 92 ? -12.43 20.344 10.531 1 98.69 92 MET B O 1
ATOM 2907 N N . GLU B 1 93 ? -13.172 20.172 12.641 1 98 93 GLU B N 1
ATOM 2908 C CA . GLU B 1 93 ? -14.117 21.266 12.438 1 98 93 GLU B CA 1
ATOM 2909 C C . GLU B 1 93 ? -13.398 22.578 12.133 1 98 93 GLU B C 1
ATOM 2911 O O . GLU B 1 93 ? -13.789 23.312 11.211 1 98 93 GLU B O 1
ATOM 2916 N N . ARG B 1 94 ? -12.391 22.891 12.945 1 98.19 94 ARG B N 1
ATOM 2917 C CA . ARG B 1 94 ? -11.609 24.109 12.727 1 98.19 94 ARG B CA 1
ATOM 2918 C C . ARG B 1 94 ? -11 24.125 11.32 1 98.19 94 ARG B C 1
ATOM 2920 O O . ARG B 1 94 ? -11.07 25.141 10.625 1 98.19 94 ARG B O 1
ATOM 2927 N N . VAL B 1 95 ? -10.438 23 10.93 1 98.75 95 VAL B N 1
ATOM 2928 C CA . VAL B 1 95 ? -9.805 22.875 9.617 1 98.75 95 VAL B CA 1
ATOM 2929 C C . VAL B 1 95 ? -10.836 23.094 8.516 1 98.75 95 VAL B C 1
ATOM 2931 O O . VAL B 1 95 ? -10.594 23.844 7.574 1 98.75 95 VAL B O 1
ATOM 2934 N N . SER B 1 96 ? -11.992 22.469 8.672 1 98.38 96 SER B N 1
ATOM 2935 C CA . SER B 1 96 ? -13.07 22.594 7.695 1 98.38 96 SER B CA 1
ATOM 2936 C C . SER B 1 96 ? -13.523 24.047 7.57 1 98.38 96 SER B C 1
ATOM 2938 O O . SER B 1 96 ? -13.773 24.531 6.469 1 98.38 96 SER B O 1
ATOM 2940 N N . ARG B 1 97 ? -13.594 24.781 8.609 1 97.81 97 ARG B N 1
ATOM 2941 C CA . ARG B 1 97 ? -14.117 26.141 8.641 1 97.81 97 ARG B CA 1
ATOM 2942 C C . ARG B 1 97 ? -13.18 27.094 7.922 1 97.81 97 ARG B C 1
ATOM 2944 O O . ARG B 1 97 ? -13.617 28.141 7.43 1 97.81 97 ARG B O 1
ATOM 2951 N N . ILE B 1 98 ? -11.938 26.766 7.855 1 98.5 98 ILE B N 1
ATOM 2952 C CA . ILE B 1 98 ? -11.023 27.656 7.137 1 98.5 98 ILE B CA 1
ATOM 2953 C C . ILE B 1 98 ? -10.781 27.125 5.73 1 98.5 98 ILE B C 1
ATOM 2955 O O . ILE B 1 98 ? -9.906 27.609 5.016 1 98.5 98 ILE B O 1
ATOM 2959 N N . GLY B 1 99 ? -11.508 26.047 5.359 1 98 99 GLY B N 1
ATOM 2960 C CA . GLY B 1 99 ? -11.5 25.547 3.994 1 98 99 GLY B CA 1
ATOM 2961 C C . GLY B 1 99 ? -10.5 24.422 3.781 1 98 99 GLY B C 1
ATOM 2962 O O . GLY B 1 99 ? -10.18 24.078 2.643 1 98 99 GLY B O 1
ATOM 2963 N N . GLY B 1 100 ? -10 23.844 4.887 1 98.31 100 GLY B N 1
ATOM 2964 C CA . GLY B 1 100 ? -9.062 22.75 4.777 1 98.31 100 GLY B CA 1
ATOM 2965 C C . GLY B 1 100 ? -9.734 21.406 4.535 1 98.31 100 GLY B C 1
ATOM 2966 O O . GLY B 1 100 ? -10.906 21.234 4.875 1 98.31 100 GLY B O 1
ATOM 2967 N N . GLU B 1 101 ? -8.938 20.453 3.938 1 97.88 101 GLU B N 1
ATOM 2968 C CA . GLU B 1 101 ? -9.547 19.188 3.572 1 97.88 101 GLU B CA 1
ATOM 2969 C C . GLU B 1 101 ? -8.758 18.016 4.152 1 97.88 101 GLU B C 1
ATOM 2971 O O . GLU B 1 101 ? -9.172 16.859 4.023 1 97.88 101 GLU B O 1
ATOM 2976 N N . LEU B 1 102 ? -7.594 18.297 4.723 1 98.81 102 LEU B N 1
ATOM 2977 C CA . LEU B 1 102 ? -6.73 17.234 5.238 1 98.81 102 LEU B CA 1
ATOM 2978 C C . LEU B 1 102 ? -6.23 17.578 6.637 1 98.81 102 LEU B C 1
ATOM 2980 O O . LEU B 1 102 ? -6.094 18.766 6.98 1 98.81 102 LEU B O 1
ATOM 2984 N N . ILE B 1 103 ? -5.965 16.609 7.422 1 98.88 103 ILE B N 1
ATOM 2985 C CA . ILE B 1 103 ? -5.328 16.797 8.719 1 98.88 103 ILE B CA 1
ATOM 2986 C C . ILE B 1 103 ? -4.367 15.641 9 1 98.88 103 ILE B C 1
ATOM 2988 O O . ILE B 1 103 ? -4.695 14.477 8.758 1 98.88 103 ILE B O 1
ATOM 2992 N N . ALA B 1 104 ? -3.18 15.953 9.445 1 98.88 104 ALA B N 1
ATOM 2993 C CA . ALA B 1 104 ? -2.199 14.93 9.781 1 98.88 104 ALA B CA 1
ATOM 2994 C C . ALA B 1 104 ? -2.623 14.141 11.016 1 98.88 104 ALA B C 1
ATOM 2996 O O . ALA B 1 104 ? -3.146 14.719 11.977 1 98.88 104 ALA B O 1
ATOM 2997 N N . ALA B 1 105 ? -2.457 12.867 10.984 1 98.62 105 ALA B N 1
ATOM 2998 C CA . ALA B 1 105 ? -2.684 11.984 12.125 1 98.62 105 ALA B CA 1
ATOM 2999 C C . ALA B 1 105 ? -1.421 11.203 12.469 1 98.62 105 ALA B C 1
ATOM 3001 O O . ALA B 1 105 ? -1.338 10 12.211 1 98.62 105 ALA B O 1
ATOM 3002 N N . PRO B 1 106 ? -0.441 11.852 13.078 1 98.62 106 PRO B N 1
ATOM 3003 C CA . PRO B 1 106 ? 0.78 11.164 13.5 1 98.62 106 PRO B CA 1
ATOM 3004 C C . PRO B 1 106 ? 0.548 10.227 14.688 1 98.62 106 PRO B C 1
ATOM 3006 O O . PRO B 1 106 ? -0.533 10.234 15.281 1 98.62 106 PRO B O 1
ATOM 3009 N N . PRO B 1 107 ? 1.504 9.422 14.984 1 98.31 107 PRO B N 1
ATOM 3010 C CA . PRO B 1 107 ? 1.341 8.516 16.109 1 98.31 107 PRO B CA 1
ATOM 3011 C C . PRO B 1 107 ? 1.54 9.203 17.469 1 98.31 107 PRO B C 1
ATOM 3013 O O . PRO B 1 107 ? 2.225 8.672 18.344 1 98.31 107 PRO B O 1
ATOM 3016 N N . MET B 1 108 ? 0.88 10.359 17.625 1 97.81 108 MET B N 1
ATOM 3017 C CA . MET B 1 108 ? 0.918 11.094 18.891 1 97.81 108 MET B CA 1
ATOM 3018 C C . MET B 1 108 ? 0.417 10.227 20.031 1 97.81 108 MET B C 1
ATOM 3020 O O . MET B 1 108 ? -0.601 9.547 19.906 1 97.81 108 MET B O 1
ATOM 3024 N N . GLY B 1 109 ? 1.151 10.242 21.172 1 97.56 109 GLY B N 1
ATOM 3025 C CA . GLY B 1 109 ? 0.78 9.461 22.328 1 97.56 109 GLY B CA 1
ATOM 3026 C C . GLY B 1 109 ? 1.352 8.055 22.312 1 97.56 109 GLY B C 1
ATOM 3027 O O . GLY B 1 109 ? 1.279 7.336 23.312 1 97.56 109 GLY B O 1
ATOM 3028 N N . ALA B 1 110 ? 1.979 7.633 21.125 1 97.69 110 ALA B N 1
ATOM 3029 C CA . ALA B 1 110 ? 2.518 6.277 21.016 1 97.69 110 ALA B CA 1
ATOM 3030 C C . ALA B 1 110 ? 3.928 6.289 20.438 1 97.69 110 ALA B C 1
ATOM 3032 O O . ALA B 1 110 ? 4.363 5.309 19.828 1 97.69 110 ALA B O 1
ATOM 3033 N N . THR B 1 111 ? 4.68 7.387 20.547 1 97.19 111 THR B N 1
ATOM 3034 C CA . THR B 1 111 ? 6.012 7.492 19.969 1 97.19 111 THR B CA 1
ATOM 3035 C C . THR B 1 111 ? 6.984 6.539 20.656 1 97.19 111 THR B C 1
ATOM 3037 O O . THR B 1 111 ? 7.98 6.125 20.062 1 97.19 111 THR B O 1
ATOM 3040 N N . GLU B 1 112 ? 6.637 6.164 21.891 1 96.94 112 GLU B N 1
ATOM 3041 C CA . GLU B 1 112 ? 7.547 5.305 22.641 1 96.94 112 GLU B CA 1
ATOM 3042 C C . GLU B 1 112 ? 6.984 3.896 22.781 1 96.94 112 GLU B C 1
ATOM 3044 O O . GLU B 1 112 ? 7.469 3.107 23.594 1 96.94 112 GLU B O 1
ATOM 3049 N N . VAL B 1 113 ? 5.887 3.633 22.125 1 94.75 113 VAL B N 1
ATOM 3050 C CA . VAL B 1 113 ? 5.25 2.322 22.203 1 94.75 113 VAL B CA 1
ATOM 3051 C C . VAL B 1 113 ? 5.695 1.463 21.016 1 94.75 113 VAL B C 1
ATOM 3053 O O . VAL B 1 113 ? 5.48 1.828 19.859 1 94.75 113 VAL B O 1
ATOM 3056 N N . SER B 1 114 ? 6.301 0.35 21.438 1 90.06 114 SER B N 1
ATOM 3057 C CA . SER B 1 114 ? 6.723 -0.583 20.391 1 90.06 114 SER B CA 1
ATOM 3058 C C . SER B 1 114 ? 5.691 -1.691 20.188 1 90.06 114 SER B C 1
ATOM 3060 O O . SER B 1 114 ? 4.902 -1.979 21.094 1 90.06 114 SER B O 1
ATOM 3062 N N . ASN B 1 115 ? 5.559 -2.221 19.078 1 86.94 115 ASN B N 1
ATOM 3063 C CA . ASN B 1 115 ? 4.812 -3.436 18.766 1 86.94 115 ASN B CA 1
ATOM 3064 C C . ASN B 1 115 ? 3.309 -3.213 18.859 1 86.94 115 ASN B C 1
ATOM 3066 O O . ASN B 1 115 ? 2.586 -4.059 19.391 1 86.94 115 ASN B O 1
ATOM 3070 N N . LEU B 1 116 ? 2.814 -1.975 18.594 1 92.88 116 LEU B N 1
ATOM 3071 C CA . LEU B 1 116 ? 1.371 -1.823 18.453 1 92.88 116 LEU B CA 1
ATOM 3072 C C . LEU B 1 116 ? 0.816 -2.824 17.438 1 92.88 116 LEU B C 1
ATOM 3074 O O . LEU B 1 116 ? 1.449 -3.1 16.422 1 92.88 116 LEU B O 1
ATOM 3078 N N . ASP B 1 117 ? -0.308 -3.391 17.781 1 96.06 117 ASP B N 1
ATOM 3079 C CA . ASP B 1 117 ? -1.027 -4.242 16.844 1 96.06 117 ASP B CA 1
ATOM 3080 C C . ASP B 1 117 ? -1.572 -3.422 15.672 1 96.06 117 ASP B C 1
ATOM 3082 O O . ASP B 1 117 ? -2.564 -2.705 15.82 1 96.06 117 ASP B O 1
ATOM 3086 N N . LEU B 1 118 ? -0.997 -3.52 14.555 1 97.69 118 LEU B N 1
ATOM 3087 C CA . LEU B 1 118 ? -1.346 -2.684 13.414 1 97.69 118 LEU B CA 1
ATOM 3088 C C . LEU B 1 118 ? -2.785 -2.93 12.977 1 97.69 118 LEU B C 1
ATOM 3090 O O . LEU B 1 118 ? -3.42 -2.053 12.383 1 97.69 118 LEU B O 1
ATOM 3094 N N . ARG B 1 119 ? -3.314 -4.133 13.211 1 97.69 119 ARG B N 1
ATOM 3095 C CA . ARG B 1 119 ? -4.719 -4.383 12.906 1 97.69 119 ARG B CA 1
ATOM 3096 C C . ARG B 1 119 ? -5.633 -3.508 13.75 1 97.69 119 ARG B C 1
ATOM 3098 O O . ARG B 1 119 ? -6.598 -2.934 13.242 1 97.69 119 ARG B O 1
ATOM 3105 N N . ARG B 1 120 ? -5.27 -3.422 15.016 1 98.12 120 ARG B N 1
ATOM 3106 C CA . ARG B 1 120 ? -6.031 -2.551 15.906 1 98.12 120 ARG B CA 1
ATOM 3107 C C . ARG B 1 120 ? -5.855 -1.087 15.516 1 98.12 120 ARG B C 1
ATOM 3109 O O . ARG B 1 120 ? -6.812 -0.311 15.555 1 98.12 120 ARG B O 1
ATOM 3116 N N . VAL B 1 121 ? -4.656 -0.74 15.188 1 98.56 121 VAL B N 1
ATOM 3117 C CA . VAL B 1 121 ? -4.383 0.625 14.75 1 98.56 121 VAL B CA 1
ATOM 3118 C C . VAL B 1 121 ? -5.23 0.953 13.523 1 98.56 121 VAL B C 1
ATOM 3120 O O . VAL B 1 121 ? -5.789 2.049 13.422 1 98.56 121 VAL B O 1
ATOM 3123 N N . ALA B 1 122 ? -5.352 -0.019 12.594 1 98.88 122 ALA B N 1
ATOM 3124 C CA . ALA B 1 122 ? -6.16 0.184 11.398 1 98.88 122 ALA B CA 1
ATOM 3125 C C . ALA B 1 122 ? -7.629 0.408 11.758 1 98.88 122 ALA B C 1
ATOM 3127 O O . ALA B 1 122 ? -8.305 1.236 11.141 1 98.88 122 ALA B O 1
ATOM 3128 N N . GLU B 1 123 ? -8.109 -0.322 12.734 1 98.62 123 GLU B N 1
ATOM 3129 C CA . GLU B 1 123 ? -9.477 -0.127 13.203 1 98.62 123 GLU B CA 1
ATOM 3130 C C . GLU B 1 123 ? -9.664 1.277 13.766 1 98.62 123 GLU B C 1
ATOM 3132 O O . GLU B 1 123 ? -10.688 1.923 13.508 1 98.62 123 GLU B O 1
ATOM 3137 N N . ARG B 1 124 ? -8.711 1.721 14.555 1 98.81 124 ARG B N 1
ATOM 3138 C 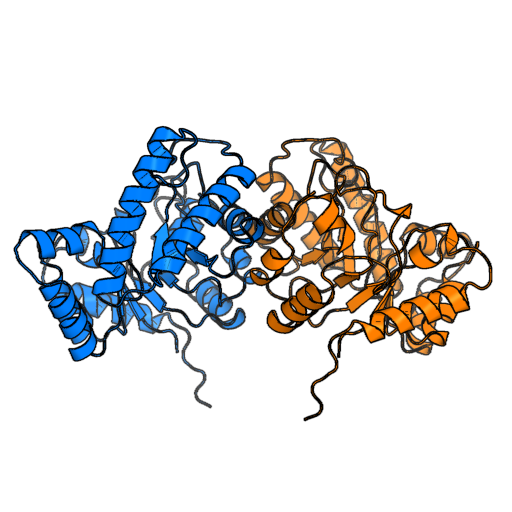CA . ARG B 1 124 ? -8.758 3.066 15.117 1 98.81 124 ARG B CA 1
ATOM 3139 C C . ARG B 1 124 ? -8.719 4.121 14.016 1 98.81 124 ARG B C 1
ATOM 3141 O O . ARG B 1 124 ? -9.453 5.113 14.078 1 98.81 124 ARG B O 1
ATOM 3148 N N . TYR B 1 125 ? -7.898 3.91 13.062 1 98.88 125 TYR B N 1
ATOM 3149 C CA . TYR B 1 125 ? -7.785 4.832 11.938 1 98.88 125 TYR B CA 1
ATOM 3150 C C . TYR B 1 125 ? -9.078 4.867 11.125 1 98.88 125 TYR B C 1
ATOM 3152 O O . TYR B 1 125 ? -9.492 5.926 10.656 1 98.88 125 TYR B O 1
ATOM 3160 N N . HIS B 1 126 ? -9.672 3.652 10.945 1 98.88 126 HIS B N 1
ATOM 3161 C CA . HIS B 1 126 ? -10.977 3.619 10.297 1 98.88 126 HIS B CA 1
ATOM 3162 C C . HIS B 1 126 ? -11.969 4.539 10.992 1 98.88 126 HIS B C 1
ATOM 3164 O O . HIS B 1 126 ? -12.672 5.312 10.344 1 98.88 126 HIS B O 1
ATOM 3170 N N . ALA B 1 127 ? -12 4.457 12.289 1 98.62 127 ALA B N 1
ATOM 3171 C CA . ALA B 1 127 ? -12.898 5.301 13.07 1 98.62 127 ALA B CA 1
ATOM 3172 C C . ALA B 1 127 ? -12.57 6.781 12.883 1 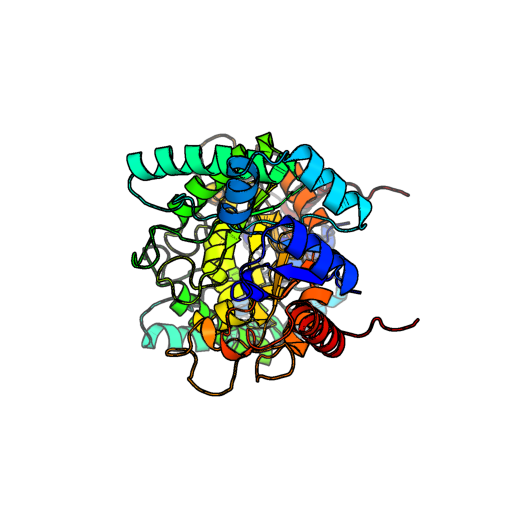98.62 127 ALA B C 1
ATOM 3174 O O . ALA B 1 127 ? -13.469 7.617 12.797 1 98.62 127 ALA B O 1
ATOM 3175 N N . LEU B 1 128 ? -11.328 7.102 12.859 1 98.75 128 LEU B N 1
ATOM 3176 C CA . LEU B 1 128 ? -10.883 8.469 12.633 1 98.75 128 LEU B CA 1
ATOM 3177 C C . LEU B 1 128 ? -11.32 8.969 11.258 1 98.75 128 LEU B C 1
ATOM 3179 O O . LEU B 1 128 ? -11.75 10.117 11.117 1 98.75 128 LEU B O 1
ATOM 3183 N N . CYS B 1 129 ? -11.242 8.102 10.234 1 98.81 129 CYS B N 1
ATOM 3184 C CA . CYS B 1 129 ? -11.688 8.438 8.883 1 98.81 129 CYS B CA 1
ATOM 3185 C C . CYS B 1 129 ? -13.195 8.703 8.859 1 98.81 129 CYS B C 1
ATOM 3187 O O . CYS B 1 129 ? -13.656 9.625 8.188 1 98.81 129 CYS B O 1
ATOM 3189 N N . GLU B 1 130 ? -13.914 7.879 9.602 1 98.62 130 GLU B N 1
ATOM 3190 C CA . GLU B 1 130 ? -15.352 8.109 9.688 1 98.62 130 GLU B CA 1
ATOM 3191 C C . GLU B 1 130 ? -15.664 9.492 10.242 1 98.62 130 GLU B C 1
ATOM 3193 O O . GLU B 1 130 ? -16.531 10.203 9.719 1 98.62 130 GLU B O 1
ATOM 3198 N N . LEU B 1 131 ? -14.977 9.812 11.273 1 98.38 131 LEU B N 1
ATOM 3199 C CA . LEU B 1 131 ? -15.141 11.133 11.875 1 98.38 131 LEU B CA 1
ATOM 3200 C C . LEU B 1 131 ? -14.805 12.234 10.875 1 98.38 131 LEU B C 1
ATOM 3202 O O . LEU B 1 131 ? -15.562 13.195 10.727 1 98.38 131 LEU B O 1
ATOM 3206 N N . GLY B 1 132 ? -13.648 12.109 10.195 1 98.38 132 GLY B N 1
ATOM 3207 C CA . GLY B 1 132 ? -13.227 13.102 9.219 1 98.38 132 GLY B CA 1
ATOM 3208 C C . GLY B 1 132 ? -14.227 13.281 8.086 1 98.38 132 GLY B C 1
ATOM 3209 O O . GLY B 1 132 ? -14.422 14.391 7.598 1 98.38 132 GLY B O 1
ATOM 3210 N N . HIS B 1 133 ? -14.852 12.172 7.711 1 97.75 133 HIS B N 1
ATOM 3211 C CA . HIS B 1 133 ? -15.828 12.18 6.625 1 97.75 133 HIS B CA 1
ATOM 3212 C C . HIS B 1 133 ? -16.969 13.133 6.926 1 97.75 133 HIS B C 1
ATOM 3214 O O . HIS B 1 133 ? -17.5 13.781 6.02 1 97.75 133 HIS B O 1
ATOM 3220 N N . GLU B 1 134 ? -17.312 13.305 8.172 1 96.94 134 GLU B N 1
ATOM 3221 C CA . GLU B 1 134 ? -18.406 14.172 8.602 1 96.94 134 GLU B CA 1
ATOM 3222 C C . GLU B 1 134 ? -18.078 15.641 8.336 1 96.94 134 GLU B C 1
ATOM 3224 O O . GLU B 1 134 ? -18.984 16.469 8.148 1 96.94 134 GLU B O 1
ATOM 3229 N N . PHE B 1 135 ? -16.812 16 8.305 1 96.81 135 PHE B N 1
ATOM 3230 C CA . PHE B 1 135 ? -16.391 17.391 8.18 1 96.81 135 PHE B CA 1
ATOM 3231 C C . PHE B 1 135 ? -15.789 17.656 6.809 1 96.81 135 PHE B C 1
ATOM 3233 O O . PHE B 1 135 ? -15.414 18.797 6.496 1 96.81 135 PHE B O 1
ATOM 3240 N N . GLY B 1 136 ? -15.68 16.562 6.008 1 97.94 136 GLY B N 1
ATOM 3241 C CA . GLY B 1 136 ? -14.961 16.719 4.75 1 97.94 136 GLY B CA 1
ATOM 3242 C C . GLY B 1 136 ? -13.477 16.938 4.941 1 97.94 136 GLY B C 1
ATOM 3243 O O . GLY B 1 136 ? -12.844 17.672 4.18 1 97.94 136 GLY B O 1
ATOM 3244 N N . VAL B 1 137 ? -12.922 16.484 6.016 1 98.69 137 VAL B N 1
ATOM 3245 C CA . VAL B 1 137 ? -11.5 16.562 6.344 1 98.69 137 VAL B CA 1
ATOM 3246 C C . VAL B 1 137 ? -10.922 15.164 6.508 1 98.69 137 VAL B C 1
ATOM 3248 O O . VAL B 1 137 ? -11.242 14.461 7.469 1 98.69 137 VAL B O 1
ATOM 3251 N N . ARG B 1 138 ? -10.094 14.742 5.645 1 98.62 138 ARG B N 1
ATOM 3252 C CA . ARG B 1 138 ? -9.5 13.406 5.688 1 98.62 138 ARG B CA 1
ATOM 3253 C C . ARG B 1 138 ? -8.266 13.391 6.578 1 98.62 138 ARG B C 1
ATOM 3255 O O . ARG B 1 138 ? -7.363 14.219 6.418 1 98.62 138 ARG B O 1
ATOM 3262 N N . PRO B 1 139 ? -8.25 12.492 7.559 1 98.88 139 PRO B N 1
ATOM 3263 C CA . PRO B 1 139 ? -7.012 12.32 8.32 1 98.88 139 PRO B CA 1
ATOM 3264 C C . PRO B 1 139 ? -5.961 11.508 7.566 1 98.88 139 PRO B C 1
ATOM 3266 O O . PRO B 1 139 ? -6.293 10.523 6.906 1 98.88 139 PRO B O 1
ATOM 3269 N N . LEU B 1 140 ? -4.754 11.938 7.586 1 98.88 140 LEU B N 1
ATOM 3270 C CA . LEU B 1 140 ? -3.652 11.25 6.926 1 98.88 140 LEU B CA 1
ATOM 3271 C C . LEU B 1 140 ? -2.814 10.477 7.938 1 98.88 140 LEU B C 1
ATOM 3273 O O . LEU B 1 140 ? -2.205 11.062 8.828 1 98.88 140 LEU B O 1
ATOM 3277 N N . VAL B 1 141 ? -2.834 9.156 7.867 1 98.88 141 VAL B N 1
ATOM 3278 C CA . VAL B 1 141 ? -1.928 8.406 8.734 1 98.88 141 VAL B CA 1
ATOM 3279 C C . VAL B 1 141 ? -0.483 8.797 8.422 1 98.88 141 VAL B C 1
ATOM 3281 O O . VAL B 1 141 ? 0 8.578 7.312 1 98.88 141 VAL B O 1
ATOM 3284 N N . GLU B 1 142 ? 0.179 9.336 9.43 1 98.88 142 GLU B N 1
ATOM 3285 C CA . GLU B 1 142 ? 1.455 9.992 9.164 1 98.88 142 GLU B CA 1
ATOM 3286 C C . GLU B 1 142 ? 2.625 9.156 9.672 1 98.88 142 GLU B C 1
ATOM 3288 O O . GLU B 1 142 ? 2.582 8.633 10.789 1 98.88 142 GLU B O 1
ATOM 3293 N N . VAL B 1 143 ? 3.678 9.078 8.859 1 98.81 143 VAL B N 1
ATOM 3294 C CA . VAL B 1 143 ? 4.934 8.438 9.234 1 98.81 143 VAL B CA 1
ATOM 3295 C C . VAL B 1 143 ? 5.785 9.398 10.055 1 98.81 143 VAL B C 1
ATOM 3297 O O . VAL B 1 143 ? 6.113 10.5 9.594 1 98.81 143 VAL B O 1
ATOM 3300 N N . TRP B 1 144 ? 6.09 9.008 11.281 1 98.56 144 TRP B N 1
ATOM 3301 C CA . TRP B 1 144 ? 7.078 9.703 12.102 1 98.56 144 TRP B CA 1
ATOM 3302 C C . TRP B 1 144 ? 8.32 8.836 12.305 1 98.56 144 TRP B C 1
ATOM 3304 O O . TRP B 1 144 ? 8.328 7.941 13.148 1 98.56 144 TRP B O 1
ATOM 3314 N N . GLY B 1 145 ? 9.359 9.172 1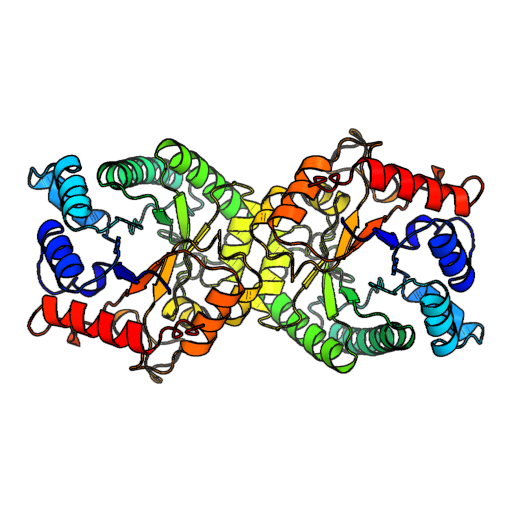1.602 1 98.38 145 GLY B N 1
ATOM 3315 C CA . GLY B 1 145 ? 10.539 8.328 11.531 1 98.38 145 GLY B CA 1
ATOM 3316 C C . GLY B 1 145 ? 11.211 8.125 12.875 1 98.38 145 GLY B C 1
ATOM 3317 O O . GLY B 1 145 ? 11.883 7.121 13.094 1 98.38 145 GLY B O 1
ATOM 3318 N N . PHE B 1 146 ? 11.055 9.016 13.82 1 97.75 146 PHE B N 1
ATOM 3319 C CA . PHE B 1 146 ? 11.703 8.922 15.117 1 97.75 146 PHE B CA 1
ATOM 3320 C C . PHE B 1 146 ? 10.875 8.094 16.078 1 97.75 146 PHE B C 1
ATOM 3322 O O . PHE B 1 146 ? 11.344 7.715 17.156 1 97.75 146 PHE B O 1
ATOM 3329 N N . SER B 1 147 ? 9.539 7.887 15.766 1 98.06 147 SER B N 1
ATOM 3330 C CA . SER B 1 147 ? 8.617 7.152 16.625 1 98.06 147 SER B CA 1
ATOM 3331 C C . SER B 1 147 ? 8.906 5.652 16.594 1 98.06 147 SER B C 1
ATOM 3333 O O . SER B 1 147 ? 9.539 5.156 15.656 1 98.06 147 SER B O 1
ATOM 3335 N N . GLN B 1 148 ? 8.555 4.969 17.609 1 97 148 GLN B N 1
ATOM 3336 C CA . GLN B 1 148 ? 8.617 3.51 17.562 1 97 148 GLN B CA 1
ATOM 3337 C C . GLN B 1 148 ? 7.414 2.928 16.844 1 97 148 GLN B C 1
ATOM 3339 O O . GLN B 1 148 ? 7.477 1.809 16.328 1 97 148 GLN B O 1
ATOM 3344 N N . SER B 1 149 ? 6.281 3.76 16.844 1 97.44 149 SER B N 1
ATOM 3345 C CA . SER B 1 149 ? 5.078 3.406 16.109 1 97.44 149 SER B CA 1
ATOM 3346 C C . SER B 1 149 ? 4.922 4.277 14.859 1 97.44 149 SER B C 1
ATOM 3348 O O . SER B 1 149 ? 5.137 5.492 14.914 1 97.44 149 SER B O 1
ATOM 3350 N N . LEU B 1 150 ? 4.531 3.592 13.742 1 98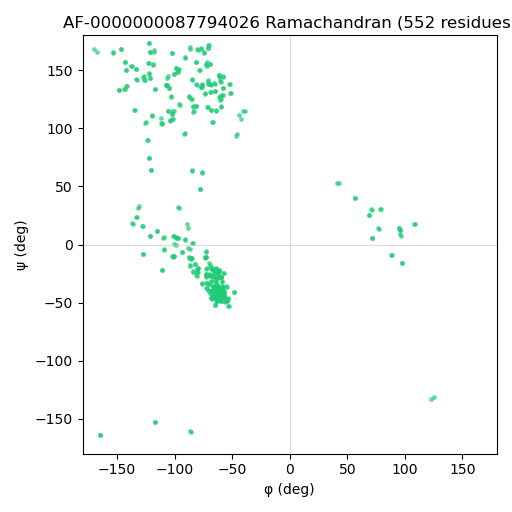.44 150 LEU B N 1
ATOM 3351 C CA . LEU B 1 150 ? 4.348 4.258 12.461 1 98.44 150 LEU B CA 1
ATOM 3352 C C . LEU B 1 150 ? 5.617 4.988 12.031 1 98.44 150 LEU B C 1
ATOM 3354 O O . LEU B 1 150 ? 5.562 6.148 11.617 1 98.44 150 LEU B O 1
ATOM 3358 N N . SER B 1 151 ? 6.777 4.359 12.266 1 98.25 151 SER B N 1
ATOM 3359 C CA . SER B 1 151 ? 8.07 4.93 11.891 1 98.25 151 SER B CA 1
ATOM 3360 C C . SER B 1 151 ? 8.422 4.59 10.445 1 98.25 151 SER B C 1
ATOM 3362 O O . SER B 1 151 ? 9.336 5.18 9.875 1 98.25 151 SER B O 1
ATOM 3364 N N . ARG B 1 152 ? 7.613 3.631 9.875 1 98.38 152 ARG B N 1
ATOM 3365 C CA . ARG B 1 152 ? 7.914 3.096 8.555 1 98.38 152 ARG B CA 1
ATOM 3366 C C . ARG B 1 152 ? 6.742 3.301 7.598 1 98.38 152 ARG B C 1
ATOM 3368 O O . ARG B 1 152 ? 5.582 3.221 8.008 1 98.38 152 ARG B O 1
ATOM 3375 N N . LEU B 1 153 ? 7.094 3.5 6.336 1 98.94 153 LEU B N 1
ATOM 3376 C CA . LEU B 1 153 ? 6.07 3.635 5.301 1 98.94 153 LEU B CA 1
ATOM 3377 C C . LEU B 1 153 ? 5.191 2.391 5.238 1 98.94 153 LEU B C 1
ATOM 3379 O O . LEU B 1 153 ? 3.98 2.49 5.035 1 98.94 153 LEU B O 1
ATOM 3383 N N . GLY B 1 154 ? 5.801 1.224 5.445 1 98.88 154 GLY B N 1
ATOM 3384 C CA . GLY B 1 154 ? 5.066 -0.03 5.426 1 98.88 154 GLY B CA 1
ATOM 3385 C C . GLY B 1 154 ? 3.984 -0.105 6.488 1 98.88 154 GLY B C 1
ATOM 3386 O O . GLY B 1 154 ? 2.916 -0.674 6.258 1 98.88 154 GLY B O 1
ATOM 3387 N N . GLU B 1 155 ? 4.262 0.43 7.656 1 98.81 155 GLU B N 1
ATOM 3388 C CA . GLU B 1 155 ? 3.258 0.45 8.719 1 98.81 155 GLU B CA 1
ATOM 3389 C C . GLU B 1 155 ? 2.061 1.312 8.328 1 98.81 155 GLU B C 1
ATOM 3391 O O . GLU B 1 155 ? 0.912 0.922 8.547 1 98.81 155 GLU B O 1
ATOM 3396 N N . ALA B 1 156 ? 2.359 2.482 7.789 1 98.94 156 ALA B N 1
ATOM 3397 C CA . ALA B 1 156 ? 1.281 3.361 7.344 1 98.94 156 ALA B CA 1
ATOM 3398 C C . ALA B 1 156 ? 0.469 2.715 6.227 1 98.94 156 ALA B C 1
ATOM 3400 O O . ALA B 1 156 ? -0.76 2.816 6.203 1 98.94 156 ALA B O 1
ATOM 3401 N N . ALA B 1 157 ? 1.164 2.021 5.309 1 98.94 157 ALA B N 1
ATOM 3402 C CA . ALA B 1 157 ? 0.485 1.307 4.23 1 98.94 157 ALA B CA 1
ATOM 3403 C C . ALA B 1 157 ? -0.429 0.219 4.785 1 98.94 157 ALA B C 1
ATOM 3405 O O . ALA B 1 157 ? -1.574 0.077 4.348 1 98.94 157 ALA B O 1
ATOM 3406 N N . PHE B 1 158 ? 0.1 -0.525 5.75 1 98.94 158 PHE B N 1
ATOM 3407 C CA . PHE B 1 158 ? -0.696 -1.55 6.414 1 98.94 158 PHE B CA 1
ATOM 3408 C C . PHE B 1 158 ? -1.979 -0.955 6.98 1 98.94 158 PHE B C 1
ATOM 3410 O O . PHE B 1 158 ? -3.072 -1.468 6.727 1 98.94 158 PHE B O 1
ATOM 3417 N N . VAL B 1 159 ? -1.825 0.133 7.668 1 98.94 159 VAL B N 1
ATOM 3418 C CA . VAL B 1 159 ? -2.943 0.751 8.375 1 98.94 159 VAL B CA 1
ATOM 3419 C C . VAL B 1 159 ? -3.959 1.283 7.363 1 98.94 159 VAL B C 1
ATOM 3421 O O . VAL B 1 159 ? -5.164 1.065 7.516 1 98.94 159 VAL B O 1
ATOM 3424 N N . ALA B 1 160 ? -3.488 1.951 6.336 1 98.94 160 ALA B N 1
ATOM 3425 C CA . ALA B 1 160 ? -4.379 2.494 5.312 1 98.94 160 ALA B CA 1
ATOM 3426 C C . ALA B 1 160 ? -5.148 1.379 4.609 1 98.94 160 ALA B C 1
ATOM 3428 O O . ALA B 1 160 ? -6.371 1.457 4.461 1 98.94 160 ALA B O 1
ATOM 3429 N N . VAL B 1 161 ? -4.465 0.322 4.234 1 98.94 161 VAL B N 1
ATOM 3430 C CA . VAL B 1 161 ? -5.051 -0.799 3.508 1 98.94 161 VAL B CA 1
ATOM 3431 C C . VAL B 1 161 ? -6.102 -1.484 4.379 1 98.94 161 VAL B C 1
ATOM 3433 O O . VAL B 1 161 ? -7.238 -1.689 3.945 1 98.94 161 VAL B O 1
ATOM 3436 N N . GLU B 1 162 ? -5.762 -1.732 5.605 1 98.94 162 GLU B N 1
ATOM 3437 C CA . GLU B 1 162 ? -6.613 -2.551 6.465 1 98.94 162 GLU B CA 1
ATOM 3438 C C . GLU B 1 162 ? -7.746 -1.726 7.07 1 98.94 162 GLU B C 1
ATOM 3440 O O . GLU B 1 162 ? -8.719 -2.279 7.59 1 98.94 162 GLU B O 1
ATOM 3445 N N . SER B 1 163 ? -7.617 -0.375 7.035 1 98.88 163 SER B N 1
ATOM 3446 C CA . SER B 1 163 ? -8.75 0.44 7.473 1 98.88 163 SER B CA 1
ATOM 3447 C C . SER B 1 163 ? -9.961 0.23 6.574 1 98.88 163 SER B C 1
ATOM 3449 O O . SER B 1 163 ? -11.102 0.349 7.023 1 98.88 163 SER B O 1
ATOM 3451 N N . GLY B 1 164 ? -9.672 0.044 5.262 1 98.69 164 GLY B N 1
ATOM 3452 C CA . GLY B 1 164 ? -10.727 -0.214 4.293 1 98.69 164 GLY B CA 1
ATOM 3453 C C . GLY B 1 164 ? -11.586 1.005 4.008 1 98.69 164 GLY B C 1
ATOM 3454 O O . GLY B 1 164 ? -12.594 0.909 3.305 1 98.69 164 GLY B O 1
ATOM 3455 N N . HIS B 1 165 ? -11.203 2.107 4.57 1 98.75 165 HIS B N 1
ATOM 3456 C CA . HIS B 1 165 ? -12.031 3.297 4.406 1 98.75 165 HIS B CA 1
ATOM 3457 C C . HIS B 1 165 ? -11.703 4.02 3.102 1 98.75 165 HIS B C 1
ATOM 3459 O O . HIS B 1 165 ? -10.539 4.129 2.725 1 98.75 165 HIS B O 1
ATOM 3465 N N . GLU B 1 166 ? -12.641 4.539 2.43 1 97.81 166 GLU B N 1
ATOM 3466 C CA . GLU B 1 166 ? -12.461 5.199 1.14 1 97.81 166 GLU B CA 1
ATOM 3467 C C . GLU B 1 166 ? -11.609 6.457 1.278 1 97.81 166 GLU B C 1
ATOM 3469 O O . GLU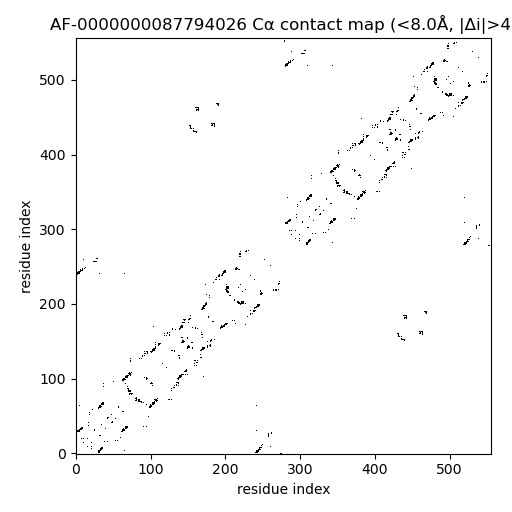 B 1 166 ? -10.938 6.871 0.328 1 97.81 166 GLU B O 1
ATOM 3474 N N . ASP B 1 167 ? -11.547 7.035 2.504 1 98.44 167 ASP B N 1
ATOM 3475 C CA . ASP B 1 167 ? -10.82 8.281 2.73 1 98.44 167 ASP B CA 1
ATOM 3476 C C . ASP B 1 167 ? -9.422 8.008 3.275 1 98.44 167 ASP B C 1
ATOM 3478 O O . ASP B 1 167 ? -8.703 8.938 3.656 1 98.44 167 ASP B O 1
ATOM 3482 N N . ALA B 1 168 ? -9.031 6.707 3.342 1 98.75 168 ALA B N 1
ATOM 3483 C CA . ALA B 1 168 ? -7.715 6.371 3.877 1 98.75 168 ALA B CA 1
ATOM 3484 C C . ALA B 1 168 ? -6.605 6.996 3.035 1 98.75 168 ALA B C 1
ATOM 3486 O O . ALA B 1 168 ? -6.586 6.844 1.812 1 98.75 168 ALA B O 1
ATOM 3487 N N . CYS B 1 169 ? -5.711 7.723 3.701 1 98.69 169 CYS B N 1
ATOM 3488 C CA . CYS B 1 169 ? -4.574 8.375 3.066 1 98.69 169 CYS B CA 1
ATOM 3489 C C . CYS B 1 169 ? -3.342 8.32 3.965 1 98.69 169 CYS B C 1
ATOM 3491 O O . CYS B 1 169 ? -3.461 8.133 5.176 1 98.69 169 CYS B O 1
ATOM 3493 N N . ILE B 1 170 ? -2.217 8.445 3.328 1 98.94 170 ILE B N 1
ATOM 3494 C CA . ILE B 1 170 ? -0.927 8.391 4.008 1 98.94 170 ILE B CA 1
ATOM 3495 C C . ILE B 1 170 ? -0.207 9.727 3.859 1 98.94 170 ILE B C 1
ATOM 3497 O O . ILE B 1 170 ? -0.252 10.352 2.795 1 98.94 170 ILE B O 1
ATOM 3501 N N . LEU B 1 171 ? 0.322 10.234 4.902 1 98.94 171 LEU B N 1
ATOM 3502 C CA . LEU B 1 171 ? 1.242 11.367 4.863 1 98.94 171 LEU B CA 1
ATOM 3503 C C . LEU B 1 171 ? 2.68 10.906 5.078 1 98.94 171 LEU B C 1
ATOM 3505 O O . LEU B 1 171 ? 3.037 10.453 6.168 1 98.94 171 LEU B O 1
ATOM 3509 N N . ALA B 1 172 ? 3.443 10.914 4.023 1 98.81 172 ALA B N 1
ATOM 3510 C CA . ALA B 1 172 ? 4.875 10.625 4.094 1 98.81 172 ALA B CA 1
ATOM 3511 C C . ALA B 1 172 ? 5.699 11.906 4.02 1 98.81 172 ALA B C 1
ATOM 3513 O O . ALA B 1 172 ? 5.148 13 3.844 1 98.81 172 ALA B O 1
ATOM 3514 N N . ASP B 1 173 ? 6.879 11.844 4.355 1 98.75 173 ASP B N 1
ATOM 3515 C CA . ASP B 1 173 ? 7.832 12.938 4.547 1 98.75 173 ASP B CA 1
ATOM 3516 C C . ASP B 1 173 ? 9.25 12.492 4.199 1 98.75 173 ASP B C 1
ATOM 3518 O O . ASP B 1 173 ? 9.719 11.461 4.676 1 98.75 173 ASP B O 1
ATOM 3522 N N . VAL B 1 174 ? 9.992 13.312 3.398 1 98.88 174 VAL B N 1
ATOM 3523 C CA . VAL B 1 174 ? 11.344 12.984 2.949 1 98.88 174 VAL B CA 1
ATOM 3524 C C . VAL B 1 174 ? 12.219 12.648 4.152 1 98.88 174 VAL B C 1
ATOM 3526 O O . VAL B 1 174 ? 12.859 11.594 4.184 1 98.88 174 VAL B O 1
ATOM 3529 N N . TYR B 1 175 ? 12.258 13.492 5.105 1 98.81 175 TYR B N 1
ATOM 3530 C CA . TYR B 1 175 ? 13.062 13.305 6.309 1 98.81 175 TYR B CA 1
ATOM 3531 C C . TYR B 1 175 ? 12.594 12.078 7.086 1 98.81 175 TYR B C 1
ATOM 3533 O O . TYR B 1 175 ? 13.414 11.266 7.523 1 98.81 175 TYR B O 1
ATOM 3541 N N . HIS B 1 176 ? 11.266 11.828 7.262 1 98.88 176 HIS B N 1
ATOM 3542 C CA . HIS B 1 176 ? 10.75 10.742 8.094 1 98.88 176 HIS B CA 1
ATOM 3543 C C . HIS B 1 176 ? 10.977 9.391 7.426 1 98.88 176 HIS B C 1
ATOM 3545 O O . HIS B 1 176 ? 11.203 8.391 8.109 1 98.88 176 HIS B O 1
ATOM 3551 N N . LEU B 1 177 ? 10.914 9.359 6.082 1 98.88 177 LEU B N 1
ATOM 3552 C CA . LEU B 1 177 ? 11.266 8.109 5.41 1 98.88 177 LEU B CA 1
ATOM 3553 C C . LEU B 1 177 ? 12.711 7.727 5.703 1 98.88 177 LEU B C 1
ATOM 3555 O O . LEU B 1 177 ? 13 6.57 6.02 1 98.88 177 LEU B O 1
ATOM 3559 N N . HIS B 1 178 ? 13.625 8.75 5.656 1 98.69 178 HIS B N 1
ATOM 3560 C CA . HIS B 1 178 ? 15.031 8.531 5.965 1 98.69 178 HIS B CA 1
ATOM 3561 C C . HIS B 1 178 ? 15.219 8.125 7.422 1 98.69 178 HIS B C 1
ATOM 3563 O O . HIS B 1 178 ? 15.797 7.07 7.711 1 98.69 178 HIS B O 1
ATOM 3569 N N . LYS B 1 179 ? 14.656 8.914 8.336 1 98.69 179 LYS B N 1
ATOM 3570 C CA . LYS B 1 179 ? 14.82 8.711 9.773 1 98.69 179 LYS B CA 1
ATOM 3571 C C . LYS B 1 179 ? 14.273 7.359 10.211 1 98.69 179 LYS B C 1
ATOM 3573 O O . LYS B 1 179 ? 14.883 6.664 11.023 1 98.69 179 LYS B O 1
ATOM 3578 N N . GLY B 1 180 ? 13.156 6.953 9.664 1 98.25 180 GLY B N 1
ATOM 3579 C CA . GLY B 1 180 ? 12.523 5.695 10.023 1 98.25 180 GLY B CA 1
ATOM 3580 C C . GLY B 1 180 ? 13.148 4.492 9.344 1 98.25 180 GLY B C 1
ATOM 3581 O O . GLY B 1 180 ? 12.93 3.355 9.766 1 98.25 180 GLY B O 1
ATOM 3582 N N . GLY B 1 181 ? 13.836 4.754 8.188 1 98.38 181 GLY B N 1
ATOM 3583 C CA . GLY B 1 181 ? 14.555 3.678 7.52 1 98.38 181 GLY B CA 1
ATOM 3584 C C . GLY B 1 181 ? 13.75 3.041 6.398 1 98.38 181 GLY B C 1
ATOM 3585 O O . GLY B 1 181 ? 14.094 1.952 5.93 1 98.38 181 GLY B O 1
ATOM 3586 N N . SER B 1 182 ? 12.664 3.605 5.965 1 98.62 182 SER B N 1
ATOM 3587 C CA . SER B 1 182 ? 11.93 3.086 4.816 1 98.62 182 SER B CA 1
ATOM 3588 C C . SER B 1 182 ? 12.617 3.443 3.506 1 98.62 182 SER B C 1
ATOM 3590 O O . SER B 1 182 ? 13.117 4.559 3.344 1 98.62 182 SER B O 1
ATOM 3592 N N . PRO B 1 183 ? 12.719 2.49 2.592 1 98.69 183 PRO B N 1
ATOM 3593 C CA . PRO B 1 183 ? 13.133 2.895 1.247 1 98.69 183 PRO B CA 1
ATOM 3594 C C . PRO B 1 183 ? 12.117 3.805 0.564 1 98.69 183 PRO B C 1
ATOM 3596 O O . PRO B 1 183 ? 10.914 3.512 0.569 1 98.69 183 PRO B O 1
ATOM 3599 N N . HIS B 1 184 ? 12.594 4.895 -0.007 1 98.69 184 HIS B N 1
ATOM 3600 C CA . HIS B 1 184 ? 11.68 5.797 -0.692 1 98.69 184 HIS B CA 1
ATOM 3601 C C . HIS B 1 184 ? 11.039 5.117 -1.898 1 98.69 184 HIS B C 1
ATOM 3603 O O . HIS B 1 184 ? 9.938 5.484 -2.312 1 98.69 184 HIS B O 1
ATOM 3609 N N . SER B 1 185 ? 11.719 4.055 -2.465 1 98.81 185 SER B N 1
ATOM 3610 C CA . SER B 1 185 ? 11.188 3.336 -3.617 1 98.81 185 SER B CA 1
ATOM 3611 C C . SER B 1 185 ? 9.875 2.635 -3.271 1 98.81 185 SER B C 1
ATOM 3613 O O . SER B 1 185 ? 9.086 2.309 -4.16 1 98.81 185 SER B O 1
ATOM 3615 N N . GLY B 1 186 ? 9.664 2.426 -1.962 1 98.88 186 GLY B N 1
ATOM 3616 C CA . GLY B 1 186 ? 8.422 1.807 -1.523 1 98.88 186 GLY B CA 1
ATOM 3617 C C . GLY B 1 186 ? 7.191 2.621 -1.874 1 98.88 186 GLY B C 1
ATOM 3618 O O . GLY B 1 186 ? 6.086 2.084 -1.945 1 98.88 186 GLY B O 1
ATOM 3619 N N . LEU B 1 187 ? 7.355 3.936 -2.088 1 98.88 187 LEU B N 1
ATOM 3620 C CA . LEU B 1 187 ? 6.262 4.809 -2.502 1 98.88 187 LEU B CA 1
ATOM 3621 C C . LEU B 1 187 ? 5.633 4.312 -3.799 1 98.88 187 LEU B C 1
ATOM 3623 O O . LEU B 1 187 ? 4.441 4.539 -4.043 1 98.88 187 LEU B O 1
ATOM 3627 N N . SER B 1 188 ? 6.352 3.582 -4.602 1 98.81 188 SER B N 1
ATOM 3628 C CA . SER B 1 188 ? 5.906 3.16 -5.922 1 98.81 188 SER B CA 1
ATOM 3629 C C . SER B 1 188 ? 4.758 2.16 -5.828 1 98.81 188 SER B C 1
ATOM 3631 O O . SER B 1 188 ? 4.023 1.953 -6.797 1 98.81 188 SER B O 1
ATOM 3633 N N . VAL B 1 189 ? 4.633 1.546 -4.672 1 98.88 189 VAL B N 1
ATOM 3634 C CA . VAL B 1 189 ? 3.621 0.511 -4.484 1 98.88 189 VAL B CA 1
ATOM 3635 C C . VAL B 1 189 ? 2.26 1.158 -4.234 1 98.88 189 VAL B C 1
ATOM 3637 O O . VAL B 1 189 ? 1.22 0.519 -4.414 1 98.88 189 VAL B O 1
ATOM 3640 N N . LEU B 1 190 ? 2.227 2.391 -3.834 1 98.88 190 LEU B N 1
ATOM 3641 C CA . LEU B 1 190 ? 1.021 3.082 -3.385 1 98.88 190 LEU B CA 1
ATOM 3642 C C . LEU B 1 190 ? 0.438 3.938 -4.504 1 98.88 190 LEU B C 1
ATOM 3644 O O . LEU B 1 190 ? 1.173 4.434 -5.359 1 98.88 190 LEU B O 1
ATOM 3648 N N . ARG B 1 191 ? -0.818 4.156 -4.504 1 98.62 191 ARG B N 1
ATOM 3649 C CA . ARG B 1 191 ? -1.467 5.055 -5.453 1 98.62 191 ARG B CA 1
ATOM 3650 C C . ARG B 1 191 ? -1.33 6.508 -5.012 1 98.62 191 ARG B C 1
ATOM 3652 O O . ARG B 1 191 ? -1.522 6.828 -3.834 1 98.62 191 ARG B O 1
ATOM 3659 N N . GLY B 1 192 ? -1.047 7.352 -5.996 1 98.19 192 GLY B N 1
ATOM 3660 C CA . GLY B 1 192 ? -0.888 8.766 -5.711 1 98.19 192 GLY B CA 1
ATOM 3661 C C . GLY B 1 192 ? -2.127 9.398 -5.102 1 98.19 192 GLY B C 1
ATOM 3662 O O . GLY B 1 192 ? -2.027 10.328 -4.305 1 98.19 192 GLY B O 1
ATOM 3663 N N . ALA B 1 193 ? -3.309 8.859 -5.402 1 97.81 193 ALA B N 1
ATOM 3664 C CA . ALA B 1 193 ? -4.586 9.375 -4.91 1 97.81 193 ALA B CA 1
ATOM 3665 C C . ALA B 1 193 ? -4.684 9.227 -3.393 1 97.81 193 ALA B C 1
ATOM 3667 O O . ALA B 1 193 ? -5.461 9.938 -2.746 1 97.81 193 ALA B O 1
ATOM 3668 N N . HIS B 1 194 ? -3.895 8.32 -2.801 1 98.62 194 HIS B N 1
ATOM 3669 C CA . HIS B 1 194 ? -3.92 8.094 -1.361 1 98.62 194 HIS B CA 1
ATOM 3670 C C . HIS B 1 194 ? -2.752 8.789 -0.671 1 98.62 194 HIS B C 1
ATOM 3672 O O . HIS B 1 194 ? -2.482 8.539 0.505 1 98.62 194 HIS B O 1
ATOM 3678 N N . LEU B 1 195 ? -1.997 9.594 -1.385 1 98.38 195 LEU B N 1
ATOM 3679 C CA . LEU B 1 195 ? -0.957 10.492 -0.888 1 98.38 195 LEU B CA 1
ATOM 3680 C C . LEU B 1 195 ? -1.268 11.938 -1.25 1 98.38 195 LEU B C 1
ATOM 3682 O O . LEU B 1 195 ? -0.499 12.578 -1.969 1 98.38 195 LEU B O 1
ATOM 3686 N N . PRO B 1 196 ? -2.342 12.523 -0.747 1 98.12 196 PRO B N 1
ATOM 3687 C CA . PRO B 1 196 ? -2.771 13.844 -1.209 1 98.12 196 PRO B CA 1
ATOM 3688 C C . PRO B 1 196 ? -1.858 14.969 -0.716 1 98.12 196 PRO B C 1
ATOM 3690 O O . PRO B 1 196 ? -1.992 16.109 -1.151 1 98.12 196 PRO B O 1
ATOM 3693 N N . LEU B 1 197 ? -1.003 14.703 0.169 1 98.56 197 LEU B N 1
ATOM 3694 C CA . LEU B 1 197 ? -0.016 15.617 0.729 1 98.56 197 LEU B CA 1
ATOM 3695 C C . LEU B 1 197 ? 1.309 14.906 0.979 1 98.56 197 LEU B C 1
ATOM 3697 O O . LEU B 1 197 ? 1.323 13.75 1.404 1 98.56 197 LEU B O 1
ATOM 3701 N N . PHE B 1 198 ? 2.389 15.5 0.652 1 98.81 198 PHE B N 1
ATOM 3702 C CA . PHE B 1 198 ? 3.727 14.953 0.855 1 98.81 198 PHE B CA 1
ATOM 3703 C C . PHE B 1 198 ? 4.66 16 1.433 1 98.81 198 PHE B C 1
ATOM 3705 O O . PHE B 1 198 ? 4.855 17.062 0.832 1 98.81 198 PHE B O 1
ATOM 3712 N N . HIS B 1 199 ? 5.137 15.789 2.635 1 98.94 199 HIS B N 1
ATOM 3713 C CA . HIS B 1 199 ? 6.055 16.75 3.229 1 98.94 199 HIS B CA 1
ATOM 3714 C C . HIS B 1 199 ? 7.434 16.672 2.584 1 98.94 199 HIS B C 1
ATOM 3716 O O . HIS B 1 199 ? 8.016 15.586 2.48 1 98.94 199 HIS B O 1
ATOM 3722 N N . VAL B 1 200 ? 7.934 17.859 2.182 1 98.81 200 VAL B N 1
ATOM 3723 C CA . VAL B 1 200 ? 9.227 17.906 1.498 1 98.81 200 VAL B CA 1
ATOM 3724 C C . VAL B 1 200 ? 10.188 18.781 2.281 1 98.81 200 VAL B C 1
ATOM 3726 O O . VAL B 1 200 ? 9.789 19.797 2.855 1 98.81 200 VAL B O 1
ATOM 3729 N N . ASN B 1 201 ? 11.297 18.406 2.275 1 98.88 201 ASN B N 1
ATOM 3730 C CA . ASN B 1 201 ? 12.5 18.984 2.867 1 98.88 201 ASN B CA 1
ATOM 3731 C C . ASN B 1 201 ? 13.766 18.359 2.295 1 98.88 201 ASN B C 1
ATOM 3733 O O . ASN B 1 201 ? 13.758 17.844 1.173 1 98.88 201 ASN B O 1
ATOM 3737 N N . ASP B 1 202 ? 14.812 18.547 2.943 1 98.94 202 ASP B N 1
ATOM 3738 C CA . ASP B 1 202 ? 16.078 17.844 2.707 1 98.94 202 ASP B CA 1
ATOM 3739 C C . ASP B 1 202 ? 16.844 17.641 4.012 1 98.94 202 ASP B C 1
ATOM 3741 O O . ASP B 1 202 ? 16.375 18.047 5.082 1 98.94 202 ASP B O 1
ATOM 3745 N N . TYR B 1 203 ? 17.844 16.844 3.969 1 98.88 203 TYR B N 1
ATOM 3746 C CA . TYR B 1 203 ? 18.641 16.625 5.168 1 98.88 203 TYR B CA 1
ATOM 3747 C C . TYR B 1 203 ? 20.109 16.5 4.82 1 98.88 203 TYR B C 1
ATOM 3749 O O . TYR B 1 203 ? 20.469 16.078 3.719 1 98.88 203 TYR B O 1
ATOM 3757 N N . PRO B 1 204 ? 21 16.906 5.762 1 98.5 204 PRO B N 1
ATOM 3758 C CA . PRO B 1 204 ? 22.438 16.844 5.5 1 98.5 204 PRO B CA 1
ATOM 3759 C C . PRO B 1 204 ? 22.984 15.422 5.566 1 98.5 204 PRO B C 1
ATOM 3761 O O . PRO B 1 204 ? 22.297 14.508 6.039 1 98.5 204 PRO B O 1
ATOM 3764 N N . ALA B 1 205 ? 24.172 15.242 5.059 1 98 205 ALA B N 1
ATOM 3765 C CA . ALA B 1 205 ? 24.844 13.938 5.078 1 98 205 ALA B CA 1
ATOM 3766 C C . ALA B 1 205 ? 25.094 13.477 6.512 1 98 205 ALA B C 1
ATOM 3768 O O . ALA B 1 205 ? 25.047 12.281 6.801 1 98 205 ALA B O 1
ATOM 3769 N N . GLU B 1 206 ? 25.422 14.484 7.445 1 97.62 206 GLU B N 1
ATOM 3770 C CA . GLU B 1 206 ? 25.656 14.227 8.859 1 97.62 206 GLU B CA 1
ATOM 3771 C C . GLU B 1 206 ? 24.766 15.102 9.742 1 97.62 206 GLU B C 1
ATOM 3773 O O . GLU B 1 206 ? 24.547 16.281 9.422 1 97.62 206 GLU B O 1
ATOM 3778 N N . PRO B 1 207 ? 24.234 14.648 10.82 1 97.56 207 PRO B N 1
ATOM 3779 C CA . PRO B 1 207 ? 24.469 13.297 11.336 1 97.56 207 PRO B CA 1
ATOM 3780 C C . PRO B 1 207 ? 23.688 12.227 10.578 1 97.56 207 PRO B C 1
ATOM 3782 O O . PRO B 1 207 ? 22.797 12.555 9.789 1 97.56 207 PRO B O 1
ATOM 3785 N N . GLY B 1 208 ? 24 11.023 10.797 1 96.69 208 GLY B N 1
ATOM 3786 C CA . GLY B 1 208 ? 23.344 9.914 10.125 1 96.69 208 GLY B CA 1
ATOM 3787 C C . GLY B 1 208 ? 21.906 9.703 10.578 1 96.69 208 GLY B C 1
ATOM 3788 O O . GLY B 1 208 ? 21.438 10.383 11.484 1 96.69 208 GLY B O 1
ATOM 3789 N N . ARG B 1 209 ? 21.25 8.883 9.938 1 96.44 209 ARG B N 1
ATOM 3790 C CA . ARG B 1 209 ? 19.828 8.602 10.062 1 96.44 209 ARG B CA 1
ATOM 3791 C C . ARG B 1 209 ? 19.422 8.414 11.523 1 96.44 209 ARG B C 1
ATOM 3793 O O . ARG B 1 209 ? 18.391 8.914 11.953 1 96.44 209 ARG B O 1
ATOM 3800 N N . GLU B 1 210 ? 20.188 7.754 12.297 1 96.19 210 GLU B N 1
ATOM 3801 C CA . GLU B 1 210 ? 19.844 7.363 13.664 1 96.19 210 GLU B CA 1
ATOM 3802 C C . GLU B 1 210 ? 19.875 8.57 14.602 1 96.19 210 GLU B C 1
ATOM 3804 O O . GLU B 1 210 ? 19.172 8.586 15.609 1 96.19 210 GLU B O 1
ATOM 3809 N N . ARG B 1 211 ? 20.688 9.617 14.211 1 97.81 211 ARG B N 1
ATOM 3810 C CA . ARG B 1 211 ? 20.938 10.703 15.156 1 97.81 211 ARG B CA 1
ATOM 3811 C C . ARG B 1 211 ? 20.266 11.992 14.695 1 97.81 211 ARG B C 1
ATOM 3813 O O . ARG B 1 211 ? 20.016 12.891 15.5 1 97.81 211 ARG B O 1
ATOM 3820 N N . ILE B 1 212 ? 19.984 12.109 13.469 1 98.5 212 ILE B N 1
ATOM 3821 C CA . ILE B 1 212 ? 19.5 13.359 12.891 1 98.5 212 ILE B CA 1
ATOM 3822 C C . ILE B 1 212 ? 18.172 13.742 13.539 1 98.5 212 ILE B C 1
ATOM 3824 O O . ILE B 1 212 ? 17.359 12.875 13.852 1 98.5 212 ILE B O 1
ATOM 3828 N N . LYS B 1 213 ? 17.922 15.047 13.711 1 98.38 213 LYS B N 1
ATOM 3829 C CA . LYS B 1 213 ? 16.719 15.594 14.32 1 98.38 213 LYS B CA 1
ATOM 3830 C C . LYS B 1 213 ? 15.992 16.531 13.359 1 98.38 213 LYS B C 1
ATOM 3832 O O . LYS B 1 213 ? 16.562 16.953 12.344 1 98.38 213 LYS B O 1
ATOM 3837 N N . ASP B 1 214 ? 14.773 16.828 13.695 1 98 214 ASP B N 1
ATOM 3838 C CA . ASP B 1 214 ? 13.922 17.688 12.875 1 98 214 ASP B CA 1
ATOM 3839 C C . ASP B 1 214 ? 14.586 19.031 12.594 1 98 214 ASP B C 1
ATOM 3841 O O . ASP B 1 214 ? 14.461 19.562 11.492 1 98 214 ASP B O 1
ATOM 3845 N N . GLU B 1 215 ? 15.305 19.562 13.539 1 98.38 215 GLU B N 1
ATOM 3846 C CA . GLU B 1 215 ? 15.883 20.891 13.43 1 98.38 215 GLU B CA 1
ATOM 3847 C C . GLU B 1 215 ? 17.047 20.906 12.445 1 98.38 215 GLU B C 1
ATOM 3849 O O . GLU B 1 215 ? 17.562 21.969 12.117 1 98.38 215 GLU B O 1
ATOM 3854 N N . GLU B 1 216 ? 17.422 19.703 11.945 1 98.44 216 GLU B N 1
ATOM 3855 C CA . GLU B 1 216 ? 18.562 19.609 11.031 1 98.44 216 GLU B CA 1
ATOM 3856 C C . GLU B 1 216 ? 18.078 19.5 9.578 1 98.44 216 GLU B C 1
ATOM 3858 O O . GLU B 1 216 ? 18.906 19.453 8.656 1 98.44 216 GLU B O 1
ATOM 3863 N N . ARG B 1 217 ? 16.766 19.516 9.398 1 98.75 217 ARG B N 1
ATOM 3864 C CA . ARG B 1 217 ? 16.234 19.594 8.039 1 98.75 217 ARG B CA 1
ATOM 3865 C C . ARG B 1 217 ? 16.688 20.875 7.348 1 98.75 217 ARG B C 1
ATOM 3867 O O . ARG B 1 217 ? 16.734 21.938 7.965 1 98.75 217 ARG B O 1
ATOM 3874 N N . VAL B 1 218 ? 17.016 20.75 6.062 1 98.88 218 VAL B N 1
ATOM 3875 C CA . VAL B 1 218 ? 17.484 21.906 5.301 1 98.88 218 VAL B CA 1
ATOM 3876 C C . VAL B 1 218 ? 16.578 22.125 4.09 1 98.88 218 VAL B C 1
ATOM 3878 O O . VAL B 1 218 ? 15.648 21.359 3.85 1 98.88 218 VAL B O 1
ATOM 3881 N N . TYR B 1 219 ? 16.797 23.219 3.367 1 98.88 219 TYR B N 1
ATOM 3882 C CA . TYR B 1 219 ? 16.047 23.516 2.15 1 98.88 219 TYR B CA 1
ATOM 3883 C C . TYR B 1 219 ? 16.25 22.422 1.111 1 98.88 219 TYR B C 1
ATOM 3885 O O . TYR B 1 219 ? 17.328 21.844 1.003 1 98.88 219 TYR B O 1
ATOM 3893 N N . PRO B 1 220 ? 15.148 22.141 0.368 1 98.81 220 PRO B N 1
ATOM 3894 C CA . PRO B 1 220 ? 15.336 21.203 -0.737 1 98.81 220 PRO B CA 1
ATOM 3895 C C . PRO B 1 220 ? 16.5 21.578 -1.646 1 98.81 220 PRO B C 1
ATOM 3897 O O . PRO B 1 220 ? 16.641 22.734 -2.035 1 98.81 220 PRO B O 1
ATOM 3900 N N . GLY B 1 221 ? 17.344 20.641 -1.918 1 98.62 221 GLY B N 1
ATOM 3901 C CA . GLY B 1 221 ? 18.5 20.875 -2.771 1 98.62 221 GLY B CA 1
ATOM 3902 C C . GLY B 1 221 ? 19.766 21.141 -1.993 1 98.62 221 GLY B C 1
ATOM 3903 O O . GLY B 1 221 ? 20.875 21.094 -2.553 1 98.62 221 GLY B O 1
ATOM 3904 N N . ASP B 1 222 ? 19.656 21.453 -0.716 1 98.75 222 ASP B N 1
ATOM 3905 C CA . ASP B 1 222 ? 20.828 21.797 0.085 1 98.75 222 ASP B CA 1
ATOM 3906 C C . ASP B 1 222 ? 21.375 20.578 0.813 1 98.75 222 ASP B C 1
ATOM 3908 O O . ASP B 1 222 ? 22.391 20.656 1.502 1 98.75 222 ASP B O 1
ATOM 3912 N N . GLY B 1 223 ? 20.688 19.422 0.767 1 98.75 223 GLY B N 1
ATOM 3913 C CA . GLY B 1 223 ? 21.109 18.203 1.446 1 98.75 223 GLY B CA 1
ATOM 3914 C C . GLY B 1 223 ? 21.406 17.062 0.494 1 98.75 223 GLY B C 1
ATOM 3915 O O . GLY B 1 223 ? 21.922 17.297 -0.606 1 98.75 223 GLY B O 1
ATOM 3916 N N . VAL B 1 224 ? 21.234 15.82 1 1 98.75 224 VAL B N 1
ATOM 3917 C CA . VAL B 1 224 ? 21.656 14.656 0.22 1 98.75 224 VAL B CA 1
ATOM 3918 C C . VAL B 1 224 ? 20.453 13.742 -0.025 1 98.75 224 VAL B C 1
ATOM 3920 O O . VAL B 1 224 ? 20.609 12.617 -0.507 1 98.75 224 VAL B O 1
ATOM 3923 N N . ALA B 1 225 ? 19.234 14.219 0.371 1 98.81 225 ALA B N 1
ATOM 3924 C CA . ALA B 1 225 ? 18.062 13.383 0.162 1 98.81 225 ALA B CA 1
ATOM 3925 C C . ALA B 1 225 ? 17.891 13.039 -1.314 1 98.81 225 ALA B C 1
ATOM 3927 O O . ALA B 1 225 ? 18.234 13.836 -2.189 1 98.81 225 ALA B O 1
ATOM 3928 N N . PRO B 1 226 ? 17.438 11.891 -1.645 1 98.56 226 PRO B N 1
ATOM 3929 C CA . PRO B 1 226 ? 17.203 11.516 -3.041 1 98.56 226 PRO B CA 1
ATOM 3930 C C . PRO B 1 226 ? 15.945 12.148 -3.617 1 98.56 226 PRO B C 1
ATOM 3932 O O . PRO B 1 226 ? 15.062 11.438 -4.105 1 98.56 226 PRO B O 1
ATOM 3935 N N . LEU B 1 227 ? 15.938 13.477 -3.664 1 98.69 227 LEU B N 1
ATOM 3936 C CA . LEU B 1 227 ? 14.719 14.203 -4.016 1 98.69 227 LEU B CA 1
ATOM 3937 C C . LEU B 1 227 ? 14.328 13.93 -5.461 1 98.69 227 LEU B C 1
ATOM 3939 O O . LEU B 1 227 ? 13.141 13.766 -5.766 1 98.69 227 LEU B O 1
ATOM 3943 N N . ARG B 1 228 ? 15.25 13.906 -6.359 1 97.31 228 ARG B N 1
ATOM 3944 C CA . ARG B 1 228 ? 14.945 13.641 -7.762 1 97.31 228 ARG B CA 1
ATOM 3945 C C . ARG B 1 228 ? 14.219 12.312 -7.922 1 97.31 228 ARG B C 1
ATOM 3947 O O . ARG B 1 228 ? 13.203 12.227 -8.617 1 97.31 228 ARG B O 1
ATOM 3954 N N . GLU B 1 229 ? 14.719 11.266 -7.27 1 98.06 229 GLU B N 1
ATOM 3955 C CA . GLU B 1 229 ? 14.094 9.945 -7.332 1 98.06 229 GLU B CA 1
ATOM 3956 C C . GLU B 1 229 ? 12.695 9.969 -6.723 1 98.06 229 GLU B C 1
ATOM 3958 O O . GLU B 1 229 ? 11.758 9.383 -7.277 1 98.06 229 GLU B O 1
ATOM 3963 N N . ILE B 1 230 ? 12.578 10.633 -5.602 1 98.69 230 ILE B N 1
ATOM 3964 C CA . ILE B 1 230 ? 11.297 10.695 -4.906 1 98.69 230 ILE B CA 1
ATOM 3965 C C . ILE B 1 230 ? 10.258 11.383 -5.789 1 98.69 230 ILE B C 1
ATOM 3967 O O . ILE B 1 230 ? 9.148 10.875 -5.957 1 98.69 230 ILE B O 1
ATOM 3971 N N . PHE B 1 231 ? 10.656 12.492 -6.402 1 98.31 231 PHE B N 1
ATOM 3972 C CA . PHE B 1 231 ? 9.703 13.234 -7.227 1 98.31 231 PHE B CA 1
ATOM 3973 C C . PHE B 1 231 ? 9.375 12.461 -8.5 1 98.31 231 PHE B C 1
ATOM 3975 O O . PHE B 1 231 ? 8.242 12.523 -8.992 1 98.31 231 PHE B O 1
ATOM 3982 N N . GLU B 1 232 ? 10.32 11.742 -9.031 1 97.19 232 GLU B N 1
ATOM 3983 C CA . GLU B 1 232 ? 10.039 10.883 -10.172 1 97.19 232 GLU B CA 1
ATOM 3984 C C . GLU B 1 232 ? 9.031 9.797 -9.812 1 97.19 232 GLU B C 1
ATOM 3986 O O . GLU B 1 232 ? 8.133 9.492 -10.594 1 97.19 232 GLU B O 1
ATOM 3991 N N . ILE B 1 233 ? 9.164 9.195 -8.664 1 98.19 233 ILE B N 1
ATOM 3992 C CA . ILE B 1 233 ? 8.219 8.188 -8.203 1 98.19 233 ILE B CA 1
ATOM 3993 C C . ILE B 1 233 ? 6.836 8.812 -8.031 1 98.19 233 ILE B C 1
ATOM 3995 O O . ILE B 1 233 ? 5.832 8.258 -8.477 1 98.19 233 ILE B O 1
ATOM 3999 N N . LEU B 1 234 ? 6.789 9.992 -7.363 1 98.25 234 LEU B N 1
ATOM 4000 C CA . LEU B 1 234 ? 5.512 10.656 -7.164 1 98.25 234 LEU B CA 1
ATOM 4001 C C . LEU B 1 234 ? 4.82 10.922 -8.492 1 98.25 234 LEU B C 1
ATOM 4003 O O . LEU B 1 234 ? 3.605 10.734 -8.617 1 98.25 234 LEU B O 1
ATOM 4007 N N . ARG B 1 235 ? 5.562 11.328 -9.469 1 96.75 235 ARG B N 1
ATOM 4008 C CA . ARG B 1 235 ? 5 11.516 -10.797 1 96.75 235 ARG B CA 1
ATOM 4009 C C . ARG B 1 235 ? 4.461 10.203 -11.359 1 96.75 235 ARG B C 1
ATOM 4011 O O . ARG B 1 235 ? 3.342 10.156 -11.875 1 96.75 235 ARG B O 1
ATOM 4018 N N . THR B 1 236 ? 5.211 9.164 -11.219 1 95.81 236 THR B N 1
ATOM 4019 C CA . THR B 1 236 ? 4.883 7.855 -11.789 1 95.81 236 THR B CA 1
ATOM 4020 C C . THR B 1 236 ? 3.607 7.301 -11.164 1 95.81 236 THR B C 1
ATOM 4022 O O . THR B 1 236 ? 2.803 6.668 -11.852 1 95.81 236 THR B O 1
ATOM 4025 N N . ILE B 1 237 ? 3.396 7.617 -9.914 1 97.5 237 ILE B N 1
ATOM 4026 C CA . ILE B 1 237 ? 2.266 7 -9.227 1 97.5 237 ILE B CA 1
ATOM 4027 C C . ILE B 1 237 ? 1.029 7.883 -9.375 1 97.5 237 ILE B C 1
ATOM 4029 O O . ILE B 1 237 ? -0.017 7.598 -8.789 1 97.5 237 ILE B O 1
ATOM 4033 N N . GLY B 1 238 ? 1.141 8.945 -10.117 1 96.06 238 GLY B N 1
ATOM 4034 C CA . GLY B 1 238 ? -0.003 9.805 -10.383 1 96.06 238 GLY B CA 1
ATOM 4035 C C . GLY B 1 238 ? -0.321 10.742 -9.234 1 96.06 238 GLY B C 1
ATOM 4036 O O . GLY B 1 238 ? -1.488 11.039 -8.969 1 96.06 238 GLY B O 1
ATOM 4037 N N . PHE B 1 239 ? 0.713 11.133 -8.492 1 97 239 PHE B N 1
ATOM 4038 C CA . PHE B 1 239 ? 0.543 12.094 -7.414 1 97 239 PHE B CA 1
ATOM 4039 C C . PHE B 1 239 ? 0.004 13.414 -7.945 1 97 239 PHE B C 1
ATOM 4041 O O . PHE B 1 239 ? 0.597 14.016 -8.844 1 97 239 PHE B O 1
ATOM 4048 N N . ASP B 1 240 ? -1.093 13.828 -7.371 1 95.88 240 ASP B N 1
ATOM 4049 C CA . ASP B 1 240 ? -1.697 15.102 -7.762 1 95.88 240 ASP B CA 1
ATOM 4050 C C . ASP B 1 240 ? -1.961 15.977 -6.543 1 95.88 240 ASP B C 1
ATOM 4052 O O . ASP B 1 240 ? -2.803 16.875 -6.594 1 95.88 240 ASP B O 1
ATOM 4056 N N . GLY B 1 241 ? -1.37 15.672 -5.434 1 96 241 GLY B N 1
ATOM 4057 C CA . GLY B 1 241 ? -1.497 16.453 -4.219 1 96 241 GLY B CA 1
ATOM 4058 C C . GLY B 1 241 ? -0.506 17.609 -4.145 1 96 241 GLY B C 1
ATOM 4059 O O . GLY B 1 241 ? -0.082 18.125 -5.176 1 96 241 GLY B O 1
ATOM 4060 N N . HIS B 1 242 ? -0.277 18.125 -2.979 1 98 242 HIS B N 1
ATOM 4061 C CA . HIS B 1 242 ? 0.676 19.203 -2.75 1 98 242 HIS B CA 1
ATOM 4062 C C . HIS B 1 242 ? 1.953 18.688 -2.1 1 98 242 HIS B C 1
ATOM 4064 O O . HIS B 1 242 ? 1.9 17.812 -1.219 1 98 242 HIS B O 1
ATOM 4070 N N . VAL B 1 243 ? 3.096 19.125 -2.604 1 98.5 243 VAL B N 1
ATOM 4071 C CA . VAL B 1 243 ? 4.336 18.984 -1.848 1 98.5 243 VAL B CA 1
ATOM 4072 C C . VAL B 1 243 ? 4.473 20.156 -0.864 1 98.5 243 VAL B C 1
ATOM 4074 O O . VAL B 1 243 ? 4.469 21.312 -1.264 1 98.5 243 VAL B O 1
ATOM 4077 N N . SER B 1 244 ? 4.52 19.844 0.373 1 98.88 244 SER B N 1
ATOM 4078 C CA . SER B 1 244 ? 4.492 20.828 1.44 1 98.88 244 SER B CA 1
ATOM 4079 C C . SER B 1 244 ? 5.871 21 2.074 1 98.88 244 SER B C 1
ATOM 4081 O O . SER B 1 244 ? 6.402 20.062 2.672 1 98.88 244 SER B O 1
ATOM 4083 N N . LEU B 1 245 ? 6.469 22.219 1.911 1 98.94 245 LEU B N 1
ATOM 4084 C CA . LEU B 1 245 ? 7.754 22.5 2.535 1 98.94 245 LEU B CA 1
ATOM 4085 C C . LEU B 1 245 ? 7.621 22.562 4.055 1 98.94 245 LEU B C 1
ATOM 4087 O O . LEU B 1 245 ? 6.914 23.422 4.59 1 98.94 245 LEU B O 1
ATOM 4091 N N . GLU B 1 246 ? 8.273 21.641 4.672 1 98.88 246 GLU B N 1
ATOM 4092 C CA . GLU B 1 246 ? 8.211 21.547 6.129 1 98.88 246 GLU B CA 1
ATOM 4093 C C . GLU B 1 246 ? 9.609 21.562 6.742 1 98.88 246 GLU B C 1
ATOM 4095 O O . GLU B 1 246 ? 10.336 20.562 6.676 1 98.88 246 GLU B O 1
ATOM 4100 N N . LEU B 1 247 ? 9.961 22.688 7.312 1 98.81 247 LEU B N 1
ATOM 4101 C CA . LEU B 1 247 ? 11.258 22.875 7.949 1 98.81 247 LEU B CA 1
ATOM 4102 C C . LEU B 1 247 ? 11.094 23.266 9.414 1 98.81 247 LEU B C 1
ATOM 4104 O O . LEU B 1 247 ? 10.047 23.781 9.812 1 98.81 247 LEU B O 1
ATOM 4108 N N . PHE B 1 248 ? 12.109 23 10.18 1 98.19 248 PHE B N 1
ATOM 4109 C CA . PHE B 1 248 ? 12.164 23.297 11.609 1 98.19 248 PHE B CA 1
ATOM 4110 C C . PHE B 1 248 ? 13.523 23.875 11.984 1 98.19 248 PHE B C 1
ATOM 4112 O O . PHE B 1 248 ? 13.883 23.906 13.164 1 98.19 248 PHE B O 1
ATOM 4119 N N . ASN B 1 249 ? 14.289 24.359 11.133 1 98.19 249 ASN B N 1
ATOM 4120 C CA . ASN B 1 249 ? 15.688 24.734 11.305 1 98.19 249 ASN B CA 1
ATOM 4121 C C . ASN B 1 249 ? 15.82 26.141 11.891 1 98.19 249 ASN B C 1
ATOM 4123 O O . ASN B 1 249 ? 15.547 27.125 11.211 1 98.19 249 ASN B O 1
ATOM 4127 N N . PRO B 1 250 ? 16.344 26.281 13.109 1 97.5 250 PRO B N 1
ATOM 4128 C CA . PRO B 1 250 ? 16.391 27.609 13.75 1 97.5 250 PRO B CA 1
ATOM 4129 C C . PRO B 1 250 ? 17.344 28.578 13.047 1 97.5 250 PRO B C 1
ATOM 4131 O O . PRO B 1 250 ? 17.203 29.797 13.18 1 97.5 250 PRO B O 1
ATOM 4134 N N . THR B 1 251 ? 18.281 28.078 12.289 1 97.06 251 THR B N 1
ATOM 4135 C CA . THR B 1 251 ? 19.234 28.953 11.602 1 97.06 251 THR B CA 1
ATOM 4136 C C . THR B 1 251 ? 18.547 29.734 10.484 1 97.06 251 THR B C 1
ATOM 4138 O O . THR B 1 251 ? 19.094 30.703 9.969 1 97.06 251 THR B O 1
ATOM 4141 N N . TYR B 1 252 ? 17.359 29.266 10.109 1 97.5 252 TYR B N 1
ATOM 4142 C CA . TYR B 1 252 ? 16.609 29.953 9.047 1 97.5 252 TYR B CA 1
ATOM 4143 C C . TYR B 1 252 ? 15.789 31.094 9.602 1 97.5 252 TYR B C 1
ATOM 4145 O O . TYR B 1 252 ? 15.281 31.938 8.844 1 97.5 252 TYR B O 1
ATOM 4153 N N . TRP B 1 253 ? 15.703 31.125 10.945 1 96.94 253 TRP B N 1
ATOM 4154 C CA . TRP B 1 253 ? 14.789 32.062 11.57 1 96.94 253 TRP B CA 1
ATOM 4155 C C . TRP B 1 253 ? 15.531 33.344 12 1 96.94 253 TRP B C 1
ATOM 4157 O O . TRP B 1 253 ? 15.336 33.844 13.109 1 96.94 253 TRP B O 1
ATOM 4167 N N . ASN B 1 254 ? 16.547 33.625 11.172 1 90.56 254 ASN B N 1
ATOM 4168 C CA . ASN B 1 254 ? 17.297 34.875 11.336 1 90.56 254 ASN B CA 1
ATOM 4169 C C . ASN B 1 254 ? 17.047 35.812 10.164 1 90.56 254 ASN B C 1
ATOM 4171 O O . ASN B 1 254 ? 16.969 35.375 9.016 1 90.56 254 ASN B O 1
ATOM 4175 N N . GLY B 1 255 ? 16.328 36.906 10.328 1 91.31 255 GLY B N 1
ATOM 4176 C CA . GLY B 1 255 ? 16.062 37.812 9.242 1 91.31 255 GLY B CA 1
ATOM 4177 C C . GLY B 1 255 ? 14.578 38.031 8.977 1 91.31 255 GLY B C 1
ATOM 4178 O O . GLY B 1 255 ? 13.789 38.125 9.914 1 91.31 255 GLY B O 1
ATOM 4179 N N . ASP B 1 256 ? 14.336 37.906 7.559 1 96.62 256 ASP B N 1
ATOM 4180 C CA . ASP B 1 256 ? 12.969 38.188 7.145 1 96.62 256 ASP B CA 1
ATOM 4181 C C . ASP B 1 256 ? 12.203 36.906 6.844 1 96.62 256 ASP B C 1
ATOM 4183 O O . ASP B 1 256 ? 12.695 36.031 6.113 1 96.62 256 ASP B O 1
ATOM 4187 N N . ALA B 1 257 ? 11.031 36.781 7.484 1 98.38 257 ALA B N 1
ATOM 4188 C CA . ALA B 1 257 ? 10.203 35.594 7.312 1 98.38 257 ALA B CA 1
ATOM 4189 C C . ALA B 1 257 ? 9.852 35.375 5.844 1 98.38 257 ALA B C 1
ATOM 4191 O O . ALA B 1 257 ? 9.812 34.25 5.371 1 98.38 257 ALA B O 1
ATOM 4192 N N . PHE B 1 258 ? 9.562 36.438 5.133 1 98.62 258 PHE B N 1
ATOM 4193 C CA . PHE B 1 258 ? 9.234 36.344 3.715 1 98.62 258 PHE B CA 1
ATOM 4194 C C . PHE B 1 258 ? 10.398 35.75 2.936 1 98.62 258 PHE B C 1
ATOM 4196 O O . PHE B 1 258 ? 10.195 34.906 2.043 1 98.62 258 PHE B O 1
ATOM 4203 N N . ASP B 1 259 ? 11.586 36.125 3.244 1 98.44 259 ASP B N 1
ATOM 4204 C CA . ASP B 1 259 ? 12.766 35.625 2.557 1 98.44 259 ASP B CA 1
ATOM 4205 C C . ASP B 1 259 ? 12.93 34.125 2.783 1 98.44 259 ASP B C 1
ATOM 4207 O O . ASP B 1 259 ? 13.336 33.375 1.877 1 98.44 259 ASP B O 1
ATOM 4211 N N . THR B 1 260 ? 12.656 33.656 4 1 98.69 260 THR B N 1
ATOM 4212 C CA . THR B 1 260 ? 12.719 32.25 4.297 1 98.69 260 THR B CA 1
ATOM 4213 C C . THR B 1 260 ? 11.727 31.469 3.434 1 98.69 260 THR B C 1
ATOM 4215 O O . THR B 1 260 ? 12.086 30.469 2.807 1 98.69 260 THR B O 1
ATOM 4218 N N . ALA B 1 261 ? 10.469 31.969 3.389 1 98.81 261 ALA B N 1
ATOM 4219 C CA . ALA B 1 261 ? 9.43 31.312 2.596 1 98.81 261 ALA B CA 1
ATOM 4220 C C . ALA B 1 261 ? 9.789 31.328 1.111 1 98.81 261 ALA B C 1
ATOM 4222 O O . ALA B 1 261 ? 9.688 30.297 0.437 1 98.81 261 ALA B O 1
ATOM 4223 N N . ARG B 1 262 ? 10.227 32.5 0.605 1 98.75 262 ARG B N 1
ATOM 4224 C CA . ARG B 1 262 ? 10.57 32.656 -0.804 1 98.75 262 ARG B CA 1
ATOM 4225 C C . ARG B 1 262 ? 11.734 31.75 -1.191 1 98.75 262 ARG B C 1
ATOM 4227 O O . ARG B 1 262 ? 11.688 31.078 -2.223 1 98.75 262 ARG B O 1
ATOM 4234 N N . THR B 1 263 ? 12.797 31.766 -0.352 1 98.69 263 THR B N 1
ATOM 4235 C CA . THR B 1 263 ? 13.969 30.938 -0.612 1 98.69 263 THR B CA 1
ATOM 4236 C C . THR B 1 263 ? 13.586 29.453 -0.645 1 98.69 263 THR B C 1
ATOM 4238 O O . THR B 1 263 ? 14.023 28.719 -1.528 1 98.69 263 THR B O 1
ATOM 4241 N N . GLY B 1 264 ? 12.766 29.031 0.32 1 98.69 264 GLY B N 1
ATOM 4242 C CA . GLY B 1 264 ? 12.297 27.656 0.357 1 98.69 264 GLY B CA 1
ATOM 4243 C C . GLY B 1 264 ? 11.562 27.234 -0.907 1 98.69 264 GLY B C 1
ATOM 4244 O O . GLY B 1 264 ? 11.82 26.156 -1.451 1 98.69 264 GLY B O 1
ATOM 4245 N N . LEU B 1 265 ? 10.695 28.125 -1.398 1 98.69 265 LEU B N 1
ATOM 4246 C CA . LEU B 1 265 ? 9.922 27.828 -2.602 1 98.69 265 LEU B CA 1
ATOM 4247 C C . LEU B 1 265 ? 10.836 27.75 -3.824 1 98.69 265 LEU B C 1
ATOM 4249 O O . LEU B 1 265 ? 10.695 26.859 -4.656 1 98.69 265 LEU B O 1
ATOM 4253 N N . GLU B 1 266 ? 11.742 28.734 -3.982 1 98.38 266 GLU B N 1
ATOM 4254 C CA . GLU B 1 266 ? 12.664 28.766 -5.113 1 98.38 266 GLU B CA 1
ATOM 4255 C C . GLU B 1 266 ? 13.508 27.484 -5.168 1 98.38 266 GLU B C 1
ATOM 4257 O O . GLU B 1 266 ? 13.68 26.906 -6.238 1 98.38 266 GLU B O 1
ATOM 4262 N N . LYS B 1 267 ? 13.961 27.094 -4.066 1 98.5 267 LYS B N 1
ATOM 4263 C CA . LYS B 1 267 ? 14.812 25.906 -4.004 1 98.5 267 LYS B CA 1
ATOM 4264 C C . LYS B 1 267 ? 14 24.625 -4.25 1 98.5 267 LYS B C 1
ATOM 4266 O O . LYS B 1 267 ? 14.484 23.688 -4.887 1 98.5 267 LYS B O 1
ATOM 4271 N N . LEU B 1 268 ? 12.789 24.641 -3.719 1 98.19 268 LEU B N 1
ATOM 4272 C CA . LEU B 1 268 ? 11.891 23.516 -3.996 1 98.19 268 LEU B CA 1
ATOM 4273 C C . LEU B 1 268 ? 11.617 23.391 -5.492 1 98.19 268 LEU B C 1
ATOM 4275 O O . LEU B 1 268 ? 11.75 22.312 -6.066 1 98.19 268 LEU B O 1
ATOM 4279 N N . ARG B 1 269 ? 11.359 24.516 -6.156 1 96.81 269 ARG B N 1
ATOM 4280 C CA . ARG B 1 269 ? 11.039 24.516 -7.582 1 96.81 269 ARG B CA 1
ATOM 4281 C C . ARG B 1 269 ? 12.227 24.047 -8.414 1 96.81 269 ARG B C 1
ATOM 4283 O O . ARG B 1 269 ? 12.047 23.406 -9.453 1 96.81 269 ARG B O 1
ATOM 4290 N N . ARG B 1 270 ? 13.391 24.281 -7.914 1 96.38 270 ARG B N 1
ATOM 4291 C CA . ARG B 1 270 ? 14.594 23.891 -8.641 1 96.38 270 ARG B CA 1
ATOM 4292 C C . ARG B 1 270 ? 14.766 22.375 -8.656 1 96.38 270 ARG B C 1
ATOM 4294 O O . ARG B 1 270 ? 15.344 21.828 -9.594 1 96.38 270 ARG B O 1
ATOM 4301 N N . VAL B 1 271 ? 14.211 21.719 -7.648 1 96.5 271 VAL B N 1
ATOM 4302 C CA . VAL B 1 271 ? 14.438 20.281 -7.562 1 96.5 271 VAL B CA 1
ATOM 4303 C C . VAL B 1 271 ? 13.211 19.531 -8.07 1 96.5 271 VAL B C 1
ATOM 4305 O O . VAL B 1 271 ? 13.242 18.312 -8.242 1 96.5 271 VAL B O 1
ATOM 4308 N N . LEU B 1 272 ? 12.117 20.203 -8.289 1 94.56 272 LEU B N 1
ATOM 4309 C CA . LEU B 1 272 ? 10.93 19.578 -8.859 1 94.56 272 LEU B CA 1
ATOM 4310 C C . LEU B 1 272 ? 11.148 19.234 -10.328 1 94.56 272 LEU B C 1
ATOM 4312 O O . LEU B 1 272 ? 11.828 19.969 -11.047 1 94.56 272 LEU B O 1
ATOM 4316 N N . PRO B 1 273 ? 10.633 18.047 -10.695 1 86.25 273 PRO B N 1
ATOM 4317 C CA . PRO B 1 273 ? 10.758 17.719 -12.117 1 86.25 273 PRO B CA 1
ATOM 4318 C C . PRO B 1 273 ? 10.102 18.766 -13.023 1 86.25 273 PRO B C 1
ATOM 4320 O O . PRO B 1 273 ? 9.055 19.312 -12.672 1 86.25 273 PRO B O 1
ATOM 4323 N N . GLN B 1 274 ? 10.875 19.219 -14 1 72.62 274 GLN B N 1
ATOM 4324 C CA . GLN B 1 274 ? 10.375 20.203 -14.953 1 72.62 274 GLN B CA 1
ATOM 4325 C C . GLN B 1 274 ? 9.359 19.578 -15.906 1 72.62 274 GLN B C 1
ATOM 4327 O O . GLN B 1 274 ? 9.43 18.391 -16.203 1 72.62 274 GLN B O 1
ATOM 4332 N N . SER B 1 275 ? 8.188 20.156 -15.781 1 61.56 275 SER B N 1
ATOM 4333 C CA . SER B 1 275 ? 7.195 19.688 -16.734 1 61.56 275 SER B CA 1
ATOM 4334 C C . SER B 1 275 ? 7.812 19.453 -18.109 1 61.56 275 SER B C 1
ATOM 4336 O O . SER B 1 275 ? 8.734 20.172 -18.516 1 61.56 275 SER B O 1
ATOM 4338 N N . ALA B 1 276 ? 7.879 18.25 -18.656 1 47.09 276 ALA B N 1
ATOM 4339 C CA . ALA B 1 276 ? 8.266 18.094 -20.047 1 47.09 276 ALA B CA 1
ATOM 4340 C C . ALA B 1 276 ? 7.516 19.078 -20.938 1 47.09 276 ALA B C 1
ATOM 4342 O O . ALA B 1 276 ? 6.297 19.219 -20.828 1 47.09 276 ALA B O 1
ATOM 4343 N N . THR B 1 277 ? 8 20.297 -21.297 1 32.38 277 THR B N 1
ATOM 4344 C CA . THR B 1 277 ? 7.383 20.969 -22.438 1 32.38 277 THR B CA 1
ATOM 4345 C C . THR B 1 277 ? 7.125 20 -23.578 1 32.38 277 THR B C 1
ATOM 4347 O O . THR B 1 277 ? 8.031 19.266 -23.984 1 32.38 277 THR B O 1
ATOM 4350 N N . ALA B 1 278 ? 5.949 19.719 -23.766 1 29.14 278 ALA B N 1
ATOM 4351 C CA . ALA B 1 278 ? 5.551 19.203 -25.078 1 29.14 278 ALA B CA 1
ATOM 4352 C C . ALA B 1 278 ? 5.867 20.203 -26.188 1 29.14 278 ALA B C 1
ATOM 4354 O O . ALA B 1 278 ? 5.598 21.391 -26.047 1 29.14 278 ALA B O 1
#

Radius of gyration: 25.58 Å; Cα contacts (8 Å, |Δi|>4): 1274; chains: 2; bounding box: 48×76×58 Å

Foldseek 3Di:
DFAAEAECLLQVLQPDAPLVVLVLCLVLPHQEYEYELVSLVVCVVVVHDLLVLLVSNVVSNHAHAEYEDQQQLQDPDPVSNVVSLVVLLVSLQSCLSSHYQEYEDENHPQQAPADRDLLVSLCSQLVSQVSNVVSNYAYAYEAACSGNQNLEPVSLVSSLVNNPDPSYAHEYELLSNQLNVYDLLVLLVDALVRHQEYEYFAAAPPPHSPPDDQQRTHAAPPHDGPLLVNLVSSVVRPNHHYHYYRGNHVVLNPDDSSCSSNVSVVNVVVSHDDDPDD/DFAAEAECLLQVLQPDAPLVVLVLCLVLPHQEYEYELVSLVVCVVVVHDLLVLLVSNVVSNHAHAEYEDQQQLQDPDPVSNVVSLVVLLVSLQSCLSSHYQEYEDENHPQQAPADRDLLVSLCSQLVSQVSNVVSNYAYAYEAACSGNQNLEPVSLVSSLVNNPDPSYAHEYELLSNQLNVYDLLVLLVDALVRHQEYEYFAAAPPPHSPPDDQQRTHAAPPHDGPLLVNLVSSVVRPNHHYHYYRGNHVVLNPDDSSCSSNVSVVNVVVSHDDDPDD

Sequence (556 aa):
MFKTCLNTSTLRGYDLNLSQEIDIAARAGYNAIEPWIFEIEAHQSAGGSLQDLGQKVRDHGLTVQGAIGFFEWIVDDETRRRAALEIARRDMERVSRIGGELIAAPPMGATEVSNLDLRRVAERYHALCELGHEFGVRPLVEVWGFSQSLSRLGEAAFVAVESGHEDACILADVYHLHKGGSPHSGLSVLRGAHLPLFHVNDYPAEPGRERIKDEERVYPGDGVAPLREIFEILRTIGFDGHVSLELFNPTYWNGDAFDTARTGLEKLRRVLPQSATAMFKTCLNTSTLRGYDLNLSQEIDIAARAGYNAIEPWIFEIEAHQSAGGSLQDLGQKVRDHGLTVQGAIGFFEWIVDDETRRRAALEIARRDMERVSRIGGELIAAPPMGATEVSNLDLRRVAERYHALCELGHEFGVRPLVEVWGFSQSLSRLGEAAFVAVESGHEDACILADVYHLHKGGSPHSGLSVLRGAHLPLFHVNDYPAEPGRERIKDEERVYPGDGVAPLREIFEILRTIGFDGHVSLELFNPTYWNGDAFDTARTGLEKLRRVLPQSATA

Solvent-accessible surface area (backbone atoms only — not comparable to full-atom values): 27199 Å² total; per-residue (Å²): 115,85,41,40,24,39,25,46,53,56,51,59,71,64,81,69,55,57,71,56,48,53,52,37,37,43,73,52,62,41,47,21,37,26,45,42,47,68,45,56,50,48,41,46,75,73,69,43,55,51,58,58,50,22,48,51,38,50,73,61,65,29,43,31,62,30,30,45,50,72,44,26,53,63,37,84,52,61,69,58,22,54,53,14,50,53,48,41,49,55,52,38,48,54,38,31,49,33,59,19,40,28,31,44,39,41,42,32,86,27,43,85,40,67,82,70,58,54,68,59,41,6,53,40,46,29,52,49,35,56,57,18,58,77,49,55,19,36,41,18,42,23,42,36,16,86,26,56,30,39,15,28,61,21,51,38,44,18,25,36,20,49,28,35,43,92,59,44,26,38,29,50,30,56,59,25,34,51,41,33,65,30,43,72,58,18,57,57,46,33,26,14,82,31,32,55,40,34,39,35,43,18,31,49,80,70,57,49,53,90,68,51,54,67,53,55,33,37,50,32,81,72,36,64,55,64,52,61,61,49,49,50,41,39,56,72,34,55,46,76,33,32,45,21,41,52,35,50,32,68,82,60,56,64,82,56,65,54,56,47,54,32,50,42,49,55,33,39,58,70,55,45,76,71,64,79,80,126,116,84,41,38,22,39,23,46,53,56,53,59,70,65,81,67,54,59,71,55,49,52,53,38,37,43,73,52,62,41,47,20,38,25,45,41,48,68,46,56,49,49,42,45,74,73,71,44,54,52,58,58,51,22,48,50,39,50,74,61,64,31,44,31,61,29,30,44,50,72,43,27,54,61,40,82,52,61,70,59,21,55,53,15,49,52,47,41,49,54,52,38,48,55,39,30,50,33,58,19,41,27,30,43,40,40,44,31,85,27,42,85,39,67,82,69,57,55,68,59,41,5,54,41,48,29,53,48,35,56,56,18,59,77,49,56,19,35,41,18,42,24,42,36,15,86,25,56,30,40,16,28,62,22,50,40,44,20,26,36,19,48,29,35,43,92,59,44,25,37,30,52,31,56,58,25,32,52,41,33,64,30,43,71,60,18,57,58,46,33,28,15,84,29,33,54,41,34,39,36,43,17,30,49,80,70,58,46,53,90,69,51,54,68,54,55,33,38,50,33,82,72,37,64,57,65,53,61,61,49,50,51,40,39,54,73,34,55,45,76,34,31,43,21,40,53,36,50,31,68,84,60,56,63,84,54,66,54,57,45,54,32,51,42,50,56,33,41,57,69,56,44,74,70,63,77,82,126

pLDDT: mean 96.93, std 7.2, range [29.14, 98.94]

InterPro domains:
  IPR013022 Xylose isomerase-like, TIM barrel domain [PF01261] (22-270)
  IPR036237 Xylose isomerase-like superfamily [SSF51658] (1-274)
  IPR050312 IolE/XylA/MocC-like [PTHR12110] (3-272)

Secondary structure (DSSP, 8-state):
--EEEEEGGGGGGG---HHHHHHHHHHHT-SEEE-BHHHHHHHHHTT--HHHHHHHHHHTT-EE--EE----TT-S-HHHHHHHHHHHHHHHHHHHHTT--EEEE--TT-TT--S--HHHHHHHHHHHHHHHHHHT-EEEEE--TTSSSS-SHHHHHHHHHHH--TT-EEEEEHHHHHHHT--GGGGGGB-GGG--EEEE-B--SSS-TTT--GGG-B-TTSS---HHHHHHHHHHTT--SEEEE----GGG-SS-HHHHHHHHHHHHHHHSPP----/--EEEEEGGGGGGG---HHHHHHHHHHHT-SEEE-BHHHHHHHHHTT--HHHHHHHHHHTT-EE--EE----TT-S-HHHHHHHHHHHHHHHHHHHHTT--EEEE--TT-TT--S--HHHHHHHHHHHHHHHHHHT-EEEEE--TTSSSS-SHHHHHHHHHHH--TT-EEEEEHHHHHHHT--GGGGGGB-GGG--EEEE-B--SSS-TTT--GGG-B-TTSS---HHHHHHHHHHTT--SEEEE----GGG-SS-HHHHHHHHHHHHHHHSPP----